Protein AF-0000000079727103 (afdb_homodimer)

Nearest PDB structures (foldseek):
  3bhq-assembly1_B  TM=6.640E-01  e=2.651E-04  Mesorhizobium japonicum MAFF 303099
  4yze-assembly1_A  TM=6.205E-01  e=3.322E-04  Escherichia coli K-12
  3p9t-assembly1_B  TM=5.865E-01  e=1.404E-02  Stenotrophomonas maltophilia
  3t6n-assembly1_A  TM=5.268E-01  e=1.404E-02  Mycobacterium tuberculosis H37Rv
  3v6g-assembly1_A  TM=4.606E-01  e=1.068E-01  Mycobacterium tuberculosis

Sequence (492 aa):
MIAPKVSTRERILNESRKLFFAKGYETTSIQDILSALDIAKGTFYHHFQSKEELLEEIAVKFAQEAHAAMQAEIGNLGDEGTGLDKIRRALIVTHNWKKGKAEEIRFLLESLFSAGNLQLRDKIHRKSVDLSFPLFVSLTVEGQKDGSLTSRLRADHLTSIIFDLSDALGEKVAFFLLGKSKESEDEIYELMLSYHKTIEELLGCPEGGLDYFDRTEWTELTKLFKKSELPSENFVDSAPLVANAGMIAPKVSTRERILNESRKLFFAKGYETTSIQDILSALDIAKGTFYHHFQSKEELLEEIAVKFAQEAHAAMQAEIGNLGDEGTGLDKIRRALIVTHNWKKGKAEEIRFLLESLFSAGNLQLRDKIHRKSVDLSFPLFVSLTVEGQKDGSLTSRLRADHLTSIIFDLSDALGEKVAFFLLGKSKESEDEIYELMLSYHKTIEELLGCPEGGLDYFDRTEWTELTKLFKKSELPSENFVDSAPLVANAG

Radius of gyration: 27.03 Å; Cα contacts (8 Å, |Δi|>4): 397; chains: 2; bounding box: 82×91×60 Å

Solvent-accessible surface area (backbone atoms only — not comparable to full-atom values): 27569 Å² total; per-residue (Å²): 130,77,72,82,74,77,46,70,62,53,49,50,52,54,50,42,53,50,43,30,68,73,61,30,59,88,70,48,48,70,64,56,49,30,62,73,66,68,49,57,74,66,62,50,53,73,70,42,90,43,75,65,55,50,51,51,51,53,52,46,50,52,43,47,51,46,48,48,53,28,50,52,54,48,58,72,40,61,84,57,70,51,23,46,52,46,50,30,49,34,52,50,48,42,50,52,52,46,63,76,36,46,70,61,48,50,48,50,49,56,53,40,71,31,90,85,25,51,60,59,37,50,53,48,48,52,56,44,45,64,67,45,46,63,57,48,26,53,35,43,42,43,5,42,72,74,55,49,19,62,40,82,62,57,38,63,54,48,42,48,53,46,49,52,51,51,50,51,49,49,50,56,50,51,33,42,61,70,68,70,44,93,65,50,74,67,55,50,50,53,46,48,50,53,52,52,51,50,49,32,58,59,42,39,35,58,89,73,59,64,66,69,80,49,72,68,56,48,53,52,52,51,47,59,52,58,63,58,60,61,75,76,68,79,77,68,78,74,71,77,80,73,75,78,78,122,131,78,72,81,73,76,46,70,61,54,49,51,52,52,51,42,51,50,43,31,67,73,62,30,59,89,70,48,48,72,65,56,49,31,61,74,65,69,49,55,72,65,60,49,52,71,71,41,89,43,72,64,54,50,51,51,51,53,52,48,48,52,43,50,52,46,47,49,53,28,49,52,55,50,58,72,41,61,86,57,70,50,22,46,53,47,50,28,50,35,51,49,48,43,50,52,53,46,62,76,36,45,68,62,46,50,48,48,47,56,52,39,71,32,91,86,26,50,60,59,36,50,53,49,48,51,53,44,45,65,66,45,48,64,58,50,25,53,35,42,43,42,5,42,73,73,56,48,19,60,41,82,62,56,38,63,55,47,42,48,54,46,50,51,52,51,49,54,50,49,50,55,50,50,34,42,61,72,69,70,45,93,64,50,75,67,53,50,51,53,46,48,50,53,53,51,51,50,48,32,58,59,42,37,36,58,89,74,59,64,67,69,80,48,71,66,55,47,52,53,52,52,47,59,51,57,62,59,60,58,75,77,68,76,76,68,79,73,71,77,78,74,73,76,74,122

Organism: NCBI:txid2484979

pLDDT: mean 85.76, std 17.47, range [22.81, 98.56]

InterPro domains:
  IPR001647 DNA-binding HTH domain, TetR-type [PF00440] (12-58)
  IPR001647 DNA-binding HTH domain, TetR-type [PR00455] (12-25)
  IPR001647 DNA-binding HTH domain, TetR-type [PR00455] (33-56)
  IPR001647 DNA-binding HTH domain, TetR-type [PS50977] (6-66)
  IPR009057 Homedomain-like superfamily [SSF46689] (5-73)
  IPR023772 DNA-binding HTH domain, TetR-type, conserved site [PS01081] (24-55)
  IPR050624 Nucleoid occlusion factor SlmA/HTH-type transcriptional regulator [PTHR43479] (5-117)

Structure (mmCIF, N/CA/C/O backbone):
data_AF-0000000079727103-model_v1
#
loop_
_entity.id
_entity.type
_entity.pdbx_description
1 polymer 'TetR/AcrR family transcriptional regulator'
#
loop_
_atom_site.group_PDB
_atom_site.id
_atom_site.type_symbol
_atom_site.label_atom_id
_atom_site.label_alt_id
_atom_site.label_comp_id
_atom_site.label_asym_id
_atom_site.label_entity_id
_atom_site.label_seq_id
_atom_site.pdbx_PDB_ins_code
_atom_site.Cartn_x
_atom_site.Cartn_y
_atom_site.Cartn_z
_atom_site.occupancy
_atom_site.B_iso_or_equiv
_atom_site.auth_seq_id
_atom_site.auth_comp_id
_atom_site.auth_asym_id
_atom_site.auth_atom_id
_atom_site.pdbx_PDB_model_num
ATOM 1 N N . MET A 1 1 ? 47.844 -1.237 -16.531 1 35.75 1 MET A N 1
ATOM 2 C CA . MET A 1 1 ? 46.469 -0.81 -16.578 1 35.75 1 MET A CA 1
ATOM 3 C C . MET A 1 1 ? 45.969 -0.365 -15.203 1 35.75 1 MET A C 1
ATOM 5 O O . MET A 1 1 ? 45.969 -1.15 -14.258 1 35.75 1 MET A O 1
ATOM 9 N N . ILE A 1 2 ? 46.031 0.89 -14.82 1 45.44 2 ILE A N 1
ATOM 10 C CA . ILE A 1 2 ? 45.719 1.387 -13.477 1 45.44 2 ILE A CA 1
ATOM 11 C C . ILE A 1 2 ? 44.312 0.994 -13.078 1 45.44 2 ILE A C 1
ATOM 13 O O . ILE A 1 2 ? 43.406 1.055 -13.898 1 45.44 2 ILE A O 1
ATOM 17 N N . ALA A 1 3 ? 44.125 0.2 -12.203 1 50.78 3 ALA A N 1
ATOM 18 C CA . ALA A 1 3 ? 42.812 -0.216 -11.703 1 50.78 3 ALA A CA 1
ATOM 19 C C . ALA A 1 3 ? 41.844 0.95 -11.703 1 50.78 3 ALA A C 1
ATOM 21 O O . ALA A 1 3 ? 42.219 2.08 -11.375 1 50.78 3 ALA A O 1
ATOM 22 N N . PRO A 1 4 ? 40.812 0.972 -12.586 1 55.81 4 PRO A N 1
ATOM 23 C CA . PRO A 1 4 ? 39.906 2.113 -12.68 1 55.81 4 PRO A CA 1
ATOM 24 C C . PRO A 1 4 ? 39.594 2.738 -11.32 1 55.81 4 PRO A C 1
ATOM 26 O O . PRO A 1 4 ? 39.406 2.021 -10.336 1 55.81 4 PRO A O 1
ATOM 29 N N . LYS A 1 5 ? 40.094 3.938 -11.094 1 66.56 5 LYS A N 1
ATOM 30 C CA . LYS A 1 5 ? 40 4.711 -9.852 1 66.56 5 LYS A CA 1
ATOM 31 C C . LYS A 1 5 ? 38.531 4.902 -9.43 1 66.56 5 LYS A C 1
ATOM 33 O O . LYS A 1 5 ? 37.688 5.293 -10.242 1 66.56 5 LYS A O 1
ATOM 38 N N . VAL A 1 6 ? 38.062 4.191 -8.43 1 79.12 6 VAL A N 1
ATOM 39 C CA . VAL A 1 6 ? 36.75 4.418 -7.852 1 79.12 6 VAL A CA 1
ATOM 40 C C . VAL A 1 6 ? 36.5 5.914 -7.703 1 79.12 6 VAL A C 1
ATOM 42 O O . VAL A 1 6 ? 37.344 6.645 -7.195 1 79.12 6 VAL A O 1
ATOM 45 N N . SER A 1 7 ? 35.469 6.395 -8.414 1 91 7 SER A N 1
ATOM 46 C CA . SER A 1 7 ? 35.125 7.812 -8.359 1 91 7 SER A CA 1
ATOM 47 C C . SER A 1 7 ? 34.875 8.266 -6.922 1 91 7 SER A C 1
ATOM 49 O O . SER A 1 7 ? 34.656 7.438 -6.039 1 91 7 SER A O 1
ATOM 51 N N . THR A 1 8 ? 35.062 9.586 -6.73 1 92 8 THR A N 1
ATOM 52 C CA . THR A 1 8 ? 34.812 10.156 -5.414 1 92 8 THR A CA 1
ATOM 53 C C . THR A 1 8 ? 33.375 9.844 -4.973 1 92 8 THR A C 1
ATOM 55 O O . THR A 1 8 ? 33.125 9.539 -3.803 1 92 8 THR A O 1
ATOM 58 N N . ARG A 1 9 ? 32.5 9.883 -5.891 1 93.69 9 ARG A N 1
ATOM 59 C CA . ARG A 1 9 ? 31.109 9.586 -5.602 1 93.69 9 ARG A CA 1
ATOM 60 C C . ARG A 1 9 ? 30.953 8.164 -5.082 1 93.69 9 ARG A C 1
ATOM 62 O O . ARG A 1 9 ? 30.25 7.934 -4.086 1 93.69 9 ARG A O 1
ATOM 69 N N . GLU A 1 10 ? 31.578 7.281 -5.734 1 93.62 10 GLU A N 1
ATOM 70 C CA . GLU A 1 10 ? 31.516 5.879 -5.328 1 93.62 10 GLU A CA 1
ATOM 71 C C . GLU A 1 10 ? 32.188 5.66 -3.979 1 93.62 10 GLU A C 1
ATOM 73 O O . GLU A 1 10 ? 31.719 4.848 -3.174 1 93.62 10 GLU A O 1
ATOM 78 N N . ARG A 1 11 ? 33.219 6.391 -3.762 1 93.94 11 ARG A N 1
ATOM 79 C CA . ARG A 1 11 ? 33.906 6.293 -2.475 1 93.94 11 ARG A CA 1
ATOM 80 C C . ARG A 1 11 ? 32.969 6.762 -1.341 1 93.94 11 ARG A C 1
ATOM 82 O O . ARG A 1 11 ? 32.906 6.125 -0.287 1 93.94 11 ARG A O 1
ATOM 89 N N . ILE A 1 12 ? 32.312 7.797 -1.622 1 94.88 12 ILE A N 1
ATOM 90 C CA . ILE A 1 12 ? 31.406 8.328 -0.63 1 94.88 12 ILE A CA 1
ATOM 91 C C . ILE A 1 12 ? 30.297 7.316 -0.358 1 94.88 12 ILE A C 1
ATOM 93 O O . ILE A 1 12 ? 29.969 7.031 0.798 1 94.88 12 ILE A O 1
ATOM 97 N N . LEU A 1 13 ? 29.797 6.754 -1.383 1 93.75 13 LEU A N 1
ATOM 98 C CA . LEU A 1 13 ? 28.719 5.785 -1.254 1 93.75 13 LEU A CA 1
ATOM 99 C C . LEU A 1 13 ? 29.172 4.562 -0.465 1 93.75 13 LEU A C 1
ATOM 101 O O . LEU A 1 13 ? 28.484 4.121 0.458 1 93.75 13 LEU A O 1
ATOM 105 N N . ASN A 1 14 ? 30.297 4.109 -0.77 1 92.31 14 ASN A N 1
ATOM 106 C CA . ASN A 1 14 ? 30.812 2.906 -0.124 1 92.31 14 ASN A CA 1
ATOM 107 C C . ASN A 1 14 ? 31.109 3.145 1.355 1 92.31 14 ASN A C 1
ATOM 109 O O . ASN A 1 14 ? 30.75 2.322 2.201 1 92.31 14 ASN A O 1
ATOM 113 N N . GLU A 1 15 ? 31.703 4.211 1.597 1 93.81 15 GLU A N 1
ATOM 114 C CA . GLU A 1 15 ? 32.031 4.527 2.982 1 93.81 15 GLU A CA 1
ATOM 115 C C . GLU A 1 15 ? 30.781 4.793 3.803 1 93.81 15 GLU A C 1
ATOM 117 O O . GLU A 1 15 ? 30.688 4.391 4.965 1 93.81 15 GLU A O 1
ATOM 122 N N . SER A 1 16 ? 29.891 5.539 3.238 1 92.75 16 SER A N 1
ATOM 123 C CA . SER A 1 16 ? 28.625 5.801 3.92 1 92.75 16 SER A CA 1
ATOM 124 C C . SER A 1 16 ? 27.891 4.5 4.254 1 92.75 16 SER A C 1
ATOM 126 O O . SER A 1 16 ? 27.375 4.34 5.363 1 92.75 16 SER A O 1
ATOM 128 N N . ARG A 1 17 ? 27.844 3.656 3.289 1 89.25 17 ARG A N 1
ATOM 129 C CA . ARG A 1 17 ? 27.219 2.354 3.504 1 89.25 17 ARG A CA 1
ATOM 130 C C . ARG A 1 17 ? 27.844 1.642 4.699 1 89.25 17 ARG A C 1
ATOM 132 O O . ARG A 1 17 ? 27.141 1.13 5.566 1 89.25 17 ARG A O 1
ATOM 139 N N . LYS A 1 18 ? 29.094 1.693 4.777 1 90.19 18 LYS A N 1
ATOM 140 C CA . LYS A 1 18 ? 29.828 1.06 5.879 1 90.19 18 LYS A CA 1
ATOM 141 C C . LYS A 1 18 ? 29.453 1.698 7.215 1 90.19 18 LYS A C 1
ATOM 143 O O . LYS A 1 18 ? 29.188 0.996 8.195 1 90.19 18 LYS A O 1
ATOM 148 N N . LEU A 1 19 ? 29.484 2.994 7.195 1 91.06 19 LEU A N 1
ATOM 149 C CA . LEU A 1 19 ? 29.203 3.73 8.422 1 91.06 19 LEU A CA 1
ATOM 150 C C . LEU A 1 19 ? 27.766 3.51 8.875 1 91.06 19 LEU A C 1
ATOM 152 O O . LEU A 1 19 ? 27.5 3.316 10.062 1 91.06 19 LEU A O 1
ATOM 156 N N . PHE A 1 20 ? 26.859 3.547 7.922 1 86.94 20 PHE A N 1
ATOM 157 C CA . PHE A 1 20 ? 25.453 3.309 8.242 1 86.94 20 PHE A CA 1
ATOM 158 C C . PHE A 1 20 ? 25.266 1.926 8.852 1 86.94 20 PHE A C 1
ATOM 160 O O . PHE A 1 20 ? 24.5 1.764 9.812 1 86.94 20 PHE A O 1
ATOM 167 N N . PHE A 1 21 ? 25.969 1.018 8.328 1 82.25 21 PHE A N 1
ATOM 168 C CA . PHE A 1 21 ? 25.844 -0.359 8.789 1 82.25 21 PHE A CA 1
ATOM 169 C C . PHE A 1 21 ? 26.469 -0.522 10.172 1 82.25 21 PHE A C 1
ATOM 171 O O . PHE A 1 21 ? 25.922 -1.222 11.031 1 82.25 21 PHE A O 1
ATOM 178 N N . ALA A 1 22 ? 27.516 0.194 10.422 1 82.62 22 ALA A N 1
ATOM 179 C CA . ALA A 1 22 ? 28.281 0.029 11.656 1 82.62 22 ALA A CA 1
ATOM 180 C C . ALA A 1 22 ? 27.656 0.819 12.797 1 82.62 22 ALA A C 1
ATOM 182 O O . ALA A 1 22 ? 27.562 0.324 13.922 1 82.62 22 ALA A O 1
ATOM 183 N N . LYS A 1 23 ? 27.203 2.057 12.5 1 83.5 23 LYS A N 1
ATOM 184 C CA . LYS A 1 23 ? 26.797 2.982 13.547 1 83.5 23 LYS A CA 1
ATOM 185 C C . LYS A 1 23 ? 25.281 3.209 13.523 1 83.5 23 LYS A C 1
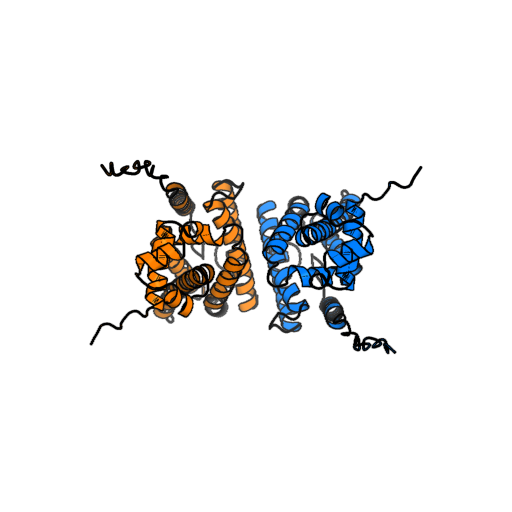ATOM 187 O O . LYS A 1 23 ? 24.719 3.73 14.492 1 83.5 23 LYS A O 1
ATOM 192 N N . GLY A 1 24 ? 24.719 2.781 12.469 1 82.62 24 GLY A N 1
ATOM 193 C CA . GLY A 1 24 ? 23.328 3.145 12.273 1 82.62 24 GLY A CA 1
ATOM 194 C C . GLY A 1 24 ? 23.141 4.402 11.438 1 82.62 24 GLY A C 1
ATOM 195 O O . GLY A 1 24 ? 24 5.293 11.469 1 82.62 24 GLY A O 1
ATOM 196 N N . TYR A 1 25 ? 22.094 4.496 10.734 1 83.75 25 TYR A N 1
ATOM 197 C CA . TYR A 1 25 ? 21.812 5.617 9.844 1 83.75 25 TYR A CA 1
ATOM 198 C C . TYR A 1 25 ? 21.594 6.902 10.641 1 83.75 25 TYR A C 1
ATOM 200 O O . TYR A 1 25 ? 22.203 7.934 10.344 1 83.75 25 TYR A O 1
ATOM 208 N N . GLU A 1 26 ? 20.734 6.789 11.609 1 81.12 26 GLU A N 1
ATOM 209 C CA . GLU A 1 26 ? 20.375 7.973 12.383 1 81.12 26 GLU A CA 1
ATOM 210 C C . GLU A 1 26 ? 21.578 8.523 13.141 1 81.12 26 GLU A C 1
ATOM 212 O O . GLU A 1 26 ? 21.75 9.742 13.266 1 81.12 26 GLU A O 1
ATOM 217 N N . THR A 1 27 ? 22.469 7.695 13.508 1 85.75 27 THR A N 1
ATOM 218 C CA . THR A 1 27 ? 23.578 8.078 14.375 1 85.75 27 THR A CA 1
ATOM 219 C C . THR A 1 27 ? 24.781 8.547 13.555 1 85.75 27 THR A C 1
ATOM 221 O O . THR A 1 27 ? 25.688 9.203 14.078 1 85.75 27 THR A O 1
ATOM 224 N N . THR A 1 28 ? 24.75 8.172 12.32 1 91.12 28 THR A N 1
ATOM 225 C CA . THR A 1 28 ? 25.844 8.578 11.461 1 91.12 28 THR A CA 1
ATOM 226 C C . THR A 1 28 ? 25.656 10.016 10.984 1 91.12 28 THR A C 1
ATOM 228 O O . THR A 1 28 ? 24.609 10.367 10.445 1 91.12 28 THR A O 1
ATOM 231 N N . SER A 1 29 ? 26.656 10.852 11.18 1 93.12 29 SER A N 1
ATOM 232 C CA . SER A 1 29 ? 26.594 12.234 10.719 1 93.12 29 SER A CA 1
ATOM 233 C C . SER A 1 29 ? 27.375 12.43 9.43 1 93.12 29 SER A C 1
ATOM 235 O O . SER A 1 29 ? 28.188 11.578 9.047 1 93.12 29 SER A O 1
ATOM 237 N N . ILE A 1 30 ? 27.062 13.5 8.75 1 94.44 30 ILE A N 1
ATOM 238 C CA . ILE A 1 30 ? 27.844 13.859 7.578 1 94.44 30 ILE A CA 1
ATOM 239 C C . ILE A 1 30 ? 29.312 14.039 7.973 1 94.44 30 ILE A C 1
ATOM 241 O O . ILE A 1 30 ? 30.203 13.641 7.234 1 94.44 30 ILE A O 1
ATOM 245 N N . GLN A 1 31 ? 29.531 14.578 9.102 1 94.88 31 GLN A N 1
ATOM 246 C CA . GLN A 1 31 ? 30.891 14.773 9.594 1 94.88 31 GLN A CA 1
ATOM 247 C C . GLN A 1 31 ? 31.609 13.438 9.742 1 94.88 31 GLN A C 1
ATOM 249 O O . GLN A 1 31 ? 32.812 13.344 9.461 1 94.88 31 GLN A O 1
ATOM 254 N N . ASP A 1 32 ? 30.984 12.438 10.203 1 95.38 32 ASP A N 1
ATOM 255 C CA . ASP A 1 32 ? 31.562 11.102 10.289 1 95.38 32 ASP A CA 1
ATOM 256 C C . ASP A 1 32 ? 32.062 10.633 8.922 1 95.38 32 ASP A C 1
ATOM 258 O O . ASP A 1 32 ? 33.156 10.055 8.82 1 95.38 32 ASP A O 1
ATOM 262 N N . ILE A 1 33 ? 31.234 10.867 7.906 1 95.62 33 ILE A N 1
ATOM 263 C CA . ILE A 1 33 ? 31.562 10.445 6.547 1 95.62 33 ILE A CA 1
ATOM 264 C C . ILE A 1 33 ? 32.75 11.242 6.031 1 95.62 33 ILE A C 1
ATOM 266 O O . ILE A 1 33 ? 33.688 10.672 5.465 1 95.62 33 ILE A O 1
ATOM 270 N N . LEU A 1 34 ? 32.75 12.523 6.293 1 96.06 34 LEU A N 1
ATOM 271 C CA . LEU A 1 34 ? 33.844 13.391 5.879 1 96.06 34 LEU A CA 1
ATOM 272 C C . LEU A 1 34 ? 35.156 12.945 6.523 1 96.06 34 LEU A C 1
ATOM 274 O O . LEU A 1 34 ? 36.188 12.852 5.848 1 96.06 34 LEU A O 1
ATOM 278 N N . SER A 1 35 ? 35.094 12.664 7.742 1 96 35 SER A N 1
ATOM 279 C CA . SER A 1 35 ? 36.281 12.273 8.508 1 96 35 SER A CA 1
ATOM 280 C C . SER A 1 35 ? 36.812 10.922 8.039 1 96 35 SER A C 1
ATOM 282 O O . SER A 1 35 ? 38.031 10.734 7.93 1 96 35 SER A O 1
ATOM 284 N N . ALA A 1 36 ? 35.969 10.062 7.738 1 94.69 36 ALA A N 1
ATOM 285 C CA . ALA A 1 36 ? 36.344 8.727 7.324 1 94.69 36 ALA A CA 1
ATOM 286 C C . ALA A 1 36 ? 37.062 8.75 5.965 1 94.69 36 ALA A C 1
ATOM 288 O O . ALA A 1 36 ? 37.938 7.941 5.699 1 94.69 36 ALA A O 1
ATOM 289 N N . LEU A 1 37 ? 36.594 9.633 5.16 1 95.5 37 LEU A N 1
ATOM 290 C CA . LEU A 1 37 ? 37.125 9.688 3.797 1 95.5 37 LEU A CA 1
ATOM 291 C C . LEU A 1 37 ? 38.188 10.758 3.668 1 95.5 37 LEU A C 1
ATOM 293 O O . LEU A 1 37 ? 38.875 10.836 2.648 1 95.5 37 LEU A O 1
ATOM 297 N N . ASP A 1 38 ? 38.312 11.5 4.668 1 95 38 ASP A N 1
ATOM 298 C CA . ASP A 1 38 ? 39.219 12.633 4.645 1 95 38 ASP A CA 1
ATOM 299 C C . ASP A 1 38 ? 38.938 13.539 3.447 1 95 38 ASP A C 1
ATOM 301 O O . ASP A 1 38 ? 39.844 13.805 2.65 1 95 38 ASP A O 1
ATOM 305 N N . ILE A 1 39 ? 37.781 13.914 3.338 1 94.5 39 ILE A N 1
ATOM 306 C CA . ILE A 1 39 ? 37.406 14.836 2.271 1 94.5 39 ILE A CA 1
ATOM 307 C C . ILE A 1 39 ? 36.719 16.078 2.873 1 94.5 39 ILE A C 1
ATOM 309 O O . ILE A 1 39 ? 36.25 16.031 4.008 1 94.5 39 ILE A O 1
ATOM 313 N N . ALA A 1 40 ? 36.75 17.156 2.059 1 93.44 40 ALA A N 1
ATOM 314 C CA . ALA A 1 40 ? 36.125 18.422 2.492 1 93.44 40 ALA A CA 1
ATOM 315 C C . ALA A 1 40 ? 34.625 18.375 2.342 1 93.44 40 ALA A C 1
ATOM 317 O O . ALA A 1 40 ? 34.094 17.625 1.518 1 93.44 40 ALA A O 1
ATOM 318 N N . LYS A 1 41 ? 33.906 19.219 3.172 1 94.25 41 LYS A N 1
ATOM 319 C CA . LYS A 1 41 ? 32.438 19.328 3.146 1 94.25 41 LYS A CA 1
ATOM 320 C C . LYS A 1 41 ? 31.953 19.703 1.75 1 94.25 41 LYS A C 1
ATOM 322 O O . LYS A 1 41 ? 30.969 19.141 1.268 1 94.25 41 LYS A O 1
ATOM 327 N N . GLY A 1 42 ? 32.688 20.562 1.073 1 93.94 42 GLY A N 1
ATOM 328 C CA . GLY A 1 42 ? 32.344 20.969 -0.271 1 93.94 42 GLY A CA 1
ATOM 329 C C . GLY A 1 42 ? 32.375 19.844 -1.283 1 93.94 42 GLY A C 1
ATOM 330 O O . GLY A 1 42 ? 31.531 19.75 -2.166 1 93.94 42 GLY A O 1
ATOM 331 N N . THR A 1 43 ? 33.375 19.078 -1.09 1 93.19 43 THR A N 1
ATOM 332 C CA . THR A 1 43 ? 33.531 17.922 -1.968 1 93.19 43 THR A CA 1
ATOM 333 C C . THR A 1 43 ? 32.344 16.984 -1.835 1 93.19 43 THR A C 1
ATOM 335 O O . THR A 1 43 ? 31.828 16.484 -2.836 1 93.19 43 THR A O 1
ATOM 338 N N . PHE A 1 44 ? 31.891 16.719 -0.586 1 94.88 44 PHE A N 1
ATOM 339 C CA . PHE A 1 44 ? 30.719 15.875 -0.358 1 94.88 44 PHE A CA 1
ATOM 340 C C . PHE A 1 44 ? 29.5 16.438 -1.066 1 94.88 44 PHE A C 1
ATOM 342 O O . PHE A 1 44 ? 28.812 15.727 -1.8 1 94.88 44 PHE A O 1
ATOM 349 N N . TYR A 1 45 ? 29.281 17.688 -0.934 1 94.12 45 TYR A N 1
ATOM 350 C CA . TYR A 1 45 ? 28.062 18.328 -1.388 1 94.12 45 TYR A CA 1
ATOM 351 C C . TYR A 1 45 ? 28.078 18.562 -2.895 1 94.12 45 TYR A C 1
ATOM 353 O O . TYR A 1 45 ? 27.062 18.859 -3.5 1 94.12 45 TYR A O 1
ATOM 361 N N . HIS A 1 46 ? 29.297 18.422 -3.496 1 94.56 46 HIS A N 1
ATOM 362 C CA . HIS A 1 46 ? 29.391 18.375 -4.953 1 94.56 46 HIS A CA 1
ATOM 363 C C . HIS A 1 46 ? 28.719 17.125 -5.5 1 94.56 46 HIS A C 1
ATOM 365 O O . HIS A 1 46 ? 28.156 17.141 -6.602 1 94.56 46 HIS A O 1
ATOM 371 N N . HIS A 1 47 ? 28.719 16.094 -4.672 1 94.94 47 HIS A N 1
ATOM 372 C CA . HIS A 1 47 ? 28.234 14.805 -5.141 1 94.94 47 HIS A CA 1
ATOM 373 C C . HIS A 1 47 ? 26.875 14.477 -4.547 1 94.94 47 HIS A C 1
ATOM 375 O O . HIS A 1 47 ? 26.047 13.82 -5.191 1 94.94 47 HIS A O 1
ATOM 381 N N . PHE A 1 48 ? 26.594 14.797 -3.303 1 95.62 48 PHE A N 1
ATOM 382 C CA . PHE A 1 48 ? 25.328 14.5 -2.619 1 95.62 48 PHE A CA 1
ATOM 383 C C . PHE A 1 48 ? 24.812 15.727 -1.881 1 95.62 48 PHE A C 1
ATOM 385 O O . PHE A 1 48 ? 25.594 16.469 -1.282 1 95.62 48 PHE A O 1
ATOM 392 N N . GLN A 1 49 ? 23.484 15.797 -1.913 1 92.31 49 GLN A N 1
ATOM 393 C CA . GLN A 1 49 ? 22.875 16.984 -1.321 1 92.31 49 GLN A CA 1
ATOM 394 C C . GLN A 1 49 ? 22.484 16.734 0.135 1 92.31 49 GLN A C 1
ATOM 396 O O . GLN A 1 49 ? 22.281 17.688 0.896 1 92.31 49 GLN A O 1
ATOM 401 N N . SER A 1 50 ? 22.359 15.508 0.5 1 91.12 50 SER A N 1
ATOM 402 C CA . SER A 1 50 ? 21.906 15.188 1.85 1 91.12 50 SER A CA 1
ATOM 403 C C . SER A 1 50 ? 22.203 13.734 2.207 1 91.12 50 SER A C 1
ATOM 405 O O . SER A 1 50 ? 22.531 12.93 1.333 1 91.12 50 SER A O 1
ATOM 407 N N . LYS A 1 51 ? 22.141 13.484 3.447 1 89.88 51 LYS A N 1
ATOM 408 C CA . LYS A 1 51 ? 22.25 12.109 3.932 1 89.88 51 LYS A CA 1
ATOM 409 C C . LYS A 1 51 ? 21.125 11.242 3.369 1 89.88 51 LYS A C 1
ATOM 411 O O . LYS A 1 51 ? 21.328 10.062 3.078 1 89.88 51 LYS A O 1
ATOM 416 N N . GLU A 1 52 ? 19.953 11.812 3.125 1 88.75 52 GLU A N 1
ATOM 417 C CA . GLU A 1 52 ? 18.812 11.094 2.564 1 88.75 52 GLU A CA 1
ATOM 418 C C . GLU A 1 52 ? 19.094 10.633 1.138 1 88.75 52 GLU A C 1
ATOM 420 O O . GLU A 1 52 ? 18.734 9.523 0.756 1 88.75 52 GLU A O 1
ATOM 425 N N . GLU A 1 53 ? 19.688 11.469 0.447 1 91.88 53 GLU A N 1
ATOM 426 C CA . GLU A 1 53 ? 20.047 11.102 -0.92 1 91.88 53 GLU A CA 1
ATOM 427 C C . GLU A 1 53 ? 21.016 9.93 -0.94 1 91.88 53 GLU A C 1
ATOM 429 O O . GLU A 1 53 ? 20.938 9.062 -1.811 1 91.88 53 GLU A O 1
ATOM 434 N N . LEU A 1 54 ? 21.922 9.953 -0.017 1 92.12 54 LEU A N 1
ATOM 435 C CA . LEU A 1 54 ? 22.859 8.844 0.104 1 92.12 54 LEU A CA 1
ATOM 436 C C . LEU A 1 54 ? 22.109 7.535 0.368 1 92.12 54 LEU A C 1
ATOM 438 O O . LEU A 1 54 ? 22.375 6.523 -0.286 1 92.12 54 LEU A O 1
ATOM 442 N N . LEU A 1 55 ? 21.266 7.594 1.308 1 89.69 55 LEU A N 1
ATOM 443 C CA . LEU A 1 55 ? 20.484 6.402 1.65 1 89.69 55 LEU A CA 1
ATOM 444 C C . LEU A 1 55 ? 19.672 5.922 0.458 1 89.69 55 LEU A C 1
ATOM 446 O O . LEU A 1 55 ? 19.578 4.719 0.212 1 89.69 55 LEU A O 1
ATOM 450 N N . GLU A 1 56 ? 19.062 6.828 -0.254 1 92 56 GLU A N 1
ATOM 451 C CA . GLU A 1 56 ? 18.297 6.48 -1.447 1 92 56 GLU A CA 1
ATOM 452 C C . GLU A 1 56 ? 19.172 5.738 -2.461 1 92 56 GLU A C 1
ATOM 454 O O . GLU A 1 56 ? 18.766 4.695 -2.98 1 92 56 GLU A O 1
ATOM 459 N N . GLU A 1 57 ? 20.312 6.277 -2.684 1 93 57 GLU A N 1
ATOM 460 C CA . GLU A 1 57 ? 21.203 5.66 -3.672 1 93 57 GLU A CA 1
ATOM 461 C C . GLU A 1 57 ? 21.656 4.277 -3.217 1 93 57 GLU A C 1
ATOM 463 O O . GLU A 1 57 ? 21.75 3.35 -4.023 1 93 57 GLU A O 1
ATOM 468 N N . ILE A 1 58 ? 21.969 4.18 -2 1 90.25 58 ILE A N 1
ATOM 469 C CA . ILE A 1 58 ? 22.375 2.893 -1.45 1 90.25 58 ILE A CA 1
ATOM 470 C C . ILE A 1 58 ? 21.234 1.885 -1.596 1 90.25 58 ILE A C 1
ATOM 472 O O . ILE A 1 58 ? 21.453 0.756 -2.045 1 90.25 58 ILE A O 1
ATOM 476 N N . ALA A 1 59 ? 20.047 2.252 -1.239 1 89.56 59 ALA A N 1
ATOM 477 C CA . ALA A 1 59 ? 18.891 1.37 -1.315 1 89.56 59 ALA A CA 1
ATOM 478 C C . ALA A 1 59 ? 18.594 0.973 -2.76 1 89.56 59 ALA A C 1
ATOM 480 O O . ALA A 1 59 ? 18.266 -0.185 -3.037 1 89.56 59 ALA A O 1
ATOM 481 N N . VAL A 1 60 ? 18.688 1.908 -3.635 1 91.19 60 VAL A N 1
ATOM 482 C CA . VAL A 1 60 ? 18.438 1.64 -5.047 1 91.19 60 VAL A CA 1
ATOM 483 C C . VAL A 1 60 ? 19.484 0.671 -5.586 1 91.19 60 VAL A C 1
ATOM 485 O O . VAL A 1 60 ? 19.172 -0.226 -6.371 1 91.19 60 VAL A O 1
ATOM 488 N N . LYS A 1 61 ? 20.688 0.872 -5.188 1 89.38 61 LYS A N 1
ATOM 489 C CA . LYS A 1 61 ? 21.75 -0.047 -5.602 1 89.38 61 LYS A CA 1
ATOM 490 C C . LYS A 1 61 ? 21.453 -1.465 -5.117 1 89.38 61 LYS A C 1
ATOM 492 O O . LYS A 1 61 ? 21.703 -2.434 -5.84 1 89.38 61 LYS A O 1
ATOM 497 N N . PHE A 1 62 ? 20.984 -1.605 -3.936 1 87.69 62 PHE A N 1
ATOM 498 C CA . PHE A 1 62 ? 20.609 -2.908 -3.402 1 87.69 62 PHE A CA 1
ATOM 499 C C . PHE A 1 62 ? 19.531 -3.551 -4.262 1 87.69 62 PHE A C 1
ATOM 501 O O . PHE A 1 62 ? 19.609 -4.734 -4.594 1 87.69 62 PHE A O 1
ATOM 508 N N . ALA A 1 63 ? 18.516 -2.768 -4.629 1 89.25 63 ALA A N 1
ATOM 509 C CA . ALA A 1 63 ? 17.453 -3.266 -5.48 1 89.25 63 ALA A CA 1
ATOM 510 C C . ALA A 1 63 ? 17.969 -3.684 -6.848 1 89.25 63 ALA A C 1
ATOM 512 O O . ALA A 1 63 ? 17.547 -4.703 -7.398 1 89.25 63 ALA A O 1
ATOM 513 N N . GLN A 1 64 ? 18.875 -2.908 -7.32 1 92.88 64 GLN A N 1
ATOM 514 C CA . GLN A 1 64 ? 19.469 -3.205 -8.617 1 92.88 64 GLN A CA 1
ATOM 515 C C . GLN A 1 64 ? 20.266 -4.504 -8.57 1 92.88 64 GLN A C 1
ATOM 517 O O . GLN A 1 64 ? 20.25 -5.289 -9.523 1 92.88 64 GLN A O 1
ATOM 522 N N . GLU A 1 65 ? 20.984 -4.672 -7.516 1 90.38 65 GLU A N 1
ATOM 523 C CA . GLU A 1 65 ? 21.766 -5.898 -7.352 1 90.38 65 GLU A CA 1
ATOM 524 C C . GLU A 1 65 ? 20.859 -7.125 -7.297 1 90.38 65 GLU A C 1
ATOM 526 O O . GLU A 1 65 ? 21.156 -8.141 -7.926 1 90.38 65 GLU A O 1
ATOM 531 N N . ALA A 1 66 ? 19.797 -7.039 -6.551 1 89.5 66 ALA A N 1
ATOM 532 C CA . ALA A 1 66 ? 18.844 -8.141 -6.469 1 89.5 66 ALA A CA 1
ATOM 533 C C . ALA A 1 66 ? 18.219 -8.43 -7.832 1 89.5 66 ALA A C 1
ATOM 535 O O . ALA A 1 66 ? 18.109 -9.594 -8.227 1 89.5 66 ALA A O 1
ATOM 536 N N . HIS A 1 67 ? 17.844 -7.402 -8.5 1 92.75 67 HIS A N 1
ATOM 537 C CA . HIS A 1 67 ? 17.25 -7.543 -9.828 1 92.75 67 HIS A CA 1
ATOM 538 C C . HIS A 1 67 ? 18.234 -8.188 -10.805 1 92.75 67 HIS A C 1
ATOM 540 O O . HIS A 1 67 ? 17.859 -9.047 -11.594 1 92.75 67 HIS A O 1
ATOM 546 N N . ALA A 1 68 ? 19.469 -7.734 -10.711 1 93 68 ALA A N 1
ATOM 547 C CA . ALA A 1 68 ? 20.5 -8.281 -11.594 1 93 68 ALA A CA 1
ATOM 548 C C . ALA A 1 68 ? 20.703 -9.773 -11.344 1 93 68 ALA A C 1
ATOM 550 O O . ALA A 1 68 ? 20.891 -10.547 -12.289 1 93 68 ALA A O 1
ATOM 551 N N . ALA A 1 69 ? 20.688 -10.141 -10.109 1 90.81 69 ALA A N 1
ATOM 552 C CA . ALA A 1 69 ? 20.812 -11.555 -9.766 1 90.81 69 ALA A CA 1
ATOM 553 C C . ALA A 1 69 ? 19.656 -12.367 -10.359 1 90.81 69 ALA A C 1
ATOM 555 O O . ALA A 1 69 ? 19.875 -13.453 -10.898 1 90.81 69 ALA A O 1
ATOM 556 N N . MET A 1 70 ? 18.422 -11.859 -10.312 1 92.69 70 MET A N 1
ATOM 557 C CA . MET A 1 70 ? 17.25 -12.516 -10.883 1 92.69 70 MET A CA 1
ATOM 558 C C . MET A 1 70 ? 17.391 -12.641 -12.398 1 92.69 70 MET A C 1
ATOM 560 O O . MET A 1 70 ? 17.156 -13.711 -12.961 1 92.69 70 MET A O 1
ATOM 564 N N . GLN A 1 71 ? 17.766 -11.555 -12.977 1 93.5 71 GLN A N 1
ATOM 565 C CA . GLN A 1 71 ? 17.891 -11.531 -14.43 1 93.5 71 GLN A CA 1
ATOM 566 C C . GLN A 1 71 ? 18.938 -12.547 -14.906 1 93.5 71 GLN A C 1
ATOM 568 O O . GLN A 1 71 ? 18.719 -13.234 -15.898 1 93.5 71 GLN A O 1
ATOM 573 N N . ALA A 1 72 ? 20.047 -12.516 -14.211 1 93.12 72 ALA A N 1
ATOM 574 C CA . ALA A 1 72 ? 21.109 -13.445 -14.57 1 93.12 72 ALA A CA 1
ATOM 575 C C . ALA A 1 72 ? 20.625 -14.891 -14.477 1 93.12 72 ALA A C 1
ATOM 577 O O . ALA A 1 72 ? 20.922 -15.703 -15.359 1 93.12 72 ALA A O 1
ATOM 578 N N . GLU A 1 73 ? 19.906 -15.188 -13.398 1 92 73 GLU A N 1
ATOM 579 C CA . GLU A 1 73 ? 19.391 -16.547 -13.211 1 92 73 GLU A CA 1
ATOM 580 C C . GLU A 1 73 ? 18.422 -16.922 -14.328 1 92 73 GLU A C 1
ATOM 582 O O . GLU A 1 73 ? 18.516 -18.016 -14.883 1 92 73 GLU A O 1
ATOM 587 N N . ILE A 1 74 ? 17.5 -16.078 -14.688 1 92.75 74 ILE A N 1
ATOM 588 C CA . ILE A 1 74 ? 16.484 -16.328 -15.719 1 92.75 74 ILE A CA 1
ATOM 589 C C . ILE A 1 74 ? 17.172 -16.422 -17.078 1 92.75 74 ILE A C 1
ATOM 591 O O . ILE A 1 74 ? 16.797 -17.266 -17.906 1 92.75 74 ILE A O 1
ATOM 595 N N . GLY A 1 75 ? 18.094 -15.5 -17.328 1 90.81 75 GLY A N 1
ATOM 596 C CA . GLY A 1 75 ? 18.875 -15.562 -18.547 1 90.81 75 GLY A CA 1
ATOM 597 C C . GLY A 1 75 ? 19.594 -16.875 -18.734 1 90.81 75 GLY A C 1
ATOM 598 O O . GLY A 1 75 ? 19.641 -17.422 -19.844 1 90.81 75 GLY A O 1
ATOM 599 N N . ASN A 1 76 ? 20.141 -17.359 -17.703 1 89.56 76 ASN A N 1
ATOM 600 C CA . ASN A 1 76 ? 20.875 -18.625 -17.734 1 89.56 76 ASN A CA 1
ATOM 601 C C . ASN A 1 76 ? 19.953 -19.797 -18.047 1 89.56 76 ASN A C 1
ATOM 603 O O . ASN A 1 76 ? 20.391 -20.797 -18.625 1 89.56 76 ASN A O 1
ATOM 607 N N . LEU A 1 77 ? 18.719 -19.672 -17.656 1 89.31 77 LEU A N 1
ATOM 608 C CA . LEU A 1 77 ? 17.75 -20.719 -17.938 1 89.31 77 LEU A CA 1
ATOM 609 C C . LEU A 1 77 ? 17.391 -20.75 -19.406 1 89.31 77 LEU A C 1
ATOM 611 O O . LEU A 1 77 ? 17.062 -21.797 -19.953 1 89.31 77 LEU A O 1
ATOM 615 N N . GLY A 1 78 ? 17.5 -19.641 -20.078 1 87.12 78 GLY A N 1
ATOM 616 C CA . GLY A 1 78 ? 17.125 -19.594 -21.469 1 87.12 78 GLY A CA 1
ATOM 617 C C . GLY A 1 78 ? 15.711 -20.094 -21.719 1 87.12 78 GLY A C 1
ATOM 618 O O . GLY A 1 78 ? 14.758 -19.625 -21.109 1 87.12 78 GLY A O 1
ATOM 619 N N . ASP A 1 79 ? 15.633 -21.141 -22.531 1 88.06 79 ASP A N 1
ATOM 620 C CA . ASP A 1 79 ? 14.32 -21.688 -22.891 1 88.06 79 ASP A CA 1
ATOM 621 C C . ASP A 1 79 ? 13.961 -22.875 -22 1 88.06 79 ASP A C 1
ATOM 623 O O . ASP A 1 79 ? 12.891 -23.469 -22.156 1 88.06 79 ASP A O 1
ATOM 627 N N . GLU A 1 80 ? 14.797 -23.094 -21.031 1 92.75 80 GLU A N 1
ATOM 628 C CA . GLU A 1 80 ? 14.547 -24.219 -20.156 1 92.75 80 GLU A CA 1
ATOM 629 C C . GLU A 1 80 ? 13.539 -23.859 -19.062 1 92.75 80 GLU A C 1
ATOM 631 O O . GLU A 1 80 ? 13.602 -22.781 -18.484 1 92.75 80 GLU A O 1
ATOM 636 N N . GLY A 1 81 ? 12.594 -24.766 -18.906 1 94.06 81 GLY A N 1
ATOM 637 C CA . GLY A 1 81 ? 11.617 -24.625 -17.844 1 94.06 81 GLY A CA 1
ATOM 638 C C . GLY A 1 81 ? 10.391 -23.828 -18.266 1 94.06 81 GLY A C 1
ATOM 639 O O . GLY A 1 81 ? 10.414 -23.125 -19.266 1 94.06 81 GLY A O 1
ATOM 640 N N . THR A 1 82 ? 9.305 -23.984 -17.516 1 96.62 82 THR A N 1
ATOM 641 C CA . THR A 1 82 ? 8.047 -23.266 -17.734 1 96.62 82 THR A CA 1
ATOM 642 C C . THR A 1 82 ? 8.117 -21.859 -17.141 1 96.62 82 THR A C 1
ATOM 644 O O . THR A 1 82 ? 9.07 -21.531 -16.438 1 96.62 82 THR A O 1
ATOM 647 N N . GLY A 1 83 ? 7.148 -21.047 -17.5 1 96.81 83 GLY A N 1
ATOM 648 C CA . GLY A 1 83 ? 7.039 -19.75 -16.844 1 96.81 83 GLY A CA 1
ATOM 649 C C . GLY A 1 83 ? 7.012 -19.828 -15.336 1 96.81 83 GLY A C 1
ATOM 650 O O . GLY A 1 83 ? 7.656 -19.047 -14.648 1 96.81 83 GLY A O 1
ATOM 651 N N . LEU A 1 84 ? 6.301 -20.812 -14.828 1 97.12 84 LEU A N 1
ATOM 652 C CA . LEU A 1 84 ? 6.23 -21.031 -13.383 1 97.12 84 LEU A CA 1
ATOM 653 C C . LEU A 1 84 ? 7.602 -21.391 -12.828 1 97.12 84 LEU A C 1
ATOM 655 O O . LEU A 1 84 ? 8.008 -20.891 -11.773 1 97.12 84 LEU A O 1
ATOM 659 N N . ASP A 1 85 ? 8.32 -22.25 -13.516 1 95.44 85 ASP A N 1
ATOM 660 C CA . ASP A 1 85 ? 9.664 -22.625 -13.078 1 95.44 85 ASP A CA 1
ATOM 661 C C . ASP A 1 85 ? 10.562 -21.406 -12.969 1 95.44 85 ASP A C 1
ATOM 663 O O . ASP A 1 85 ? 11.336 -21.281 -12.008 1 95.44 85 ASP A O 1
ATOM 667 N N . LYS A 1 86 ? 10.5 -20.594 -13.945 1 96.25 86 LYS A N 1
ATOM 668 C CA . LYS A 1 86 ? 11.336 -19.391 -13.969 1 96.25 86 LYS A CA 1
ATOM 669 C C . LYS A 1 86 ? 10.945 -18.422 -12.859 1 96.25 86 LYS A C 1
ATOM 671 O O . LYS A 1 86 ? 11.812 -17.812 -12.234 1 96.25 86 LYS A O 1
ATOM 676 N N . ILE A 1 87 ? 9.641 -18.25 -12.586 1 96 87 ILE A N 1
ATOM 677 C CA . ILE A 1 87 ? 9.195 -17.438 -11.461 1 96 87 ILE A CA 1
ATOM 678 C C . ILE A 1 87 ? 9.742 -18.016 -10.156 1 96 87 ILE A C 1
ATOM 680 O O . ILE A 1 87 ? 10.281 -17.281 -9.32 1 96 87 ILE A O 1
ATOM 684 N N . ARG A 1 88 ? 9.656 -19.281 -10 1 94 88 ARG A N 1
ATOM 685 C CA . ARG A 1 88 ? 10.164 -19.953 -8.812 1 94 88 ARG A CA 1
ATOM 686 C C . ARG A 1 88 ? 11.656 -19.703 -8.633 1 94 88 ARG A C 1
ATOM 688 O O . ARG A 1 88 ? 12.109 -19.391 -7.531 1 94 88 ARG A O 1
ATOM 695 N N . ARG A 1 89 ? 12.359 -19.844 -9.648 1 93.12 89 ARG A N 1
ATOM 696 C CA . ARG A 1 89 ? 13.805 -19.641 -9.602 1 93.12 89 ARG A CA 1
ATOM 697 C C . ARG A 1 89 ? 14.141 -18.188 -9.266 1 93.12 89 ARG A C 1
ATOM 699 O O . ARG A 1 89 ? 15.078 -17.938 -8.508 1 93.12 89 ARG A O 1
ATOM 706 N N . ALA A 1 90 ? 13.406 -17.328 -9.883 1 92.56 90 ALA A N 1
ATOM 707 C CA . ALA A 1 90 ? 13.602 -15.914 -9.57 1 92.56 90 ALA A CA 1
ATOM 708 C C . ALA A 1 90 ? 13.398 -15.641 -8.086 1 92.56 90 ALA A C 1
ATOM 710 O O . ALA A 1 90 ? 14.188 -14.922 -7.465 1 92.56 90 ALA A O 1
ATOM 711 N N . LEU A 1 91 ? 12.383 -16.203 -7.512 1 90.69 91 LEU A N 1
ATOM 712 C CA . LEU A 1 91 ? 12.078 -16.031 -6.094 1 90.69 91 LEU A CA 1
ATOM 713 C C . LEU A 1 91 ? 13.156 -16.656 -5.223 1 90.69 91 LEU A C 1
ATOM 715 O O . LEU A 1 91 ? 13.57 -16.078 -4.215 1 90.69 91 LEU A O 1
ATOM 719 N N . ILE A 1 92 ? 13.664 -17.781 -5.605 1 87.94 92 ILE A N 1
ATOM 720 C CA . ILE A 1 92 ? 14.703 -18.484 -4.863 1 87.94 92 ILE A CA 1
ATOM 721 C C . ILE A 1 92 ? 15.984 -17.656 -4.859 1 87.94 92 ILE A C 1
ATOM 723 O O . ILE A 1 92 ? 16.609 -17.484 -3.814 1 87.94 92 ILE A O 1
ATOM 727 N N . VAL A 1 93 ? 16.328 -17.156 -5.969 1 88.75 93 VAL A N 1
ATOM 728 C CA . VAL A 1 93 ? 17.562 -16.391 -6.102 1 88.75 93 VAL A CA 1
ATOM 729 C C . VAL A 1 93 ? 17.469 -15.125 -5.25 1 88.75 93 VAL A C 1
ATOM 731 O O . VAL A 1 93 ? 18.438 -14.742 -4.594 1 88.75 93 VAL A O 1
ATOM 734 N N . THR A 1 94 ? 16.328 -14.492 -5.293 1 86 94 THR A N 1
ATOM 735 C CA . THR A 1 94 ? 16.141 -13.281 -4.5 1 86 94 THR A CA 1
ATOM 736 C C . THR A 1 94 ? 16.219 -13.602 -3.008 1 86 94 THR A C 1
ATOM 738 O O . THR A 1 94 ? 16.812 -12.852 -2.234 1 86 94 THR A O 1
ATOM 741 N N . HIS A 1 95 ? 15.602 -14.648 -2.637 1 82.69 95 HIS A N 1
ATOM 742 C CA . HIS A 1 95 ? 15.641 -15.078 -1.246 1 82.69 95 HIS A CA 1
ATOM 743 C C . HIS A 1 95 ? 17.078 -15.359 -0.795 1 82.69 95 HIS A C 1
ATOM 745 O O . HIS A 1 95 ? 17.484 -14.945 0.291 1 82.69 95 HIS A O 1
ATOM 751 N N . ASN A 1 96 ? 17.781 -16.062 -1.572 1 82.25 96 ASN A N 1
ATOM 752 C CA . ASN A 1 96 ? 19.156 -16.391 -1.255 1 82.25 96 ASN A CA 1
ATOM 753 C C . ASN A 1 96 ? 20.031 -15.148 -1.198 1 82.25 96 ASN A C 1
ATOM 755 O O . ASN A 1 96 ? 20.922 -15.039 -0.343 1 82.25 96 ASN A O 1
ATOM 759 N N . TRP A 1 97 ? 19.766 -14.328 -2.115 1 84 97 TRP A N 1
ATOM 760 C CA . TRP A 1 97 ? 20.484 -13.055 -2.131 1 84 97 TRP A CA 1
ATOM 761 C C . TRP A 1 97 ? 20.266 -12.281 -0.833 1 84 97 TRP A C 1
ATOM 763 O O . TRP A 1 97 ? 21.219 -11.789 -0.224 1 84 97 TRP A O 1
ATOM 773 N N . LYS A 1 98 ? 19.062 -12.203 -0.371 1 81.38 98 LYS A N 1
ATOM 774 C CA . LYS A 1 98 ? 18.719 -11.508 0.865 1 81.38 98 LYS A CA 1
ATOM 775 C C . LYS A 1 98 ? 19.344 -12.188 2.074 1 81.38 98 LYS A C 1
ATOM 777 O O . LYS A 1 98 ? 19.797 -11.516 3.006 1 81.38 98 LYS A O 1
ATOM 782 N N . LYS A 1 99 ? 19.344 -13.508 2.045 1 78.75 99 LYS A N 1
ATOM 783 C CA . LYS A 1 99 ? 19.938 -14.258 3.145 1 78.75 99 LYS A CA 1
ATOM 784 C C . LYS A 1 99 ? 21.422 -13.93 3.299 1 78.75 99 LYS A C 1
ATOM 786 O O . LYS A 1 99 ? 21.922 -13.805 4.418 1 78.75 99 LYS A O 1
ATOM 791 N N . GLY A 1 100 ? 22.078 -13.766 2.217 1 80.88 100 GLY A N 1
ATOM 792 C CA . GLY A 1 100 ? 23.5 -13.445 2.232 1 80.88 100 GLY A CA 1
ATOM 793 C C . GLY A 1 100 ? 23.797 -12.023 2.68 1 80.88 100 GLY A C 1
ATOM 794 O O . GLY A 1 100 ? 24.938 -11.695 3.016 1 80.88 100 GLY A O 1
ATOM 795 N N . LYS A 1 101 ? 22.766 -11.258 2.762 1 82.06 101 LYS A N 1
ATOM 796 C CA . LYS A 1 101 ? 22.922 -9.852 3.129 1 82.06 101 LYS A CA 1
ATOM 797 C C . LYS A 1 101 ? 22 -9.492 4.297 1 82.06 101 LYS A C 1
ATOM 799 O O . LYS A 1 101 ? 21.5 -8.367 4.367 1 82.06 101 LYS A O 1
ATOM 804 N N . ALA A 1 102 ? 21.781 -10.391 5.148 1 78.19 102 ALA A N 1
ATOM 805 C CA . ALA A 1 102 ? 20.781 -10.273 6.199 1 78.19 102 ALA A CA 1
ATOM 806 C C . ALA A 1 102 ? 21.047 -9.055 7.082 1 78.19 102 ALA A C 1
ATOM 808 O O . ALA A 1 102 ? 20.109 -8.312 7.418 1 78.19 102 ALA A O 1
ATOM 809 N N . GLU A 1 103 ? 22.281 -8.852 7.383 1 78.12 103 GLU A N 1
ATOM 810 C CA . GLU A 1 103 ? 22.625 -7.73 8.266 1 78.12 103 GLU A CA 1
ATOM 811 C C . GLU A 1 103 ? 22.375 -6.395 7.57 1 78.12 103 GLU A C 1
ATOM 813 O O . GLU A 1 103 ? 21.844 -5.461 8.18 1 78.12 103 GLU A O 1
ATOM 818 N N . GLU A 1 104 ? 22.797 -6.344 6.375 1 81.5 104 GLU A N 1
ATOM 819 C CA . GLU A 1 104 ? 22.578 -5.121 5.605 1 81.5 104 GLU A CA 1
ATOM 820 C C . GLU A 1 104 ? 21.094 -4.848 5.418 1 81.5 104 GLU A C 1
ATOM 822 O O . GLU A 1 104 ? 20.656 -3.697 5.492 1 81.5 104 GLU A O 1
ATOM 827 N N . ILE A 1 105 ? 20.375 -5.883 5.254 1 82.44 105 ILE A N 1
ATOM 828 C CA . ILE A 1 105 ? 18.938 -5.746 5.031 1 82.44 105 ILE A CA 1
ATOM 829 C C . ILE A 1 105 ? 18.266 -5.273 6.312 1 82.44 105 ILE A C 1
ATOM 831 O O . ILE A 1 105 ? 17.391 -4.41 6.277 1 82.44 105 ILE A O 1
ATOM 835 N N . ARG A 1 106 ? 18.656 -5.805 7.312 1 81.56 106 ARG A N 1
ATOM 836 C CA . ARG A 1 106 ? 18.109 -5.383 8.594 1 81.56 106 ARG A CA 1
ATOM 837 C C . ARG A 1 106 ? 18.312 -3.889 8.812 1 81.56 106 ARG A C 1
ATOM 839 O O . ARG A 1 106 ? 17.391 -3.18 9.211 1 81.56 106 ARG A O 1
ATOM 846 N N . PHE A 1 107 ? 19.484 -3.52 8.531 1 81.5 107 PHE A N 1
ATOM 847 C CA . PHE A 1 107 ? 19.797 -2.107 8.688 1 81.5 107 PHE A CA 1
ATOM 848 C C . PHE A 1 107 ? 18.938 -1.246 7.785 1 81.5 107 PHE A C 1
ATOM 850 O O . PHE A 1 107 ? 18.422 -0.207 8.211 1 81.5 107 PHE A O 1
ATOM 857 N N . LEU A 1 108 ? 18.797 -1.643 6.613 1 85.12 108 LEU A N 1
ATOM 858 C CA . LEU A 1 108 ? 17.984 -0.886 5.664 1 85.12 108 LEU A CA 1
ATOM 859 C C . LEU A 1 108 ? 16.531 -0.821 6.121 1 85.12 108 LEU A C 1
ATOM 861 O O . LEU A 1 108 ? 15.906 0.238 6.055 1 85.12 108 LEU A O 1
ATOM 865 N N . LEU A 1 109 ? 16.078 -1.932 6.625 1 86.94 109 LEU A N 1
ATOM 866 C CA . LEU A 1 109 ? 14.703 -1.958 7.117 1 86.94 109 LEU A CA 1
ATOM 867 C C . LEU A 1 109 ? 14.523 -0.987 8.281 1 86.94 109 LEU A C 1
ATOM 869 O O . LEU A 1 109 ? 13.555 -0.224 8.312 1 86.94 109 LEU A O 1
ATOM 873 N N . GLU A 1 110 ? 15.445 -0.97 9.156 1 85.31 110 GLU A N 1
ATOM 874 C CA . GLU A 1 110 ? 15.383 -0.086 10.312 1 85.31 110 GLU A CA 1
ATOM 875 C C . GLU A 1 110 ? 15.352 1.38 9.891 1 85.31 110 GLU A C 1
ATOM 877 O O . GLU A 1 110 ? 14.594 2.174 10.445 1 85.31 110 GLU A O 1
ATOM 882 N N . SER A 1 111 ? 16.156 1.668 8.938 1 85.75 111 SER A N 1
ATOM 883 C CA . SER A 1 111 ? 16.234 3.047 8.469 1 85.75 111 SER A CA 1
ATOM 884 C C . SER A 1 111 ? 14.984 3.439 7.688 1 85.75 111 SER A C 1
ATOM 886 O O . SER A 1 111 ? 14.375 4.473 7.965 1 85.75 111 SER A O 1
ATOM 888 N N . LEU A 1 112 ? 14.555 2.582 6.84 1 87.19 112 LEU A N 1
ATOM 889 C CA . LEU A 1 112 ? 13.477 2.92 5.918 1 87.19 112 LEU A CA 1
ATOM 890 C C . LEU A 1 112 ? 12.125 2.879 6.621 1 87.19 112 LEU A C 1
ATOM 892 O O . LEU A 1 112 ? 11.188 3.578 6.223 1 87.19 112 LEU A O 1
ATOM 896 N N . PHE A 1 113 ? 12.07 2.113 7.664 1 87.69 113 PHE A N 1
ATOM 897 C CA . PHE A 1 113 ? 10.789 1.979 8.352 1 87.69 113 PHE A CA 1
ATOM 898 C C . PHE A 1 113 ? 10.742 2.869 9.586 1 87.69 113 PHE A C 1
ATOM 900 O O . PHE A 1 113 ? 9.805 2.783 10.383 1 87.69 113 PHE A O 1
ATOM 907 N N . SER A 1 114 ? 11.789 3.678 9.758 1 81.69 114 SER A N 1
ATOM 908 C CA . SER A 1 114 ? 11.734 4.711 10.781 1 81.69 114 SER A CA 1
ATOM 909 C C . SER A 1 114 ? 10.711 5.789 10.422 1 81.69 114 SER A C 1
ATOM 911 O O . SER A 1 114 ? 10.43 6.012 9.25 1 81.69 114 SER A O 1
ATOM 913 N N . ALA A 1 115 ? 10.352 6.465 11.625 1 74.94 115 ALA A N 1
ATOM 914 C CA . ALA A 1 115 ? 9.367 7.531 11.445 1 74.94 115 ALA A CA 1
ATOM 915 C C . ALA A 1 115 ? 9.953 8.688 10.641 1 74.94 115 ALA A C 1
ATOM 917 O O . ALA A 1 115 ? 11.133 9.016 10.773 1 74.94 115 ALA A O 1
ATOM 918 N N . GLY A 1 116 ? 9.492 9.188 9.68 1 75.44 116 GLY A N 1
ATOM 919 C CA . GLY A 1 116 ? 9.961 10.336 8.922 1 75.44 116 GLY A CA 1
ATOM 920 C C . GLY A 1 116 ? 10.492 9.969 7.547 1 75.44 116 GLY A C 1
ATOM 921 O O . GLY A 1 116 ? 10.711 10.844 6.707 1 75.44 116 GLY A O 1
ATOM 922 N N . ASN A 1 117 ? 10.766 8.641 7.449 1 82.12 117 ASN A N 1
ATOM 923 C CA . ASN A 1 117 ? 11.375 8.234 6.188 1 82.12 117 ASN A CA 1
ATOM 924 C C . ASN A 1 117 ? 10.352 7.598 5.25 1 82.12 117 ASN A C 1
ATOM 926 O O . ASN A 1 117 ? 10.727 6.887 4.312 1 82.12 117 ASN A O 1
ATOM 930 N N . LEU A 1 118 ? 9.117 7.875 5.523 1 86.44 118 LEU A N 1
ATOM 931 C CA . LEU A 1 118 ? 8.055 7.27 4.723 1 86.44 118 LEU A CA 1
ATOM 932 C C . LEU A 1 118 ? 8.172 7.699 3.264 1 86.44 118 LEU A C 1
ATOM 934 O O . LEU A 1 118 ? 7.965 6.887 2.357 1 86.44 118 LEU A O 1
ATOM 938 N N . GLN A 1 119 ? 8.484 8.898 3.08 1 83.06 119 GLN A N 1
ATOM 939 C CA . GLN A 1 119 ? 8.633 9.383 1.712 1 83.06 119 GLN A CA 1
ATOM 940 C C . GLN A 1 119 ? 9.797 8.703 1.004 1 83.06 119 GLN A C 1
ATOM 942 O O . GLN A 1 119 ? 9.68 8.312 -0.159 1 83.06 119 GLN A O 1
ATOM 947 N N . LEU A 1 120 ? 10.875 8.641 1.69 1 84 120 LEU A N 1
ATOM 948 C CA . LEU A 1 120 ? 12.062 7.977 1.146 1 84 120 LEU A CA 1
ATOM 949 C C . LEU A 1 120 ? 11.773 6.508 0.851 1 84 120 LEU A C 1
ATOM 951 O O . LEU A 1 120 ? 12.125 6.004 -0.217 1 84 120 LEU A O 1
ATOM 955 N N . ARG A 1 121 ? 11.094 5.848 1.752 1 90.31 121 ARG A N 1
ATOM 956 C CA . ARG A 1 121 ? 10.727 4.445 1.575 1 90.31 121 ARG A CA 1
ATOM 957 C C . ARG A 1 121 ? 9.852 4.262 0.342 1 90.31 121 ARG A C 1
ATOM 959 O O . ARG A 1 121 ? 10.055 3.334 -0.441 1 90.31 121 ARG A O 1
ATOM 966 N N . ASP A 1 122 ? 8.906 5.129 0.206 1 89.38 122 ASP A N 1
ATOM 967 C CA . ASP A 1 122 ? 7.996 5.074 -0.937 1 89.38 122 ASP A CA 1
ATOM 968 C C . ASP A 1 122 ? 8.758 5.25 -2.25 1 89.38 122 ASP A C 1
ATOM 970 O O . ASP A 1 122 ? 8.508 4.531 -3.221 1 89.38 122 ASP A O 1
ATOM 974 N N . LYS A 1 123 ? 9.641 6.184 -2.258 1 87.12 123 LYS A N 1
ATOM 975 C CA . LYS A 1 123 ? 10.438 6.441 -3.451 1 87.12 123 LYS A CA 1
ATOM 976 C C . LYS A 1 123 ? 11.266 5.215 -3.836 1 87.12 123 LYS A C 1
ATOM 978 O O . LYS A 1 123 ? 11.289 4.816 -5 1 87.12 123 LYS A O 1
ATOM 983 N N . ILE A 1 124 ? 11.891 4.652 -2.918 1 88.62 124 ILE A N 1
ATOM 984 C CA . ILE A 1 124 ? 12.734 3.48 -3.145 1 88.62 124 ILE A CA 1
ATOM 985 C C . ILE A 1 124 ? 11.867 2.305 -3.598 1 88.62 124 ILE A C 1
ATOM 987 O O . ILE A 1 124 ? 12.242 1.567 -4.512 1 88.62 124 ILE A O 1
ATOM 991 N N . HIS A 1 125 ? 10.789 2.168 -2.953 1 91.44 125 HIS A N 1
ATOM 992 C CA . HIS A 1 125 ? 9.852 1.109 -3.312 1 91.44 125 HIS A CA 1
ATOM 993 C C . HIS A 1 125 ? 9.422 1.229 -4.77 1 91.44 125 HIS A C 1
ATOM 995 O O . HIS A 1 125 ? 9.438 0.242 -5.512 1 91.44 125 HIS A O 1
ATOM 1001 N N . ARG A 1 126 ? 9.047 2.354 -5.199 1 90.31 126 ARG A N 1
ATOM 1002 C CA . ARG A 1 126 ? 8.594 2.576 -6.574 1 90.31 126 ARG A CA 1
ATOM 1003 C C . ARG A 1 126 ? 9.703 2.246 -7.57 1 90.31 126 ARG A C 1
ATOM 1005 O O . ARG A 1 126 ? 9.453 1.607 -8.594 1 90.31 126 ARG A O 1
ATOM 1012 N N . LYS A 1 127 ? 10.867 2.674 -7.258 1 90.19 127 LYS A N 1
ATOM 1013 C CA . LYS A 1 127 ? 12 2.375 -8.133 1 90.19 127 LYS A CA 1
ATOM 1014 C C . LYS A 1 127 ? 12.242 0.871 -8.219 1 90.19 127 LYS A C 1
ATOM 1016 O O . LYS A 1 127 ? 12.539 0.349 -9.297 1 90.19 127 LYS A O 1
ATOM 1021 N N . SER A 1 128 ? 12.156 0.249 -7.082 1 91.81 128 SER A N 1
ATOM 1022 C CA . SER A 1 128 ? 12.352 -1.197 -7.047 1 91.81 128 SER A CA 1
ATOM 1023 C C . SER A 1 128 ? 11.289 -1.913 -7.879 1 91.81 128 SER A C 1
ATOM 1025 O O . SER A 1 128 ? 11.602 -2.852 -8.617 1 91.81 128 SER A O 1
ATOM 1027 N N . VAL A 1 129 ? 10.07 -1.504 -7.781 1 93.5 129 VAL A N 1
ATOM 1028 C CA . VAL A 1 129 ? 8.969 -2.084 -8.547 1 93.5 129 VAL A CA 1
ATOM 1029 C C . VAL A 1 129 ? 9.203 -1.86 -10.039 1 93.5 129 VAL A C 1
ATOM 1031 O O . VAL A 1 129 ? 9.078 -2.789 -10.836 1 93.5 129 VAL A O 1
ATOM 1034 N N . ASP A 1 130 ? 9.586 -0.699 -10.375 1 92.88 130 ASP A N 1
ATOM 1035 C CA . ASP A 1 130 ? 9.812 -0.365 -11.773 1 92.88 130 ASP A CA 1
ATOM 1036 C C . ASP A 1 130 ? 10.883 -1.269 -12.391 1 92.88 130 ASP A C 1
ATOM 1038 O O . ASP A 1 130 ? 10.805 -1.614 -13.57 1 92.88 130 ASP A O 1
ATOM 1042 N N . LEU A 1 131 ? 11.82 -1.621 -11.609 1 92.69 131 LEU A N 1
ATOM 1043 C CA . LEU A 1 131 ? 12.93 -2.447 -12.078 1 92.69 131 LEU A CA 1
ATOM 1044 C C . LEU A 1 131 ? 12.469 -3.875 -12.352 1 92.69 131 LEU A C 1
ATOM 1046 O O . LEU A 1 131 ? 12.844 -4.469 -13.359 1 92.69 131 LEU A O 1
ATOM 1050 N N . SER A 1 132 ? 11.641 -4.363 -11.508 1 94.44 132 SER A N 1
ATOM 1051 C CA . SER A 1 132 ? 11.375 -5.801 -11.539 1 94.44 132 SER A CA 1
ATOM 1052 C C . SER A 1 132 ? 10.055 -6.105 -12.242 1 94.44 132 SER A C 1
ATOM 1054 O O . SER A 1 132 ? 9.844 -7.223 -12.719 1 94.44 132 SER A O 1
ATOM 1056 N N . PHE A 1 133 ? 9.188 -5.176 -12.32 1 96.12 133 PHE A N 1
ATOM 1057 C CA . PHE A 1 133 ? 7.832 -5.395 -12.805 1 96.12 133 PHE A CA 1
ATOM 1058 C C . PHE A 1 133 ? 7.844 -5.93 -14.234 1 96.12 133 PHE A C 1
ATOM 1060 O O . PHE A 1 133 ? 7.191 -6.93 -14.531 1 96.12 133 PHE A O 1
ATOM 1067 N N . PRO A 1 134 ? 8.617 -5.371 -15.172 1 96.5 134 PRO A N 1
ATOM 1068 C CA . PRO A 1 134 ? 8.609 -5.883 -16.547 1 96.5 134 PRO A CA 1
ATOM 1069 C C . PRO A 1 134 ? 9.039 -7.34 -16.641 1 96.5 134 PRO A C 1
ATOM 1071 O O . PRO A 1 134 ? 8.484 -8.109 -17.422 1 96.5 134 PRO A O 1
ATOM 1074 N N . LEU A 1 135 ? 10.008 -7.676 -15.852 1 95.75 135 LEU A N 1
ATOM 1075 C CA . LEU A 1 135 ? 10.461 -9.062 -15.852 1 95.75 135 LEU A CA 1
ATOM 1076 C C . LEU A 1 135 ? 9.336 -10 -15.43 1 95.75 135 LEU A C 1
ATOM 1078 O O . LEU A 1 135 ? 9.086 -11.008 -16.094 1 95.75 135 LEU A O 1
ATOM 1082 N N . PHE A 1 136 ? 8.617 -9.68 -14.414 1 97 136 PHE A N 1
ATOM 1083 C CA . PHE A 1 136 ? 7.59 -10.57 -13.891 1 97 136 PHE A CA 1
ATOM 1084 C C . PHE A 1 136 ? 6.371 -10.578 -14.805 1 97 136 PHE A C 1
ATOM 1086 O O . PHE A 1 136 ? 5.684 -11.602 -14.922 1 97 136 PHE A O 1
ATOM 1093 N N . VAL A 1 137 ? 6.105 -9.484 -15.453 1 98.06 137 VAL A N 1
ATOM 1094 C CA . VAL A 1 137 ? 5.062 -9.5 -16.469 1 98.06 137 VAL A CA 1
ATOM 1095 C C . VAL A 1 137 ? 5.426 -10.492 -17.578 1 98.06 137 VAL A C 1
ATOM 1097 O O . VAL A 1 137 ? 4.594 -11.305 -17.984 1 98.06 137 VAL A O 1
ATOM 1100 N N . SER A 1 138 ? 6.664 -10.383 -18.016 1 97.31 138 SER A N 1
ATOM 1101 C CA . SER A 1 138 ? 7.113 -11.266 -19.078 1 97.31 138 SER A CA 1
ATOM 1102 C C . SER A 1 138 ? 7.039 -12.727 -18.656 1 97.31 138 SER A C 1
ATOM 1104 O O . SER A 1 138 ? 6.648 -13.594 -19.438 1 97.31 138 SER A O 1
ATOM 1106 N N . LEU A 1 139 ? 7.391 -13.047 -17.453 1 97.25 139 LEU A N 1
ATOM 1107 C CA . LEU A 1 139 ? 7.332 -14.414 -16.938 1 97.25 139 LEU A CA 1
ATOM 1108 C C . LEU A 1 139 ? 5.883 -14.875 -16.797 1 97.25 139 LEU A C 1
ATOM 1110 O O . LEU A 1 139 ? 5.578 -16.047 -17.031 1 97.25 139 LEU A O 1
ATOM 1114 N N . THR A 1 140 ? 4.992 -13.977 -16.375 1 98.06 140 THR A N 1
ATOM 1115 C CA . THR A 1 140 ? 3.572 -14.289 -16.266 1 98.06 140 THR A CA 1
ATOM 1116 C C . THR A 1 140 ? 2.996 -14.625 -17.641 1 98.06 140 THR A C 1
ATOM 1118 O O . THR A 1 140 ? 2.27 -15.617 -17.797 1 98.06 140 THR A O 1
ATOM 1121 N N . VAL A 1 141 ? 3.367 -13.844 -18.641 1 98.25 141 VAL A N 1
ATOM 1122 C CA . VAL A 1 141 ? 2.938 -14.109 -20.016 1 98.25 141 VAL A CA 1
ATOM 1123 C C . VAL A 1 141 ? 3.412 -15.5 -20.438 1 98.25 141 VAL A C 1
ATOM 1125 O O . VAL A 1 141 ? 2.637 -16.281 -21 1 98.25 141 VAL A O 1
ATOM 1128 N N . GLU A 1 142 ? 4.68 -15.742 -20.188 1 97.75 142 GLU A N 1
ATOM 1129 C CA . GLU A 1 142 ? 5.25 -17.031 -20.547 1 97.75 142 GLU A CA 1
ATOM 1130 C C . GLU A 1 142 ? 4.496 -18.172 -19.875 1 97.75 142 GLU A C 1
ATOM 1132 O O . GLU A 1 142 ? 4.172 -19.172 -20.516 1 97.75 142 GLU A O 1
ATOM 1137 N N . GLY A 1 143 ? 4.246 -18.062 -18.562 1 98 143 GLY A N 1
ATOM 1138 C CA . GLY A 1 143 ? 3.514 -19.078 -17.828 1 98 143 GLY A CA 1
ATOM 1139 C C . GLY A 1 143 ? 2.102 -19.297 -18.344 1 98 143 GLY A C 1
ATOM 1140 O O . GLY A 1 143 ? 1.615 -20.422 -18.391 1 98 143 GLY A O 1
ATOM 1141 N N . GLN A 1 144 ? 1.408 -18.25 -18.703 1 98.25 144 GLN A N 1
ATOM 1142 C CA . GLN A 1 144 ? 0.07 -18.344 -19.281 1 98.25 144 GLN A CA 1
ATOM 1143 C C . GLN A 1 144 ? 0.106 -19.031 -20.641 1 98.25 144 GLN A C 1
ATOM 1145 O O . GLN A 1 144 ? -0.764 -19.844 -20.953 1 98.25 144 GLN A O 1
ATOM 1150 N N . LYS A 1 145 ? 1.093 -18.719 -21.422 1 97.81 145 LYS A N 1
ATOM 1151 C CA . LYS A 1 145 ? 1.237 -19.281 -22.766 1 97.81 145 LYS A CA 1
ATOM 1152 C C . LYS A 1 145 ? 1.547 -20.766 -22.703 1 97.81 145 LYS A C 1
ATOM 1154 O O . LYS A 1 145 ? 1.004 -21.547 -23.484 1 97.81 145 LYS A O 1
ATOM 1159 N N . ASP A 1 146 ? 2.457 -21.172 -21.797 1 97.56 146 ASP A N 1
ATOM 1160 C CA . ASP A 1 146 ? 2.877 -22.578 -21.766 1 97.56 146 ASP 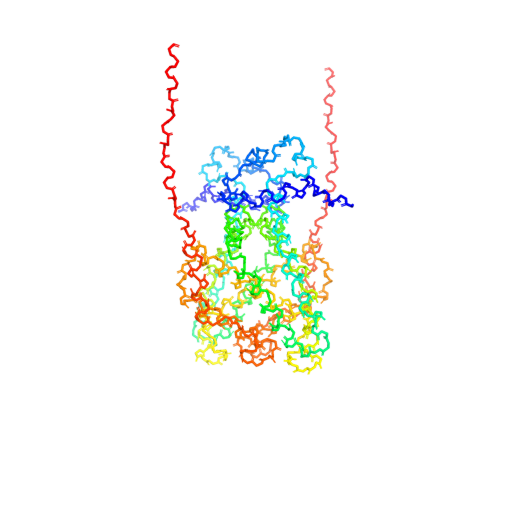A CA 1
ATOM 1161 C C . ASP A 1 146 ? 1.934 -23.406 -20.906 1 97.56 146 ASP A C 1
ATOM 1163 O O . ASP A 1 146 ? 2.1 -24.625 -20.781 1 97.56 146 ASP A O 1
ATOM 1167 N N . GLY A 1 147 ? 0.994 -22.734 -20.188 1 97.5 147 GLY A N 1
ATOM 1168 C CA . GLY A 1 147 ? -0.053 -23.422 -19.438 1 97.5 147 GLY A CA 1
ATOM 1169 C C . GLY A 1 147 ? 0.322 -23.703 -18 1 97.5 147 GLY A C 1
ATOM 1170 O O . GLY A 1 147 ? -0.488 -24.219 -17.234 1 97.5 147 GLY A O 1
ATOM 1171 N N . SER A 1 148 ? 1.488 -23.297 -17.594 1 97.44 148 SER A N 1
ATOM 1172 C CA . SER A 1 148 ? 1.899 -23.516 -16.219 1 97.44 148 SER A CA 1
ATOM 1173 C C . SER A 1 148 ? 1.177 -22.562 -15.266 1 97.44 148 SER A C 1
ATOM 1175 O O . SER A 1 148 ? 1.107 -22.828 -14.055 1 97.44 148 SER A O 1
ATOM 1177 N N . LEU A 1 149 ? 0.756 -21.484 -15.742 1 97.94 149 LEU A N 1
ATOM 1178 C CA . LEU A 1 149 ? -0.17 -20.594 -15.062 1 97.94 149 LEU A CA 1
ATOM 1179 C C . LEU A 1 149 ? -1.524 -20.578 -15.766 1 97.94 149 LEU A C 1
ATOM 1181 O O . LEU A 1 149 ? -1.607 -20.266 -16.953 1 97.94 149 LEU A O 1
ATOM 1185 N N . THR A 1 150 ? -2.594 -20.844 -15.023 1 97.81 150 THR A N 1
ATOM 1186 C CA . THR A 1 150 ? -3.875 -21.031 -15.695 1 97.81 150 THR A CA 1
ATOM 1187 C C . THR A 1 150 ? -4.75 -19.797 -15.547 1 97.81 150 THR A C 1
ATOM 1189 O O . THR A 1 150 ? -5.84 -19.719 -16.125 1 97.81 150 THR A O 1
ATOM 1192 N N . SER A 1 151 ? -4.266 -18.812 -14.789 1 96.44 151 SER A N 1
ATOM 1193 C CA . SER A 1 151 ? -5.035 -17.578 -14.648 1 96.44 151 SER A CA 1
ATOM 1194 C C . SER A 1 151 ? -5.328 -16.953 -16.016 1 96.44 151 SER A C 1
ATOM 1196 O O . SER A 1 151 ? -4.461 -16.938 -16.891 1 96.44 151 SER A O 1
ATOM 1198 N N . ARG A 1 152 ? -6.543 -16.328 -16.125 1 94.81 152 ARG A N 1
ATOM 1199 C CA . ARG A 1 152 ? -6.949 -15.734 -17.391 1 94.81 152 ARG A CA 1
ATOM 1200 C C . ARG A 1 152 ? -6.91 -14.211 -17.312 1 94.81 152 ARG A C 1
ATOM 1202 O O . ARG A 1 152 ? -7.262 -13.531 -18.281 1 94.81 152 ARG A O 1
ATOM 1209 N N . LEU A 1 153 ? -6.527 -13.695 -16.219 1 97 153 LEU A N 1
ATOM 1210 C CA . LEU A 1 153 ? -6.34 -12.25 -16.125 1 97 153 LEU A CA 1
ATOM 1211 C C . LEU A 1 153 ? -5.223 -11.789 -17.062 1 97 153 LEU A C 1
ATOM 1213 O O . LEU A 1 153 ? -4.266 -12.531 -17.312 1 97 153 LEU A O 1
ATOM 1217 N N . ARG A 1 154 ? -5.434 -10.555 -17.562 1 97.62 154 ARG A N 1
ATOM 1218 C CA . ARG A 1 154 ? -4.328 -9.953 -18.297 1 97.62 154 ARG A CA 1
ATOM 1219 C C . ARG A 1 154 ? -3.039 -9.992 -17.484 1 97.62 154 ARG A C 1
ATOM 1221 O O . ARG A 1 154 ? -3.051 -9.719 -16.281 1 97.62 154 ARG A O 1
ATOM 1228 N N . ALA A 1 155 ? -1.889 -10.32 -18.141 1 98.31 155 ALA A N 1
ATOM 1229 C CA . ALA A 1 155 ? -0.636 -10.602 -17.438 1 98.31 155 ALA A CA 1
ATOM 1230 C C . ALA A 1 155 ? -0.178 -9.406 -16.609 1 98.31 155 ALA A C 1
ATOM 1232 O O . ALA A 1 155 ? 0.306 -9.562 -15.492 1 98.31 155 ALA A O 1
ATOM 1233 N N . ASP A 1 156 ? -0.27 -8.219 -17.203 1 98 156 ASP A N 1
ATOM 1234 C CA . ASP A 1 156 ? 0.182 -7.039 -16.469 1 98 156 ASP A CA 1
ATOM 1235 C C . ASP A 1 156 ? -0.74 -6.738 -15.289 1 98 156 ASP A C 1
ATOM 1237 O O . ASP A 1 156 ? -0.282 -6.285 -14.234 1 98 156 ASP A O 1
ATOM 1241 N N . HIS A 1 157 ? -2.053 -7.004 -15.406 1 98.44 157 HIS A N 1
ATOM 1242 C CA . HIS A 1 157 ? -2.973 -6.848 -14.289 1 98.44 157 HIS A CA 1
ATOM 1243 C C . HIS A 1 157 ? -2.688 -7.867 -13.195 1 98.44 157 HIS A C 1
ATOM 1245 O O . HIS A 1 157 ? -2.625 -7.52 -12.008 1 98.44 157 HIS A O 1
ATOM 1251 N N . LEU A 1 158 ? -2.541 -9.078 -13.633 1 98.5 158 LEU A N 1
ATOM 1252 C CA . LEU A 1 158 ? -2.236 -10.148 -12.695 1 98.5 158 LEU A CA 1
ATOM 1253 C C . LEU A 1 158 ? -0.955 -9.844 -11.922 1 98.5 158 LEU A C 1
ATOM 1255 O O . LEU A 1 158 ? -0.918 -9.977 -10.695 1 98.5 158 LEU A O 1
ATOM 1259 N N . THR A 1 159 ? 0.072 -9.414 -12.633 1 98.25 159 THR A N 1
ATOM 1260 C CA . THR A 1 159 ? 1.344 -9.062 -12.008 1 98.25 159 THR A CA 1
ATOM 1261 C C . THR A 1 159 ? 1.17 -7.902 -11.031 1 98.25 159 THR A C 1
ATOM 1263 O O . THR A 1 159 ? 1.729 -7.914 -9.938 1 98.25 159 THR A O 1
ATOM 1266 N N . SER A 1 160 ? 0.407 -6.934 -11.43 1 98.06 160 SER A N 1
ATOM 1267 C CA . SER A 1 160 ? 0.138 -5.793 -10.562 1 98.06 160 SER A CA 1
ATOM 1268 C C . SER A 1 160 ? -0.523 -6.23 -9.258 1 98.06 160 SER A C 1
ATOM 1270 O O . SER A 1 160 ? -0.116 -5.805 -8.172 1 98.06 160 SER A O 1
ATOM 1272 N N . ILE A 1 161 ? -1.52 -7.035 -9.344 1 98.56 161 ILE A N 1
ATOM 1273 C CA . ILE A 1 161 ? -2.268 -7.516 -8.188 1 98.56 161 ILE A CA 1
ATOM 1274 C C . ILE A 1 161 ? -1.34 -8.305 -7.266 1 98.56 161 ILE A C 1
ATOM 1276 O O . ILE A 1 161 ? -1.337 -8.094 -6.051 1 98.56 161 ILE A O 1
ATOM 1280 N N . ILE A 1 162 ? -0.547 -9.125 -7.828 1 98 162 ILE A N 1
ATOM 1281 C CA . ILE A 1 162 ? 0.372 -9.953 -7.055 1 98 162 ILE A CA 1
ATOM 1282 C C . ILE A 1 162 ? 1.418 -9.07 -6.379 1 98 162 ILE A C 1
ATOM 1284 O O . ILE A 1 162 ? 1.762 -9.273 -5.215 1 98 162 ILE A O 1
ATOM 1288 N N . PHE A 1 163 ? 1.942 -8.094 -7.098 1 97.25 163 PHE A N 1
ATOM 1289 C CA . PHE A 1 163 ? 2.896 -7.152 -6.516 1 97.25 163 PHE A CA 1
ATOM 1290 C C . PHE A 1 163 ? 2.275 -6.398 -5.348 1 97.25 163 PHE A C 1
ATOM 1292 O O . PHE A 1 163 ? 2.916 -6.211 -4.312 1 97.25 163 PHE A O 1
ATOM 1299 N N . ASP A 1 164 ? 1.064 -5.969 -5.535 1 97.69 164 ASP A N 1
ATOM 1300 C CA . ASP A 1 164 ? 0.389 -5.23 -4.473 1 97.69 164 ASP A CA 1
ATOM 1301 C C . ASP A 1 164 ? 0.227 -6.09 -3.221 1 97.69 164 ASP A C 1
ATOM 1303 O O . ASP A 1 164 ? 0.464 -5.621 -2.105 1 97.69 164 ASP A O 1
ATOM 1307 N N . LEU A 1 165 ? -0.16 -7.324 -3.412 1 97.81 165 LEU A N 1
ATOM 1308 C CA . LEU A 1 165 ? -0.303 -8.242 -2.285 1 97.81 165 LEU A CA 1
ATOM 1309 C C . LEU A 1 165 ? 1.048 -8.516 -1.633 1 97.81 165 LEU A C 1
ATOM 1311 O O . LEU A 1 165 ? 1.159 -8.523 -0.405 1 97.81 165 LEU A O 1
ATOM 1315 N N . SER A 1 166 ? 2.041 -8.742 -2.457 1 95.88 166 SER A N 1
ATOM 1316 C CA . SER A 1 166 ? 3.381 -9.016 -1.949 1 95.88 166 SER A CA 1
ATOM 1317 C C . SER A 1 166 ? 3.926 -7.832 -1.159 1 95.88 166 SER A C 1
ATOM 1319 O O . SER A 1 166 ? 4.559 -8.016 -0.117 1 95.88 166 SER A O 1
ATOM 1321 N N . ASP A 1 167 ? 3.68 -6.695 -1.689 1 95.38 167 ASP A N 1
ATOM 1322 C CA . ASP A 1 167 ? 4.141 -5.48 -1.023 1 95.38 167 ASP A CA 1
ATOM 1323 C C . ASP A 1 167 ? 3.461 -5.305 0.333 1 95.38 167 ASP A C 1
ATOM 1325 O O . ASP A 1 167 ? 4.117 -4.98 1.324 1 95.38 167 ASP A O 1
ATOM 1329 N N . ALA A 1 168 ? 2.188 -5.473 0.351 1 96.19 168 ALA A N 1
ATOM 1330 C CA . ALA A 1 168 ? 1.447 -5.352 1.604 1 96.19 168 ALA A CA 1
ATOM 1331 C C . ALA A 1 168 ? 1.938 -6.367 2.631 1 96.19 168 ALA A C 1
ATOM 1333 O O . ALA A 1 168 ? 2.178 -6.023 3.789 1 96.19 168 ALA A O 1
ATOM 1334 N N . LEU A 1 169 ? 2.076 -7.566 2.221 1 96.19 169 LEU A N 1
ATOM 1335 C CA . LEU A 1 169 ? 2.588 -8.602 3.105 1 96.19 169 LEU A CA 1
ATOM 1336 C C . LEU A 1 169 ? 4 -8.273 3.574 1 96.19 169 LEU A C 1
ATOM 1338 O O . LEU A 1 169 ? 4.32 -8.43 4.754 1 96.19 169 LEU A O 1
ATOM 1342 N N . GLY A 1 170 ? 4.828 -7.852 2.631 1 93.75 170 GLY A N 1
ATOM 1343 C CA . GLY A 1 170 ? 6.188 -7.477 2.975 1 93.75 170 GLY A CA 1
ATOM 1344 C C . GLY A 1 170 ? 6.258 -6.41 4.051 1 93.75 170 GLY A C 1
ATOM 1345 O O . GLY A 1 170 ? 7.133 -6.453 4.918 1 93.75 170 GLY A O 1
ATOM 1346 N N . GLU A 1 171 ? 5.398 -5.508 3.963 1 94 171 GLU A N 1
ATOM 1347 C CA . GLU A 1 171 ? 5.352 -4.457 4.973 1 94 171 GLU A CA 1
ATOM 1348 C C . GLU A 1 171 ? 4.969 -5.016 6.34 1 94 171 GLU A C 1
ATOM 1350 O O . GLU A 1 171 ? 5.578 -4.668 7.352 1 94 171 GLU A O 1
ATOM 1355 N N . LYS A 1 172 ? 3.986 -5.828 6.387 1 95.12 172 LYS A N 1
ATOM 1356 C CA . LYS A 1 172 ? 3.559 -6.441 7.641 1 95.12 172 LYS A CA 1
ATOM 1357 C C . LYS A 1 172 ? 4.684 -7.27 8.258 1 95.12 172 LYS A C 1
ATOM 1359 O O . LYS A 1 172 ? 4.914 -7.207 9.469 1 95.12 172 LYS A O 1
ATOM 1364 N N . VAL A 1 173 ? 5.363 -7.969 7.465 1 93.62 173 VAL A N 1
ATOM 1365 C CA . VAL A 1 173 ? 6.48 -8.789 7.918 1 93.62 173 VAL A CA 1
ATOM 1366 C C . VAL A 1 173 ? 7.602 -7.895 8.438 1 93.62 173 VAL A C 1
ATOM 1368 O O . VAL A 1 173 ? 8.188 -8.164 9.492 1 93.62 173 VAL A O 1
ATOM 1371 N N . ALA A 1 174 ? 7.93 -6.844 7.703 1 92.31 174 ALA A N 1
ATOM 1372 C CA . ALA A 1 174 ? 8.961 -5.906 8.125 1 92.31 174 ALA A CA 1
ATOM 1373 C C . ALA A 1 174 ? 8.633 -5.309 9.492 1 92.31 174 ALA A C 1
ATOM 1375 O O . ALA A 1 174 ? 9.5 -5.246 10.375 1 92.31 174 ALA A O 1
ATOM 1376 N N . PHE A 1 175 ? 7.418 -4.895 9.688 1 92.5 175 PHE A N 1
ATOM 1377 C CA . PHE A 1 175 ? 7.004 -4.32 10.961 1 92.5 175 PHE A CA 1
ATOM 1378 C C . PHE A 1 175 ? 7.148 -5.34 12.086 1 92.5 175 PHE A C 1
ATOM 1380 O O . PHE A 1 175 ? 7.582 -4.996 13.188 1 92.5 175 PHE A O 1
ATOM 1387 N N . PHE A 1 176 ? 6.824 -6.52 11.805 1 93.88 176 PHE A N 1
ATOM 1388 C CA . PHE A 1 176 ? 6.98 -7.574 12.797 1 93.88 176 PHE A CA 1
ATOM 1389 C C . PHE A 1 176 ? 8.445 -7.785 13.141 1 93.88 176 PHE A C 1
ATOM 1391 O O . PHE A 1 176 ? 8.82 -7.789 14.32 1 93.88 176 PHE A O 1
ATOM 1398 N N . LEU A 1 177 ? 9.25 -7.938 12.125 1 90.5 177 LEU A N 1
ATOM 1399 C CA . LEU A 1 177 ? 10.672 -8.203 12.328 1 90.5 177 LEU A CA 1
ATOM 1400 C C . LEU A 1 177 ? 11.336 -7.066 13.094 1 90.5 177 LEU A C 1
ATOM 1402 O O . LEU A 1 177 ? 12.297 -7.289 13.844 1 90.5 177 LEU A O 1
ATOM 1406 N N . LEU A 1 178 ? 10.812 -5.887 13 1 89.12 178 LEU A N 1
ATOM 1407 C CA . LEU A 1 178 ? 11.383 -4.711 13.648 1 89.12 178 LEU A CA 1
ATOM 1408 C C . LEU A 1 178 ? 10.773 -4.508 15.031 1 89.12 178 LEU A C 1
ATOM 1410 O O . LEU A 1 178 ? 11.055 -3.506 15.695 1 89.12 178 LEU A O 1
ATOM 1414 N N . GLY A 1 179 ? 9.898 -5.379 15.43 1 88.69 179 GLY A N 1
ATOM 1415 C CA . GLY A 1 179 ? 9.297 -5.301 16.75 1 88.69 179 GLY A CA 1
ATOM 1416 C C . GLY A 1 179 ? 8.203 -4.254 16.859 1 88.69 179 GLY A C 1
ATOM 1417 O O . GLY A 1 179 ? 7.918 -3.752 17.938 1 88.69 179 GLY A O 1
ATOM 1418 N N . LYS A 1 180 ? 7.629 -3.93 15.758 1 88.62 180 LYS A N 1
ATOM 1419 C CA . LYS A 1 180 ? 6.641 -2.855 15.727 1 88.62 180 LYS A CA 1
ATOM 1420 C C . LYS A 1 180 ? 5.242 -3.404 15.453 1 88.62 180 LYS A C 1
ATOM 1422 O O . LYS A 1 180 ? 4.336 -2.656 15.086 1 88.62 180 LYS A O 1
ATOM 1427 N N . SER A 1 181 ? 5.062 -4.641 15.516 1 91.38 181 SER A N 1
ATOM 1428 C CA . SER A 1 181 ? 3.779 -5.301 15.297 1 91.38 181 SER A CA 1
ATOM 1429 C C . SER A 1 181 ? 3.217 -5.863 16.594 1 91.38 181 SER A C 1
ATOM 1431 O O . SER A 1 181 ? 3.973 -6.285 17.469 1 91.38 181 SER A O 1
ATOM 1433 N N . LYS A 1 182 ? 1.875 -5.816 16.719 1 90.44 182 LYS A N 1
ATOM 1434 C CA . LYS A 1 182 ? 1.22 -6.418 17.875 1 90.44 182 LYS A CA 1
ATOM 1435 C C . LYS A 1 182 ? 0.998 -7.91 17.672 1 90.44 182 LYS A C 1
ATOM 1437 O O . LYS A 1 182 ? 0.64 -8.625 18.609 1 90.44 182 LYS A O 1
ATOM 1442 N N . GLU A 1 183 ? 1.202 -8.414 16.5 1 94 183 GLU A N 1
ATOM 1443 C CA . GLU A 1 183 ? 0.97 -9.82 16.172 1 94 183 GLU A CA 1
ATOM 1444 C C . GLU A 1 183 ? 2.119 -10.695 16.672 1 94 183 GLU A C 1
ATOM 1446 O O . GLU A 1 183 ? 3.273 -10.266 16.688 1 94 183 GLU A O 1
ATOM 1451 N N . SER A 1 184 ? 1.833 -11.93 17.078 1 95.06 184 SER A N 1
ATOM 1452 C CA . SER A 1 184 ? 2.832 -12.93 17.422 1 95.06 184 SER A CA 1
ATOM 1453 C C . SER A 1 184 ? 3.484 -13.523 16.188 1 95.06 184 SER A C 1
ATOM 1455 O O . SER A 1 184 ? 3 -13.32 15.07 1 95.06 184 SER A O 1
ATOM 1457 N N . GLU A 1 185 ? 4.617 -14.219 16.359 1 94.5 185 GLU A N 1
ATOM 1458 C CA . GLU A 1 185 ? 5.301 -14.906 15.273 1 94.5 185 GLU A CA 1
ATOM 1459 C C . GLU A 1 185 ? 4.363 -15.875 14.562 1 94.5 185 GLU A C 1
ATOM 1461 O O . GLU A 1 185 ? 4.344 -15.938 13.328 1 94.5 185 GLU A O 1
ATOM 1466 N N . ASP A 1 186 ? 3.561 -16.578 15.367 1 95.69 186 ASP A N 1
ATOM 1467 C CA . ASP A 1 186 ? 2.623 -17.547 14.805 1 95.69 186 ASP A CA 1
ATOM 1468 C C . ASP A 1 186 ? 1.546 -16.844 13.977 1 95.69 186 ASP A C 1
ATOM 1470 O O . ASP A 1 186 ? 1.174 -17.312 12.906 1 95.69 186 ASP A O 1
ATOM 1474 N N . GLU A 1 187 ? 1.084 -15.75 14.484 1 96.31 187 GLU A N 1
ATOM 1475 C CA . GLU A 1 187 ? 0.029 -15.016 13.789 1 96.31 187 GLU A CA 1
ATOM 1476 C C . GLU A 1 187 ? 0.515 -14.484 12.445 1 96.31 187 GLU A C 1
ATOM 1478 O O . GLU A 1 187 ? -0.202 -14.562 11.445 1 96.31 187 GLU A O 1
ATOM 1483 N N . ILE A 1 188 ? 1.722 -13.961 12.406 1 96.38 188 ILE A N 1
ATOM 1484 C CA . ILE A 1 188 ? 2.275 -13.438 11.164 1 96.38 188 ILE A CA 1
ATOM 1485 C C . ILE A 1 188 ? 2.533 -14.586 10.188 1 96.38 188 ILE A C 1
ATOM 1487 O O . ILE A 1 188 ? 2.312 -14.445 8.984 1 96.38 188 ILE A O 1
ATOM 1491 N N . TYR A 1 189 ? 3.002 -15.664 10.68 1 95.88 189 TYR A N 1
ATOM 1492 C CA . TYR A 1 189 ? 3.244 -16.828 9.828 1 95.88 189 TYR A CA 1
ATOM 1493 C C . TYR A 1 189 ? 1.95 -17.312 9.18 1 95.88 189 TYR A C 1
ATOM 1495 O O . TYR A 1 189 ? 1.916 -17.594 7.984 1 95.88 189 TYR A O 1
ATOM 1503 N N . GLU A 1 190 ? 0.901 -17.406 9.992 1 96.25 190 GLU A N 1
ATOM 1504 C CA . GLU A 1 190 ? -0.392 -17.828 9.461 1 96.25 190 GLU A CA 1
ATOM 1505 C C . GLU A 1 190 ? -0.908 -16.844 8.414 1 96.25 190 GLU A C 1
ATOM 1507 O O . GLU A 1 190 ? -1.521 -17.234 7.422 1 96.25 190 GLU A O 1
ATOM 1512 N N . LEU A 1 191 ? -0.702 -15.602 8.672 1 96.56 191 LEU A N 1
ATOM 1513 C CA . LEU A 1 191 ? -1.073 -14.57 7.703 1 96.56 191 LEU A CA 1
ATOM 1514 C C . LEU A 1 191 ? -0.298 -14.75 6.402 1 96.56 191 LEU A C 1
ATOM 1516 O O . LEU A 1 191 ? -0.875 -14.664 5.316 1 96.56 191 LEU A O 1
ATOM 1520 N N . MET A 1 192 ? 0.973 -14.977 6.523 1 95.75 192 MET A N 1
ATOM 1521 C CA . MET A 1 192 ? 1.819 -15.219 5.359 1 95.75 192 MET A CA 1
ATOM 1522 C C . MET A 1 192 ? 1.29 -16.391 4.539 1 95.75 192 MET A C 1
ATOM 1524 O O . MET A 1 192 ? 1.23 -16.312 3.311 1 95.75 192 MET A O 1
ATOM 1528 N N . LEU A 1 193 ? 0.906 -17.438 5.207 1 95.31 193 LEU A N 1
ATOM 1529 C CA . LEU A 1 193 ? 0.367 -18.594 4.516 1 95.31 193 LEU A CA 1
ATOM 1530 C C . LEU A 1 193 ? -0.887 -18.234 3.729 1 95.31 193 LEU A C 1
ATOM 1532 O O . LEU A 1 193 ? -1.072 -18.703 2.6 1 95.31 193 LEU A O 1
ATOM 1536 N N . SER A 1 194 ? -1.702 -17.422 4.324 1 96.88 194 SER A N 1
ATOM 1537 C CA . SER A 1 194 ? -2.93 -17.016 3.652 1 96.88 194 SER A CA 1
ATOM 1538 C C . SER A 1 194 ? -2.629 -16.188 2.402 1 96.88 194 SER A C 1
ATOM 1540 O O . SER A 1 194 ? -3.262 -16.391 1.361 1 96.88 194 SER A O 1
ATOM 1542 N N . TYR A 1 195 ? -1.694 -15.266 2.48 1 97.38 195 TYR A N 1
ATOM 1543 C CA . TYR A 1 195 ? -1.306 -14.469 1.325 1 97.38 195 TYR A CA 1
ATOM 1544 C C . TYR A 1 195 ? -0.687 -15.336 0.24 1 97.38 195 TYR A C 1
ATOM 1546 O O . TYR A 1 195 ? -0.99 -15.18 -0.944 1 97.38 195 TYR A O 1
ATOM 1554 N N . HIS A 1 196 ? 0.185 -16.234 0.647 1 95.31 196 HIS A N 1
ATOM 1555 C CA . HIS A 1 196 ? 0.845 -17.125 -0.303 1 95.31 196 HIS A CA 1
ATOM 1556 C C . HIS A 1 196 ? -0.166 -18 -1.027 1 95.31 196 HIS A C 1
ATOM 1558 O O . HIS A 1 196 ? -0.085 -18.172 -2.246 1 95.31 196 HIS A O 1
ATOM 1564 N N . LYS A 1 197 ? -1.069 -18.531 -0.287 1 95.38 197 LYS A N 1
ATOM 1565 C CA . LYS A 1 197 ? -2.135 -19.328 -0.893 1 95.38 197 LYS A CA 1
ATOM 1566 C C . LYS A 1 197 ? -2.93 -18.5 -1.9 1 95.38 197 LYS A C 1
ATOM 1568 O O . LYS A 1 197 ? -3.225 -18.984 -3 1 95.38 197 LYS A O 1
ATOM 1573 N N . THR A 1 198 ? -3.271 -17.328 -1.523 1 97.19 198 THR A N 1
ATOM 1574 C CA . THR A 1 198 ? -4.02 -16.422 -2.391 1 97.19 198 THR A CA 1
ATOM 1575 C C . THR A 1 198 ? -3.252 -16.156 -3.682 1 97.19 198 THR A C 1
ATOM 1577 O O . THR A 1 198 ? -3.82 -16.234 -4.773 1 97.19 198 THR A O 1
ATOM 1580 N N . ILE A 1 199 ? -1.987 -15.883 -3.578 1 97.31 199 ILE A N 1
ATOM 1581 C CA . ILE A 1 199 ? -1.156 -15.562 -4.734 1 97.31 199 ILE A CA 1
ATOM 1582 C C . ILE A 1 199 ? -1.067 -16.766 -5.656 1 97.31 199 ILE A C 1
ATOM 1584 O O . ILE A 1 199 ? -1.187 -16.641 -6.879 1 97.31 199 ILE A O 1
ATOM 1588 N N . GLU A 1 200 ? -0.893 -17.938 -5.113 1 96.5 200 GLU A N 1
ATOM 1589 C CA . GLU A 1 200 ? -0.824 -19.141 -5.926 1 96.5 200 GLU A CA 1
ATOM 1590 C C . GLU A 1 200 ? -2.146 -19.406 -6.641 1 96.5 200 GLU A C 1
ATOM 1592 O O . GLU A 1 200 ? -2.158 -19.781 -7.812 1 96.5 200 GLU A O 1
ATOM 1597 N N . GLU A 1 201 ? -3.227 -19.188 -5.945 1 95.19 201 GLU A N 1
ATOM 1598 C CA . GLU A 1 201 ? -4.539 -19.344 -6.559 1 95.19 201 GLU A CA 1
ATOM 1599 C C . GLU A 1 201 ? -4.746 -18.344 -7.684 1 95.19 201 GLU A C 1
ATOM 1601 O O . GLU A 1 201 ? -5.289 -18.672 -8.734 1 95.19 201 GLU A O 1
ATOM 1606 N N . LEU A 1 202 ? -4.309 -17.156 -7.465 1 96.5 202 LEU A N 1
ATOM 1607 C CA . LEU A 1 202 ? -4.422 -16.109 -8.484 1 96.5 202 LEU A CA 1
ATOM 1608 C C . LEU A 1 202 ? -3.623 -16.484 -9.727 1 96.5 202 LEU A C 1
ATOM 1610 O O . LEU A 1 202 ? -4.086 -16.281 -10.852 1 96.5 202 LEU A O 1
ATOM 1614 N N . LEU A 1 203 ? -2.453 -17.016 -9.5 1 96.56 203 LEU A N 1
ATOM 1615 C CA . LEU A 1 203 ? -1.6 -17.422 -10.617 1 96.56 203 LEU A CA 1
ATOM 1616 C C . LEU A 1 203 ? -2.172 -18.641 -11.32 1 96.56 203 LEU A C 1
ATOM 1618 O O . LEU A 1 203 ? -1.898 -18.875 -12.5 1 96.56 203 LEU A O 1
ATOM 1622 N N . GLY A 1 204 ? -2.945 -19.375 -10.617 1 96.5 204 GLY A N 1
ATOM 1623 C CA . GLY A 1 204 ? -3.436 -20.641 -11.148 1 96.5 204 GLY A CA 1
ATOM 1624 C C . GLY A 1 204 ? -2.375 -21.719 -11.18 1 96.5 204 GLY A C 1
ATOM 1625 O O . GLY A 1 204 ? -2.344 -22.531 -12.109 1 96.5 204 GLY A O 1
ATOM 1626 N N . CYS A 1 205 ? -1.457 -21.672 -10.273 1 94.56 205 CYS A N 1
ATOM 1627 C CA . CYS A 1 205 ? -0.442 -22.719 -10.172 1 94.56 205 CYS A CA 1
ATOM 1628 C C . CYS A 1 205 ? -0.748 -23.656 -9.023 1 94.56 205 CYS A C 1
ATOM 1630 O O . CYS A 1 205 ? -1.59 -23.359 -8.172 1 94.56 205 CYS A O 1
ATOM 1632 N N . PRO A 1 206 ? -0.125 -24.828 -9.008 1 91.94 206 PRO A N 1
ATOM 1633 C CA . PRO A 1 206 ? -0.395 -25.797 -7.941 1 91.94 206 PRO A CA 1
ATOM 1634 C C . PRO A 1 206 ? 0.01 -25.281 -6.562 1 91.94 206 PRO A C 1
ATOM 1636 O O . PRO A 1 206 ? 0.911 -24.438 -6.453 1 91.94 206 PRO A O 1
ATOM 1639 N N . GLU A 1 207 ? -0.711 -25.766 -5.543 1 88.88 207 GLU A N 1
ATOM 1640 C CA . GLU A 1 207 ? -0.347 -25.422 -4.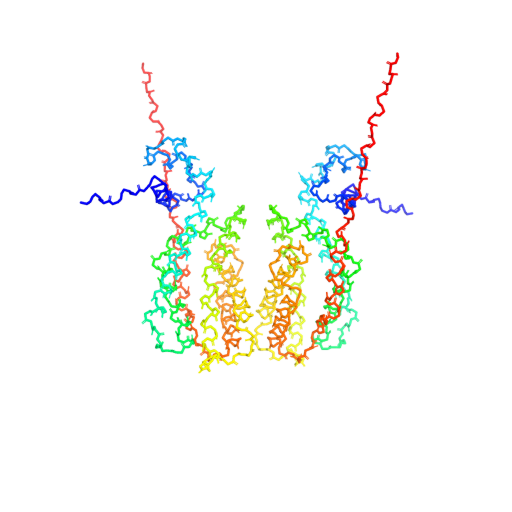168 1 88.88 207 GLU A CA 1
ATOM 1641 C C . GLU A 1 207 ? 1.114 -25.766 -3.887 1 88.88 207 GLU A C 1
ATOM 1643 O O . GLU A 1 207 ? 1.585 -26.844 -4.246 1 88.88 207 GLU A O 1
ATOM 1648 N N . GLY A 1 208 ? 1.816 -24.797 -3.305 1 86.81 208 GLY A N 1
ATOM 1649 C CA . GLY A 1 208 ? 3.232 -25 -3.031 1 86.81 208 GLY A CA 1
ATOM 1650 C C . GLY A 1 208 ? 4.113 -24.734 -4.238 1 86.81 208 GLY A C 1
ATOM 1651 O O . GLY A 1 208 ? 5.328 -24.938 -4.18 1 86.81 208 GLY A O 1
ATOM 1652 N N . GLY A 1 209 ? 3.512 -24.312 -5.27 1 83.44 209 GLY A N 1
ATOM 1653 C CA . GLY A 1 209 ? 4.215 -24.141 -6.527 1 83.44 209 GLY A CA 1
ATOM 1654 C C . GLY A 1 209 ? 5.246 -23.031 -6.488 1 83.44 209 GLY A C 1
ATOM 1655 O O . GLY A 1 209 ? 6.145 -22.969 -7.332 1 83.44 209 GLY A O 1
ATOM 1656 N N . LEU A 1 210 ? 5.176 -22.094 -5.539 1 87 210 LEU A N 1
ATOM 1657 C CA . LEU A 1 210 ? 6.109 -20.969 -5.492 1 87 210 LEU A CA 1
ATOM 1658 C C . LEU A 1 210 ? 7.188 -21.203 -4.441 1 87 210 LEU A C 1
ATOM 1660 O O . LEU A 1 210 ? 8.133 -20.422 -4.328 1 87 210 LEU A O 1
ATOM 1664 N N . ASP A 1 211 ? 7.16 -22.25 -3.75 1 78.88 211 ASP A N 1
ATOM 1665 C CA . ASP A 1 211 ? 8.172 -22.672 -2.795 1 78.88 211 ASP A CA 1
ATOM 1666 C C . ASP A 1 211 ? 8.469 -21.578 -1.773 1 78.88 211 ASP A C 1
ATOM 1668 O O . ASP A 1 211 ? 9.633 -21.234 -1.549 1 78.88 211 ASP A O 1
ATOM 1672 N N . TYR A 1 212 ? 7.445 -21.047 -1.176 1 79.31 212 TYR A N 1
ATOM 1673 C CA . TYR A 1 212 ? 7.609 -20.062 -0.115 1 79.31 212 TYR A CA 1
ATOM 1674 C C . TYR A 1 212 ? 8.219 -20.703 1.129 1 79.31 212 TYR A C 1
ATOM 1676 O O . TYR A 1 212 ? 8.258 -21.922 1.255 1 79.31 212 TYR A O 1
ATOM 1684 N N . PHE A 1 213 ? 8.695 -19.844 2.023 1 77.12 213 PHE A N 1
ATOM 1685 C CA . PHE A 1 213 ? 9.344 -20.297 3.252 1 77.12 213 PHE A CA 1
ATOM 1686 C C . PHE A 1 213 ? 8.414 -21.203 4.051 1 77.12 213 PHE A C 1
ATOM 1688 O O . PHE A 1 213 ? 7.207 -20.969 4.117 1 77.12 213 PHE A O 1
ATOM 1695 N N . ASP A 1 214 ? 9.148 -22.234 4.531 1 84.5 214 ASP A N 1
ATOM 1696 C CA . ASP A 1 214 ? 8.391 -23.047 5.48 1 84.5 214 ASP A CA 1
ATOM 1697 C C . ASP A 1 214 ? 8.57 -22.531 6.906 1 84.5 214 ASP A C 1
ATOM 1699 O O . ASP A 1 214 ? 9.219 -21.516 7.129 1 84.5 214 ASP A O 1
ATOM 1703 N N . ARG A 1 215 ? 7.895 -23.188 7.789 1 90.38 215 ARG A N 1
ATOM 1704 C CA . ARG A 1 215 ? 7.867 -22.734 9.18 1 90.38 215 ARG A CA 1
ATOM 1705 C C . ARG A 1 215 ? 9.273 -22.672 9.758 1 90.38 215 ARG A C 1
ATOM 1707 O O . ARG A 1 215 ? 9.609 -21.719 10.477 1 90.38 215 ARG A O 1
ATOM 1714 N N . THR A 1 216 ? 10.094 -23.625 9.516 1 89.69 216 THR A N 1
ATOM 1715 C CA . THR A 1 216 ? 11.461 -23.672 10.016 1 89.69 216 THR A CA 1
ATOM 1716 C C . THR A 1 216 ? 12.266 -22.484 9.492 1 89.69 216 THR A C 1
ATOM 1718 O O . THR A 1 216 ? 12.953 -21.797 10.258 1 89.69 216 THR A O 1
ATOM 1721 N N . GLU A 1 217 ? 12.148 -22.266 8.227 1 85.81 217 GLU A N 1
ATOM 1722 C CA . GLU A 1 217 ? 12.844 -21.141 7.609 1 85.81 217 GLU A CA 1
ATOM 1723 C C . GLU A 1 217 ? 12.375 -19.812 8.188 1 85.81 217 GLU A C 1
ATOM 1725 O O . GLU A 1 217 ? 13.18 -18.891 8.398 1 85.81 217 GLU A O 1
ATOM 1730 N N . TRP A 1 218 ? 11.102 -19.719 8.438 1 89.31 218 TRP A N 1
ATOM 1731 C CA . TRP A 1 218 ? 10.531 -18.5 9.031 1 89.31 218 TRP A CA 1
ATOM 1732 C C . TRP A 1 218 ? 11.109 -18.266 10.422 1 89.31 218 TRP A C 1
ATOM 1734 O O . TRP A 1 218 ? 11.516 -17.141 10.742 1 89.31 218 TRP A O 1
ATOM 1744 N N . THR A 1 219 ? 11.172 -19.281 11.172 1 90.25 219 THR A N 1
ATOM 1745 C CA . THR A 1 219 ? 11.703 -19.188 12.531 1 90.25 219 THR A CA 1
ATOM 1746 C C . THR A 1 219 ? 13.172 -18.781 12.508 1 90.25 219 THR A C 1
ATOM 1748 O O . THR A 1 219 ? 13.609 -17.953 13.32 1 90.25 219 THR A O 1
ATOM 1751 N N . GLU A 1 220 ? 13.914 -19.281 11.57 1 85 220 GLU A N 1
ATOM 1752 C CA . GLU A 1 220 ? 15.32 -18.922 11.422 1 85 220 GLU A CA 1
ATOM 1753 C C . GLU A 1 220 ? 15.477 -17.453 11.062 1 85 220 GLU A C 1
ATOM 1755 O O . GLU A 1 220 ? 16.359 -16.766 11.594 1 85 220 GLU A O 1
ATOM 1760 N N . LEU A 1 221 ? 14.594 -17.062 10.188 1 83.62 221 LEU A N 1
ATOM 1761 C CA . LEU A 1 221 ? 14.633 -15.656 9.789 1 83.62 221 LEU A CA 1
ATOM 1762 C C . LEU A 1 221 ? 14.32 -14.75 10.977 1 83.62 221 LEU A C 1
ATOM 1764 O O . LEU A 1 221 ? 15 -13.742 11.188 1 83.62 221 LEU A O 1
ATOM 1768 N N . THR A 1 222 ? 13.336 -15.094 11.719 1 88 222 THR A N 1
ATOM 1769 C CA . THR A 1 222 ? 12.938 -14.289 12.867 1 88 222 THR A CA 1
ATOM 1770 C C . THR A 1 222 ? 14.055 -14.227 13.898 1 88 222 THR A C 1
ATOM 1772 O O . THR A 1 222 ? 14.297 -13.18 14.5 1 88 222 THR A O 1
ATOM 1775 N N . LYS A 1 223 ? 14.742 -15.289 14.078 1 85 223 LYS A N 1
ATOM 1776 C CA . LYS A 1 223 ? 15.852 -15.352 15.023 1 85 223 LYS A CA 1
ATOM 1777 C C . LYS A 1 223 ? 17 -14.453 14.578 1 85 223 LYS A C 1
ATOM 1779 O O . LYS A 1 223 ? 17.656 -13.812 15.406 1 85 223 LYS A O 1
ATOM 1784 N N . LEU A 1 224 ? 17.234 -14.469 13.328 1 77.31 224 LEU A N 1
ATOM 1785 C CA . LEU A 1 224 ? 18.297 -13.648 12.766 1 77.31 224 LEU A CA 1
ATOM 1786 C C . LEU A 1 224 ? 18.047 -12.172 13.031 1 77.31 224 LEU A C 1
ATOM 1788 O O . LEU A 1 224 ? 18.984 -11.414 13.297 1 77.31 224 LEU A O 1
ATOM 1792 N N . PHE A 1 225 ? 16.797 -11.75 13.023 1 78.31 225 PHE A N 1
ATOM 1793 C CA . PHE A 1 225 ? 16.453 -10.344 13.211 1 78.31 225 PHE A CA 1
ATOM 1794 C C . PHE A 1 225 ? 16.375 -10 14.695 1 78.31 225 PHE A C 1
ATOM 1796 O O . PHE A 1 225 ? 16.594 -8.852 15.086 1 78.31 225 PHE A O 1
ATOM 1803 N N . LYS A 1 226 ? 15.992 -10.938 15.57 1 72.19 226 LYS A N 1
ATOM 1804 C CA . LYS A 1 226 ? 15.953 -10.703 17.016 1 72.19 226 LYS A CA 1
ATOM 1805 C C . LYS A 1 226 ? 17.359 -10.633 17.594 1 72.19 226 LYS A C 1
ATOM 1807 O O . LYS A 1 226 ? 17.609 -9.875 18.547 1 72.19 226 LYS A O 1
ATOM 1812 N N . LYS A 1 227 ? 18.25 -11.539 17.359 1 59.28 227 LYS A N 1
ATOM 1813 C CA . LYS A 1 227 ? 19.609 -11.609 17.875 1 59.28 227 LYS A CA 1
ATOM 1814 C C . LYS A 1 227 ? 20.375 -10.328 17.578 1 59.28 227 LYS A C 1
ATOM 1816 O O . LYS A 1 227 ? 21.266 -9.93 18.344 1 59.28 227 LYS A O 1
ATOM 1821 N N . SER A 1 228 ? 20.156 -9.82 16.453 1 54.66 228 SER A N 1
ATOM 1822 C CA . SER A 1 228 ? 20.953 -8.664 16.047 1 54.66 228 SER A CA 1
ATOM 1823 C C . SER A 1 228 ? 20.625 -7.445 16.906 1 54.66 228 SER A C 1
ATOM 1825 O O . SER A 1 228 ? 21.156 -6.355 16.672 1 54.66 228 SER A O 1
ATOM 1827 N N . GLU A 1 229 ? 19.625 -7.555 17.734 1 50.06 229 GLU A N 1
ATOM 1828 C CA . GLU A 1 229 ? 19.625 -6.48 18.719 1 50.06 229 GLU A CA 1
ATOM 1829 C C . GLU A 1 229 ? 21 -6.301 19.359 1 50.06 229 GLU A C 1
ATOM 1831 O O . GLU A 1 229 ? 21.484 -7.191 20.047 1 50.06 229 GLU A O 1
ATOM 1836 N N . LEU A 1 230 ? 21.906 -5.965 18.609 1 42.47 230 LEU A N 1
ATOM 1837 C CA . LEU A 1 230 ? 23.281 -5.633 18.969 1 42.47 230 LEU A CA 1
ATOM 1838 C C . LEU A 1 230 ? 23.375 -5.246 20.438 1 42.47 230 L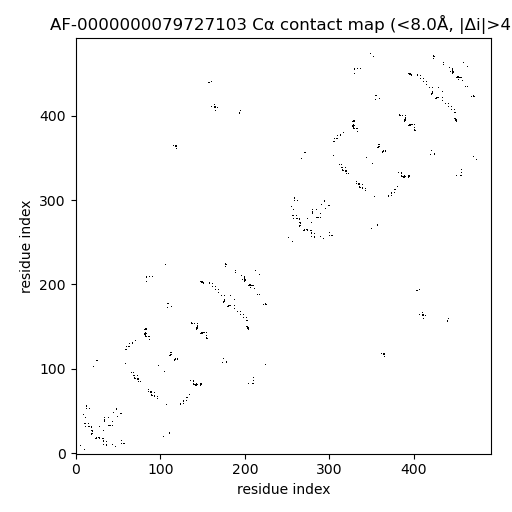EU A C 1
ATOM 1840 O O . LEU A 1 230 ? 22.5 -4.539 20.953 1 42.47 230 LEU A O 1
ATOM 1844 N N . PRO A 1 231 ? 24.203 -5.883 21.188 1 38.16 231 PRO A N 1
ATOM 1845 C CA . PRO A 1 231 ? 24.562 -5.43 22.531 1 38.16 231 PRO A CA 1
ATOM 1846 C C . PRO A 1 231 ? 24.859 -3.932 22.578 1 38.16 231 PRO A C 1
ATOM 1848 O O . PRO A 1 231 ? 25.469 -3.385 21.656 1 38.16 231 PRO A O 1
ATOM 1851 N N . SER A 1 232 ? 23.906 -3.068 23.031 1 36.44 232 SER A N 1
ATOM 1852 C CA . SER A 1 232 ? 24.422 -1.792 23.5 1 36.44 232 SER A CA 1
ATOM 1853 C C . SER A 1 232 ? 25.812 -1.946 24.094 1 36.44 232 SER A C 1
ATOM 1855 O O . SER A 1 232 ? 25.984 -2.543 25.156 1 36.44 232 SER A O 1
ATOM 1857 N N . GLU A 1 233 ? 26.781 -2.312 23.406 1 33.47 233 GLU A N 1
ATOM 1858 C CA . GLU A 1 233 ? 28.078 -2.102 24.031 1 33.47 233 GLU A CA 1
ATOM 1859 C C . GLU A 1 233 ? 28.062 -0.858 24.922 1 33.47 233 GLU A C 1
ATOM 1861 O O . GLU A 1 233 ? 27.578 0.199 24.516 1 33.47 233 GLU A O 1
ATOM 1866 N N . ASN A 1 234 ? 28.125 -1.032 26.25 1 33.84 234 ASN A N 1
ATOM 1867 C CA . ASN A 1 234 ? 28.516 -0.14 27.328 1 33.84 234 ASN A CA 1
ATOM 1868 C C . ASN A 1 234 ? 29.672 0.776 26.922 1 33.84 234 ASN A C 1
ATOM 1870 O O . ASN A 1 234 ? 30.828 0.38 26.969 1 33.84 234 ASN A O 1
ATOM 1874 N N . PHE A 1 235 ? 29.562 1.513 25.906 1 30.06 235 PHE A N 1
ATOM 1875 C CA . PHE A 1 235 ? 30.516 2.621 25.891 1 30.06 235 PHE A CA 1
ATOM 1876 C C . PHE A 1 235 ? 30.516 3.355 27.234 1 30.06 235 PHE A C 1
ATOM 1878 O O . PHE A 1 235 ? 29.547 4.062 27.547 1 30.06 235 PHE A O 1
ATOM 1885 N N . VAL A 1 236 ? 31.078 2.775 28.359 1 30.28 236 VAL A N 1
ATOM 1886 C CA . VAL A 1 236 ? 31.531 3.436 29.578 1 30.28 236 VAL A CA 1
ATOM 1887 C C . VAL A 1 236 ? 32.219 4.758 29.234 1 30.28 236 VAL A C 1
ATOM 1889 O O . VAL A 1 236 ? 33.031 4.82 28.297 1 30.28 236 VAL A O 1
ATOM 1892 N N . ASP A 1 237 ? 31.719 5.848 29.75 1 30.09 237 ASP A N 1
ATOM 1893 C CA . ASP A 1 237 ? 32.156 7.23 29.891 1 30.09 237 ASP A CA 1
ATOM 1894 C C . ASP A 1 237 ? 33.656 7.297 30.188 1 30.09 237 ASP A C 1
ATOM 1896 O O . ASP A 1 237 ? 34.094 6.922 31.281 1 30.09 237 ASP A O 1
ATOM 1900 N N . SER A 1 238 ? 34.531 6.828 29.375 1 29.27 238 SER A N 1
ATOM 1901 C CA . SER A 1 238 ? 35.875 7.246 29.781 1 29.27 238 SER A CA 1
ATOM 1902 C C . SER A 1 238 ? 35.906 8.742 30.062 1 29.27 238 SER A C 1
ATOM 1904 O O . SER A 1 238 ? 35.594 9.555 29.188 1 29.27 238 SER A O 1
ATOM 1906 N N . ALA A 1 239 ? 35.844 9.172 31.391 1 30.41 239 ALA A N 1
ATOM 1907 C CA . ALA A 1 239 ? 36.062 10.469 32.031 1 30.41 239 ALA A CA 1
ATOM 1908 C C . ALA A 1 239 ? 37.219 11.203 31.359 1 30.41 239 ALA A C 1
ATOM 1910 O O . ALA A 1 239 ? 38.25 10.602 31.062 1 30.41 239 ALA A O 1
ATOM 1911 N N . PRO A 1 240 ? 36.875 12.367 30.734 1 27.94 240 PRO A N 1
ATOM 1912 C CA . PRO A 1 240 ? 37.969 13.203 30.219 1 27.94 240 PRO A CA 1
ATOM 1913 C C . PRO A 1 240 ? 39.125 13.352 31.203 1 27.94 240 PRO A C 1
ATOM 1915 O O . PRO A 1 240 ? 38.906 13.391 32.406 1 27.94 240 PRO A O 1
ATOM 1918 N N . LEU A 1 241 ? 40.281 12.75 31 1 29.88 241 LEU A N 1
ATOM 1919 C CA . LEU A 1 241 ? 41.531 13.055 31.703 1 29.88 241 LEU A CA 1
ATOM 1920 C C . LEU A 1 241 ? 41.656 14.547 31.953 1 29.88 241 LEU A C 1
ATOM 1922 O O . LEU A 1 241 ? 41.656 15.344 31.016 1 29.88 241 LEU A O 1
ATOM 1926 N N . VAL A 1 242 ? 40.938 15.156 32.969 1 28.73 242 VAL A N 1
ATOM 1927 C CA . VAL A 1 242 ? 41.156 16.5 33.5 1 28.73 242 VAL A CA 1
ATOM 1928 C C . VAL A 1 242 ? 42.625 16.797 33.562 1 28.73 242 VAL A C 1
ATOM 1930 O O . VAL A 1 242 ? 43.406 16.031 34.125 1 28.73 242 VAL A O 1
ATOM 1933 N N . ALA A 1 243 ? 43.219 17.484 32.562 1 28.08 243 ALA A N 1
ATOM 1934 C CA . ALA A 1 243 ? 44.531 18.141 32.562 1 28.08 243 ALA A CA 1
ATOM 1935 C C . ALA A 1 243 ? 44.781 18.828 33.906 1 28.08 243 ALA A C 1
ATOM 1937 O O . ALA A 1 243 ? 43.969 19.625 34.375 1 28.08 243 ALA A O 1
ATOM 1938 N N . ASN A 1 244 ? 45.406 18.188 34.812 1 25.61 244 ASN A N 1
ATOM 1939 C CA . ASN A 1 244 ? 46.062 18.797 36 1 25.61 244 ASN A CA 1
ATOM 1940 C C . ASN A 1 244 ? 46.812 20.062 35.594 1 25.61 244 ASN A C 1
ATOM 1942 O O . ASN A 1 244 ? 47.844 20 34.938 1 25.61 244 ASN A O 1
ATOM 1946 N N . ALA A 1 245 ? 46.156 21.094 35.031 1 23.81 245 ALA A N 1
ATOM 1947 C CA . ALA A 1 245 ? 46.844 22.391 34.969 1 23.81 245 ALA A CA 1
ATOM 1948 C C . ALA A 1 245 ? 47.438 22.734 36.344 1 23.81 245 ALA A C 1
ATOM 1950 O O . ALA A 1 245 ? 46.688 22.922 37.312 1 23.81 245 ALA A O 1
ATOM 1951 N N . GLY A 1 246 ? 48.562 22.141 36.656 1 22.81 246 GLY A N 1
ATOM 1952 C CA . GLY A 1 246 ? 49.562 22.859 37.406 1 22.81 246 GLY A CA 1
ATOM 1953 C C . GLY A 1 246 ? 50 24.156 36.75 1 22.81 246 GLY A C 1
ATOM 1954 O O . GLY A 1 246 ? 49.844 24.328 35.531 1 22.81 246 GLY A O 1
ATOM 1955 N N . MET B 1 1 ? -33.188 26.25 26.594 1 35.34 1 MET B N 1
ATOM 1956 C CA . MET B 1 1 ? -32.031 25.344 26.438 1 35.34 1 MET B CA 1
ATOM 1957 C C . MET B 1 1 ? -31.047 25.891 25.422 1 35.34 1 MET B C 1
ATOM 1959 O O . MET B 1 1 ? -31.391 26.094 24.25 1 35.34 1 MET B O 1
ATOM 1963 N N . ILE B 1 2 ? -30.047 26.656 25.766 1 45.69 2 ILE B N 1
ATOM 1964 C CA . ILE B 1 2 ? -29.141 27.375 24.875 1 45.69 2 ILE B CA 1
ATOM 1965 C C . ILE B 1 2 ? -28.469 26.375 23.922 1 45.69 2 ILE B C 1
ATOM 1967 O O . ILE B 1 2 ? -28.094 25.281 24.328 1 45.69 2 ILE B O 1
ATOM 1971 N N . ALA B 1 3 ? -28.719 26.391 22.766 1 52.12 3 ALA B N 1
ATOM 1972 C CA . ALA B 1 3 ? -28.125 25.531 21.75 1 52.12 3 ALA B CA 1
ATOM 1973 C C . ALA B 1 3 ? -26.641 25.266 22.047 1 52.12 3 ALA B C 1
ATOM 1975 O O . ALA B 1 3 ? -25.922 26.156 22.484 1 52.12 3 ALA B O 1
ATOM 1976 N N . PRO B 1 4 ? -26.281 24.031 22.453 1 55.88 4 PRO B N 1
ATOM 1977 C CA . PRO B 1 4 ? -24.906 23.75 22.859 1 55.88 4 PRO B CA 1
ATOM 1978 C C . PRO B 1 4 ? -23.875 24.484 22.016 1 55.88 4 PRO B C 1
ATOM 1980 O O . PRO B 1 4 ? -24.031 24.609 20.797 1 55.88 4 PRO B O 1
ATOM 1983 N N . LYS B 1 5 ? -23.203 25.469 22.609 1 6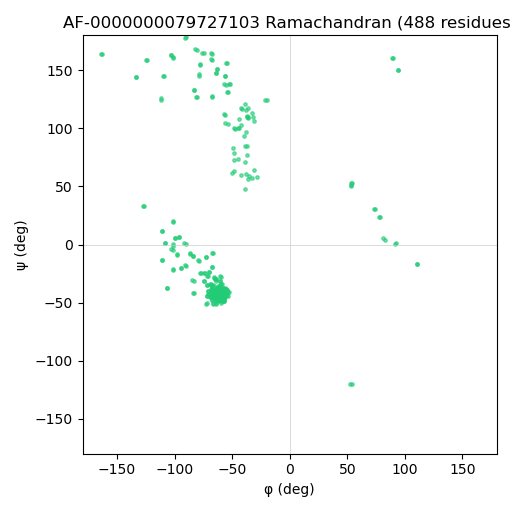6.56 5 LYS B N 1
ATOM 1984 C CA . LYS B 1 5 ? -22.203 26.359 22.016 1 66.56 5 LYS B CA 1
ATOM 1985 C C . LYS B 1 5 ? -21.094 25.578 21.344 1 66.56 5 LYS B C 1
ATOM 1987 O O . LYS B 1 5 ? -20.531 24.656 21.953 1 66.56 5 LYS B O 1
ATOM 1992 N N . VAL B 1 6 ? -21.078 25.484 20.031 1 79.5 6 VAL B N 1
ATOM 1993 C CA . VAL B 1 6 ? -19.969 24.891 19.297 1 79.5 6 VAL B CA 1
ATOM 1994 C C . VAL B 1 6 ? -18.641 25.344 19.906 1 79.5 6 VAL B C 1
ATOM 1996 O O . VAL B 1 6 ? -18.438 26.547 20.141 1 79.5 6 VAL B O 1
ATOM 1999 N N . SER B 1 7 ? -17.875 24.391 20.438 1 90.88 7 SER B N 1
ATOM 2000 C CA . SER B 1 7 ? -16.594 24.703 21.047 1 90.88 7 SER B CA 1
ATOM 2001 C C . SER B 1 7 ? -15.688 25.469 20.078 1 90.88 7 SER B C 1
ATOM 2003 O O . SER B 1 7 ? -15.906 25.438 18.859 1 90.88 7 SER B O 1
ATOM 2005 N N . THR B 1 8 ? -14.766 26.203 20.672 1 91.94 8 THR B N 1
ATOM 2006 C CA . THR B 1 8 ? -13.797 26.922 19.859 1 91.94 8 THR B CA 1
ATOM 2007 C C . THR B 1 8 ? -13.055 25.969 18.922 1 91.94 8 THR B C 1
ATOM 2009 O O . THR B 1 8 ? -12.797 26.297 17.766 1 91.94 8 THR B O 1
ATOM 2012 N N . ARG B 1 9 ? -12.781 24.844 19.422 1 93.62 9 ARG B N 1
ATOM 2013 C CA . ARG B 1 9 ? -12.094 23.828 18.625 1 93.62 9 ARG B CA 1
ATOM 2014 C C . ARG B 1 9 ? -12.914 23.438 17.406 1 93.62 9 ARG B C 1
ATOM 2016 O O . ARG B 1 9 ? -12.391 23.344 16.297 1 93.62 9 ARG B O 1
ATOM 2023 N N . GLU B 1 10 ? -14.148 23.219 17.641 1 93.5 10 GLU B N 1
ATOM 2024 C CA . GLU B 1 10 ? -15.039 22.844 16.547 1 93.5 10 GLU B CA 1
ATOM 2025 C C . GLU B 1 10 ? -15.211 23.984 15.547 1 93.5 10 GLU B C 1
ATOM 2027 O O . GLU B 1 10 ? -15.312 23.766 14.344 1 93.5 10 GLU B O 1
ATOM 2032 N N . ARG B 1 11 ? -15.211 25.172 16.078 1 93.69 11 ARG B N 1
ATOM 2033 C CA . ARG B 1 11 ? -15.305 26.328 15.195 1 93.69 11 ARG B CA 1
ATOM 2034 C C . ARG B 1 11 ? -14.094 26.422 14.281 1 93.69 11 ARG B C 1
ATOM 2036 O O . ARG B 1 11 ? -14.227 26.688 13.086 1 93.69 11 ARG B O 1
ATOM 2043 N N . ILE B 1 12 ? -13 26.172 14.867 1 94.88 12 ILE B N 1
ATOM 2044 C CA . ILE B 1 12 ? -11.758 26.219 14.094 1 94.88 12 ILE B CA 1
ATOM 2045 C C . ILE B 1 12 ? -11.797 25.125 13.016 1 94.88 12 ILE B C 1
ATOM 2047 O O . ILE B 1 12 ? -11.477 25.391 11.852 1 94.88 12 ILE B O 1
ATOM 2051 N N . LEU B 1 13 ? -12.234 24 13.383 1 93.62 13 LEU B N 1
ATOM 2052 C CA . LEU B 1 13 ? -12.281 22.875 12.453 1 93.62 13 LEU B CA 1
ATOM 2053 C C . LEU B 1 13 ? -13.242 23.172 11.305 1 93.62 13 LEU B C 1
ATOM 2055 O O . LEU B 1 13 ? -12.898 22.984 10.133 1 93.62 13 LEU B O 1
ATOM 2059 N N . ASN B 1 14 ? -14.328 23.703 11.625 1 92.12 14 ASN B N 1
ATOM 2060 C CA . ASN B 1 14 ? -15.352 23.969 10.617 1 92.12 14 ASN B CA 1
ATOM 2061 C C . ASN B 1 14 ? -14.898 25.078 9.648 1 92.12 14 ASN B C 1
ATOM 2063 O O . ASN B 1 14 ? -15.062 24.938 8.438 1 92.12 14 ASN B O 1
ATOM 2067 N N . GLU B 1 15 ? -14.391 26.062 10.203 1 93.75 15 GLU B N 1
ATOM 2068 C CA . GLU B 1 15 ? -13.938 27.172 9.367 1 93.75 15 GLU B CA 1
ATOM 2069 C C . GLU B 1 15 ? -12.758 26.75 8.5 1 93.75 15 GLU B C 1
ATOM 2071 O O . GLU B 1 15 ? -12.664 27.156 7.336 1 93.75 15 GLU B O 1
ATOM 2076 N N . SER B 1 16 ? -11.836 26.062 9.086 1 92.81 16 SER B N 1
ATOM 2077 C CA . SER B 1 16 ? -10.695 25.562 8.312 1 92.81 16 SER B CA 1
ATOM 2078 C C . SER B 1 16 ? -11.148 24.703 7.145 1 92.81 16 SER B C 1
ATOM 2080 O O . SER B 1 16 ? -10.641 24.844 6.031 1 92.81 16 SER B O 1
ATOM 2082 N N . ARG B 1 17 ? -12.047 23.828 7.449 1 89.06 17 ARG B N 1
ATOM 2083 C CA . ARG B 1 17 ? -12.602 22.984 6.402 1 89.06 17 ARG B CA 1
ATOM 2084 C C . ARG B 1 17 ? -13.148 23.812 5.254 1 89.06 17 ARG B C 1
ATOM 2086 O O . ARG B 1 17 ? -12.867 23.547 4.086 1 89.06 17 ARG B O 1
ATOM 2093 N N . LYS B 1 18 ? -13.828 24.812 5.582 1 89.88 18 LYS B N 1
ATOM 2094 C CA . LYS B 1 18 ? -14.406 25.703 4.582 1 89.88 18 LYS B CA 1
ATOM 2095 C C . LYS B 1 18 ? -13.32 26.391 3.754 1 89.88 18 LYS B C 1
ATOM 2097 O O . LYS B 1 18 ? -13.406 26.438 2.525 1 89.88 18 LYS B O 1
ATOM 2102 N N . LEU B 1 19 ? -12.359 26.891 4.457 1 90.94 19 LEU B N 1
ATOM 2103 C CA . LEU B 1 19 ? -11.281 27.625 3.795 1 90.94 19 LEU B CA 1
ATOM 2104 C C . LEU B 1 19 ? -10.461 26.688 2.904 1 90.94 19 LEU B C 1
ATOM 2106 O O . LEU B 1 19 ? -10.109 27.047 1.781 1 90.94 19 LEU B O 1
ATOM 2110 N N . PHE B 1 20 ? -10.18 25.516 3.422 1 86.81 20 PHE B N 1
ATOM 2111 C CA . PHE B 1 20 ? -9.438 24.531 2.639 1 86.81 20 PHE B CA 1
ATOM 2112 C C . PHE B 1 20 ? -10.188 24.172 1.36 1 86.81 20 PHE B C 1
ATOM 2114 O O . PHE B 1 20 ? -9.578 24.047 0.296 1 86.81 20 PHE B O 1
ATOM 2121 N N . PHE B 1 21 ? -11.445 24.078 1.491 1 81.81 21 PHE B N 1
ATOM 2122 C CA . PHE B 1 21 ? -12.273 23.703 0.352 1 81.81 21 PHE B CA 1
ATOM 2123 C C . PHE B 1 21 ? -12.352 24.844 -0.655 1 81.81 21 PHE B C 1
ATOM 2125 O O . PHE B 1 21 ? -12.297 24.609 -1.865 1 81.81 21 PHE B O 1
ATOM 2132 N N . ALA B 1 22 ? -12.352 26.047 -0.17 1 82.56 22 ALA B N 1
ATOM 2133 C CA . ALA B 1 22 ? -12.57 27.219 -1.018 1 82.56 22 ALA B CA 1
ATOM 2134 C C . ALA B 1 22 ? -11.273 27.656 -1.683 1 82.56 22 ALA B C 1
ATOM 2136 O O . ALA B 1 22 ? -11.258 28 -2.869 1 82.56 22 ALA B O 1
ATOM 2137 N N . LYS B 1 23 ? -10.164 27.625 -0.907 1 83.38 23 LYS B N 1
ATOM 2138 C CA . LYS B 1 23 ? -8.914 28.234 -1.362 1 83.38 23 LYS B CA 1
ATOM 2139 C C . LYS B 1 23 ? -7.863 27.172 -1.663 1 83.38 23 LYS B C 1
ATOM 2141 O O . LYS B 1 23 ? -6.855 27.469 -2.312 1 83.38 23 LYS B O 1
ATOM 2146 N N . GLY B 1 24 ? -8.164 26.016 -1.211 1 82.69 24 GLY B N 1
ATOM 2147 C CA . GLY B 1 24 ? -7.129 25 -1.264 1 82.69 24 GLY B CA 1
ATOM 2148 C C . GLY B 1 24 ? -6.32 24.906 0.016 1 82.69 24 GLY B C 1
ATOM 2149 O O . GLY B 1 24 ? -6.141 25.906 0.718 1 82.69 24 GLY B O 1
ATOM 2150 N N . TYR B 1 25 ? -5.828 23.766 0.33 1 83.94 25 TYR B N 1
ATOM 2151 C CA . TYR B 1 25 ? -5.078 23.516 1.558 1 83.94 25 TYR B CA 1
ATOM 2152 C C . TYR B 1 25 ? -3.754 24.266 1.549 1 83.94 25 TYR B C 1
ATOM 2154 O O . TYR B 1 25 ? -3.422 24.969 2.51 1 83.94 25 TYR B O 1
ATOM 2162 N N . GLU B 1 26 ? -3.045 24.094 0.466 1 81.19 26 GLU B N 1
ATOM 2163 C CA . GLU B 1 26 ? -1.716 24.688 0.38 1 81.19 26 GLU B CA 1
ATOM 2164 C C . GLU B 1 26 ? -1.79 26.219 0.415 1 81.19 26 GLU B C 1
ATOM 2166 O O . GLU B 1 26 ? -0.934 26.875 1.012 1 81.19 26 GLU B O 1
ATOM 2171 N N . THR B 1 27 ? -2.83 26.766 -0.056 1 85.88 27 THR B N 1
ATOM 2172 C CA . THR B 1 27 ? -2.938 28.203 -0.223 1 85.88 27 THR B CA 1
ATOM 2173 C C . THR B 1 27 ? -3.539 28.859 1.022 1 85.88 27 THR B C 1
ATOM 2175 O O . THR B 1 27 ? -3.428 30.062 1.214 1 85.88 27 THR B O 1
ATOM 2178 N N . THR B 1 28 ? -4.148 28.031 1.8 1 91.19 28 THR B N 1
ATOM 2179 C CA . THR B 1 28 ? -4.746 28.562 3.02 1 91.19 28 THR B CA 1
ATOM 2180 C C . THR B 1 28 ? -3.691 28.719 4.113 1 91.19 28 THR B C 1
ATOM 2182 O O . THR B 1 28 ? -2.957 27.781 4.418 1 91.19 28 THR B O 1
ATOM 2185 N N . SER B 1 29 ? -3.604 29.906 4.691 1 93.12 29 SER B N 1
ATOM 2186 C CA . SER B 1 29 ? -2.658 30.141 5.777 1 93.12 29 SER B CA 1
ATOM 2187 C C . SER B 1 29 ? -3.355 30.109 7.133 1 93.12 29 SER B C 1
ATOM 2189 O O . SER B 1 29 ? -4.582 30.203 7.207 1 93.12 29 SER B O 1
ATOM 2191 N N . ILE B 1 30 ? -2.561 29.922 8.156 1 94.44 30 ILE B N 1
ATOM 2192 C CA . ILE B 1 30 ? -3.092 30.031 9.508 1 94.44 30 ILE B CA 1
ATOM 2193 C C . ILE B 1 30 ? -3.699 31.406 9.711 1 94.44 30 ILE B C 1
ATOM 2195 O O . ILE B 1 30 ? -4.75 31.547 10.344 1 94.44 30 ILE B O 1
ATOM 2199 N N . GLN B 1 31 ? -3.104 32.406 9.164 1 94.88 31 GLN B N 1
ATOM 2200 C CA . GLN B 1 31 ? -3.613 33.75 9.266 1 94.88 31 GLN B CA 1
ATOM 2201 C C . GLN B 1 31 ? -5.004 33.875 8.648 1 94.88 31 GLN B C 1
ATOM 2203 O O . GLN B 1 31 ? -5.859 34.594 9.164 1 94.88 31 GLN B O 1
ATOM 2208 N N . ASP B 1 32 ? -5.246 33.25 7.57 1 95.44 32 ASP B N 1
ATOM 2209 C CA . ASP B 1 32 ? -6.57 33.219 6.953 1 95.44 32 ASP B CA 1
ATOM 2210 C C . ASP B 1 32 ? -7.621 32.688 7.93 1 95.44 32 ASP B C 1
ATOM 2212 O O . ASP B 1 32 ? -8.719 33.25 8.016 1 95.44 32 ASP B O 1
ATOM 2216 N N . ILE B 1 33 ? -7.25 31.609 8.625 1 95.62 33 ILE B N 1
ATOM 2217 C CA . ILE B 1 33 ? -8.156 30.984 9.57 1 95.62 33 ILE B CA 1
ATOM 2218 C C . ILE B 1 33 ? -8.414 31.906 10.75 1 95.62 33 ILE B C 1
ATOM 2220 O O . ILE B 1 33 ? -9.562 32.094 11.164 1 95.62 33 ILE B O 1
ATOM 2224 N N . LEU B 1 34 ? -7.375 32.531 11.219 1 96 34 LEU B N 1
ATOM 2225 C CA . LEU B 1 34 ? -7.492 33.469 12.328 1 96 34 LEU B CA 1
ATOM 2226 C C . LEU B 1 34 ? -8.406 34.625 11.961 1 96 34 LEU B C 1
ATOM 2228 O O . LEU B 1 34 ? -9.281 35.031 12.742 1 96 34 LEU B O 1
ATOM 2232 N N . SER B 1 35 ? -8.227 35.125 10.812 1 96 35 SER B N 1
ATOM 2233 C CA . SER B 1 35 ? -8.992 36.281 10.336 1 96 35 SER B CA 1
ATOM 2234 C C . SER B 1 35 ? -10.461 35.906 10.141 1 96 35 SER B C 1
ATOM 2236 O O . SER B 1 35 ? -11.344 36.719 10.469 1 96 35 SER B O 1
ATOM 2238 N N . ALA B 1 36 ? -10.68 34.781 9.688 1 94.62 36 ALA B N 1
ATOM 2239 C CA . ALA B 1 36 ? -12.047 34.344 9.414 1 94.62 36 ALA B CA 1
ATOM 2240 C C . ALA B 1 36 ? -12.836 34.156 10.711 1 94.62 36 ALA B C 1
ATOM 2242 O O . ALA B 1 36 ? -14.047 34.375 10.75 1 94.62 36 ALA B O 1
ATOM 2243 N N . LEU B 1 37 ? -12.156 33.719 11.695 1 95.31 37 LEU B N 1
ATOM 2244 C CA . LEU B 1 37 ? -12.82 33.406 12.953 1 95.31 37 LEU B CA 1
ATOM 2245 C C . LEU B 1 37 ? -12.68 34.562 13.945 1 95.31 37 LEU B C 1
ATOM 2247 O O . LEU B 1 37 ? -13.328 34.562 14.992 1 95.31 37 LEU B O 1
ATOM 2251 N N . ASP B 1 38 ? -11.883 35.469 13.578 1 94.94 38 ASP B N 1
ATOM 2252 C CA . ASP B 1 38 ? -11.578 36.594 14.461 1 94.94 38 ASP B CA 1
ATOM 2253 C C . ASP B 1 38 ? -11.086 36.094 15.82 1 94.94 38 ASP B C 1
ATOM 2255 O O . ASP B 1 38 ? -11.648 36.469 16.859 1 94.94 38 ASP B O 1
ATOM 2259 N N . ILE B 1 39 ? -10.141 35.281 15.773 1 94.38 39 ILE B N 1
ATOM 2260 C CA . ILE B 1 39 ? -9.539 34.781 17 1 94.38 39 ILE B CA 1
ATOM 2261 C C . ILE B 1 39 ? -8.039 35.062 16.984 1 94.38 39 ILE B C 1
ATOM 2263 O O . ILE B 1 39 ? -7.449 35.281 15.93 1 94.38 39 ILE B O 1
ATOM 2267 N N . ALA B 1 40 ? -7.469 35.062 18.219 1 93.38 40 ALA B N 1
ATOM 2268 C CA . ALA B 1 40 ? -6.039 35.312 18.375 1 93.38 40 ALA B CA 1
ATOM 2269 C C . ALA B 1 40 ? -5.219 34.062 18.031 1 93.38 40 ALA B C 1
ATOM 2271 O O . ALA B 1 40 ? -5.711 32.938 18.141 1 93.38 40 ALA B O 1
ATOM 2272 N N . LYS B 1 41 ? -3.916 34.281 17.609 1 94.19 41 LYS B N 1
ATOM 2273 C CA . LYS B 1 41 ? -2.975 33.219 17.281 1 94.19 41 LYS B CA 1
ATOM 2274 C C . LYS B 1 41 ? -2.814 32.25 18.438 1 94.19 41 LYS B C 1
ATOM 2276 O O . LYS B 1 41 ? -2.799 31.031 18.234 1 94.19 41 LYS B O 1
ATOM 2281 N N . GLY B 1 42 ? -2.816 32.781 19.656 1 93.81 42 GLY B N 1
ATOM 2282 C CA . GLY B 1 42 ? -2.68 31.969 20.844 1 93.81 42 GLY B CA 1
ATOM 2283 C C . GLY B 1 42 ? -3.855 31.031 21.062 1 93.81 42 GLY B C 1
ATOM 2284 O O . GLY B 1 42 ? -3.678 29.875 21.469 1 93.81 42 GLY B O 1
ATOM 2285 N N . THR B 1 43 ? -4.961 31.594 20.781 1 93.25 43 THR B N 1
ATOM 2286 C CA . THR B 1 43 ? -6.18 30.797 20.906 1 93.25 43 THR B CA 1
ATOM 2287 C C . THR B 1 43 ? -6.148 29.609 19.953 1 93.25 43 THR B C 1
ATOM 2289 O O . THR B 1 43 ? -6.527 28.5 20.328 1 93.25 43 THR B O 1
ATOM 2292 N N . PHE B 1 44 ? -5.715 29.828 18.688 1 95 44 PHE B N 1
ATOM 2293 C CA . PHE B 1 44 ? -5.59 28.75 17.703 1 95 44 PHE B CA 1
ATOM 2294 C C . PHE B 1 44 ? -4.652 27.656 18.219 1 95 44 PHE B C 1
ATOM 2296 O O . PHE B 1 44 ? -5 26.469 18.219 1 95 44 PHE B O 1
ATOM 2303 N N . TYR B 1 45 ? -3.545 28.047 18.734 1 94.12 45 TYR B N 1
ATOM 2304 C CA . TYR B 1 45 ? -2.473 27.109 19.078 1 94.12 45 TYR B CA 1
ATOM 2305 C C . TYR B 1 45 ? -2.762 26.422 20.406 1 94.12 45 TYR B C 1
ATOM 2307 O O . TYR B 1 45 ? -2.107 25.438 20.75 1 94.12 45 TYR B O 1
ATOM 2315 N N . HIS B 1 46 ? -3.752 26.969 21.156 1 94.62 46 HIS B N 1
ATOM 2316 C CA . HIS B 1 46 ? -4.27 26.234 22.312 1 94.62 46 HIS B CA 1
ATOM 2317 C C . HIS B 1 46 ? -4.977 24.953 21.875 1 94.62 46 HIS B C 1
ATOM 2319 O O . HIS B 1 46 ? -4.969 23.953 22.609 1 94.62 46 HIS B O 1
ATOM 2325 N N . HIS B 1 47 ? -5.516 25 20.672 1 94.94 47 HIS B N 1
ATOM 2326 C CA . HIS B 1 47 ? -6.344 23.891 20.219 1 94.94 47 HIS B CA 1
ATOM 2327 C C . HIS B 1 47 ? -5.609 23.062 19.172 1 94.94 47 HIS B C 1
ATOM 2329 O O . HIS B 1 47 ? -5.812 21.844 19.094 1 94.94 47 HIS B O 1
ATOM 2335 N N . PHE B 1 48 ? -4.836 23.625 18.281 1 95.69 48 PHE B N 1
ATOM 2336 C CA . PHE B 1 48 ? -4.125 22.938 17.203 1 95.69 48 PHE B CA 1
ATOM 2337 C C . PHE B 1 48 ? -2.678 23.406 17.125 1 95.69 48 PHE B C 1
ATOM 2339 O O . PHE B 1 48 ? -2.4 24.594 17.266 1 95.69 48 PHE B O 1
ATOM 2346 N N . GLN B 1 49 ? -1.851 22.406 16.797 1 92.31 49 GLN B N 1
ATOM 2347 C CA . GLN B 1 49 ? -0.425 22.719 16.781 1 92.31 49 GLN B CA 1
ATOM 2348 C C . GLN B 1 49 ? 0.041 23.109 15.391 1 92.31 49 GLN B C 1
ATOM 2350 O O . GLN B 1 49 ? 1.101 23.719 15.227 1 92.31 49 GLN B O 1
ATOM 2355 N N . SER B 1 50 ? -0.701 22.734 14.406 1 91.12 50 SER B N 1
ATOM 2356 C CA . SER B 1 50 ? -0.275 22.984 13.031 1 91.12 50 SER B CA 1
ATOM 2357 C C . SER B 1 50 ? -1.441 22.859 12.062 1 91.12 50 SER B C 1
ATOM 2359 O O . SER B 1 50 ? -2.496 22.328 12.414 1 91.12 50 SER B O 1
ATOM 2361 N N . LYS B 1 51 ? -1.23 23.375 10.914 1 89.94 51 LYS B N 1
ATOM 2362 C CA . LYS B 1 51 ? -2.184 23.188 9.828 1 89.94 51 LYS B CA 1
ATOM 2363 C C . LYS B 1 51 ? -2.344 21.719 9.484 1 89.94 51 LYS B C 1
ATOM 2365 O O . LYS B 1 51 ? -3.439 21.266 9.141 1 89.94 51 LYS B O 1
ATOM 2370 N N . GLU B 1 52 ? -1.303 20.938 9.648 1 88.69 52 GLU B N 1
ATOM 2371 C CA . GLU B 1 52 ? -1.33 19.5 9.383 1 88.69 52 GLU B CA 1
ATOM 2372 C C . GLU B 1 52 ? -2.262 18.766 10.352 1 88.69 52 GLU B C 1
ATOM 2374 O O . GLU B 1 52 ? -2.996 17.859 9.953 1 88.69 52 GLU B O 1
ATOM 2379 N N . GLU B 1 53 ? -2.186 19.156 11.516 1 91.88 53 GLU B N 1
ATOM 2380 C CA . GLU B 1 53 ? -3.072 18.562 12.508 1 91.88 53 GLU B CA 1
ATOM 2381 C C . GLU B 1 53 ? -4.535 18.844 12.18 1 91.88 53 GLU B C 1
ATOM 2383 O O . GLU B 1 53 ? -5.398 17.984 12.383 1 91.88 53 GLU B O 1
ATOM 2388 N N . LEU B 1 54 ? -4.777 20.031 11.711 1 92.19 54 LEU B N 1
ATOM 2389 C CA . LEU B 1 54 ? -6.133 20.375 11.289 1 92.19 54 LEU B CA 1
ATOM 2390 C C . LEU B 1 54 ? -6.605 19.453 10.164 1 92.19 54 LEU B C 1
ATOM 2392 O O . LEU B 1 54 ? -7.711 18.906 10.219 1 92.19 54 LEU B O 1
ATOM 2396 N N . LEU B 1 55 ? -5.773 19.328 9.219 1 89.69 55 LEU B N 1
ATOM 2397 C CA . LEU B 1 55 ? -6.117 18.469 8.086 1 89.69 55 LEU B CA 1
ATOM 2398 C C . LEU B 1 55 ? -6.348 17.031 8.539 1 89.69 55 LEU B C 1
ATOM 2400 O O . LEU B 1 55 ? -7.266 16.375 8.055 1 89.69 55 LEU B O 1
ATOM 2404 N N . GLU B 1 56 ? -5.523 16.562 9.414 1 91.88 56 GLU B N 1
ATOM 2405 C CA . GLU B 1 56 ? -5.684 15.211 9.953 1 91.88 56 GLU B CA 1
ATOM 2406 C C . GLU B 1 56 ? -7.051 15.039 10.609 1 91.88 56 GLU B C 1
ATOM 2408 O O . GLU B 1 56 ? -7.754 14.055 10.352 1 91.88 56 GLU B O 1
ATOM 2413 N N . GLU B 1 57 ? -7.387 15.984 11.414 1 92.88 57 GLU B N 1
ATOM 2414 C CA . GLU B 1 57 ? -8.656 15.883 12.125 1 92.88 57 GLU B CA 1
ATOM 2415 C C . GLU B 1 57 ? -9.836 15.945 11.156 1 92.88 57 GLU B C 1
ATOM 2417 O O . GLU B 1 57 ? -10.828 15.234 11.328 1 92.88 57 GLU B O 1
ATOM 2422 N N . ILE B 1 58 ? -9.734 16.797 10.227 1 90.06 58 ILE B N 1
ATOM 2423 C CA . ILE B 1 58 ? -10.789 16.906 9.219 1 90.06 58 ILE B CA 1
ATOM 2424 C C . ILE B 1 58 ? -10.922 15.586 8.469 1 90.06 58 ILE B C 1
ATOM 2426 O O . ILE B 1 58 ? -12.031 15.078 8.281 1 90.06 58 ILE B O 1
ATOM 2430 N N . ALA B 1 59 ? -9.836 15.016 8.031 1 89.38 59 ALA B N 1
ATOM 2431 C CA . ALA B 1 59 ? -9.844 13.758 7.285 1 89.38 59 ALA B CA 1
ATOM 2432 C C . ALA B 1 59 ? -10.398 12.617 8.133 1 89.38 59 ALA B C 1
ATOM 2434 O O . ALA B 1 59 ? -11.156 11.781 7.641 1 89.38 59 ALA B O 1
ATOM 2435 N N . VAL B 1 60 ? -10.008 12.578 9.359 1 91 60 VAL B N 1
ATOM 2436 C CA . VAL B 1 60 ? -10.469 11.531 10.258 1 91 60 VAL B CA 1
ATOM 2437 C C . VAL B 1 60 ? -11.977 11.664 10.477 1 91 60 VAL B C 1
ATOM 2439 O O . VAL B 1 60 ? -12.695 10.664 10.523 1 91 60 VAL B O 1
ATOM 2442 N N . LYS B 1 61 ? -12.422 12.867 10.617 1 89.19 61 LYS B N 1
ATOM 2443 C CA . LYS B 1 61 ? -13.852 13.094 10.758 1 89.19 61 LYS B CA 1
ATOM 2444 C C . LYS B 1 61 ? -14.617 12.602 9.531 1 89.19 61 LYS B C 1
ATOM 2446 O O . LYS B 1 61 ? -15.703 12.031 9.656 1 89.19 61 LYS B O 1
ATOM 2451 N N . PHE B 1 62 ? -14.102 12.828 8.391 1 87.5 62 PHE B N 1
ATOM 2452 C CA . PHE B 1 62 ? -14.695 12.328 7.156 1 87.5 62 PHE B CA 1
ATOM 2453 C C . PHE B 1 62 ? -14.805 10.805 7.184 1 87.5 62 PHE B C 1
ATOM 2455 O O . PHE B 1 62 ? -15.844 10.242 6.836 1 87.5 62 PHE B O 1
ATOM 2462 N N . ALA B 1 63 ? -13.734 10.148 7.602 1 89 63 ALA B N 1
ATOM 2463 C CA . ALA B 1 63 ? -13.727 8.688 7.695 1 89 63 ALA B CA 1
ATOM 2464 C C . ALA B 1 63 ? -14.758 8.203 8.711 1 89 63 ALA B C 1
ATOM 2466 O O . ALA B 1 63 ? -15.445 7.203 8.484 1 89 63 ALA B O 1
ATOM 2467 N N . GLN B 1 64 ? -14.836 8.922 9.758 1 92.69 64 GLN B N 1
ATOM 2468 C CA . GLN B 1 64 ? -15.789 8.562 10.805 1 92.69 64 GLN B CA 1
ATOM 2469 C C . GLN B 1 64 ? -17.234 8.703 10.305 1 92.69 64 GLN B C 1
ATOM 2471 O O . GLN B 1 64 ? -18.078 7.883 10.633 1 92.69 64 GLN B O 1
ATOM 2476 N N . GLU B 1 65 ? -17.469 9.75 9.594 1 89.94 65 GLU B N 1
ATOM 2477 C CA . GLU B 1 65 ? -18.797 9.961 9.031 1 89.94 65 GLU B CA 1
ATOM 2478 C C . GLU B 1 65 ? -19.172 8.836 8.07 1 89.94 65 GLU B C 1
ATOM 2480 O O . GLU B 1 65 ? -20.297 8.336 8.109 1 89.94 65 GLU B O 1
ATOM 2485 N N . ALA B 1 66 ? -18.281 8.469 7.211 1 89.19 66 ALA B N 1
ATOM 2486 C CA . ALA B 1 66 ? -18.516 7.371 6.277 1 89.19 66 ALA B CA 1
ATOM 2487 C C . ALA B 1 66 ? -18.781 6.062 7.02 1 89.19 66 ALA B C 1
ATOM 2489 O O . ALA B 1 66 ? -19.703 5.32 6.68 1 89.19 66 ALA B O 1
ATOM 2490 N N . HIS B 1 67 ? -17.969 5.805 7.996 1 92.62 67 HIS B N 1
ATOM 2491 C CA . HIS B 1 67 ? -18.125 4.598 8.797 1 92.62 67 HIS B CA 1
ATOM 2492 C C . HIS B 1 67 ? -19.469 4.582 9.516 1 92.62 67 HIS B C 1
ATOM 2494 O O . HIS B 1 67 ? -20.141 3.545 9.57 1 92.62 67 HIS B O 1
ATOM 2500 N N . ALA B 1 68 ? -19.812 5.73 10.047 1 92.88 68 ALA B N 1
ATOM 2501 C CA . ALA B 1 68 ? -21.094 5.832 10.75 1 92.88 68 ALA B CA 1
ATOM 2502 C C . ALA B 1 68 ? -22.266 5.547 9.82 1 92.88 68 ALA B C 1
ATOM 2504 O O . ALA B 1 68 ? -23.234 4.895 10.211 1 92.88 68 ALA B O 1
ATOM 2505 N N . ALA B 1 69 ? -22.188 6.055 8.633 1 90.38 69 ALA B N 1
ATOM 2506 C CA . ALA B 1 69 ? -23.219 5.797 7.637 1 90.38 69 ALA B CA 1
ATOM 2507 C C . ALA B 1 69 ? -23.328 4.305 7.344 1 90.38 69 ALA B C 1
ATOM 2509 O O . ALA B 1 69 ? -24.438 3.768 7.25 1 90.38 69 ALA B O 1
ATOM 2510 N N . MET B 1 70 ? -22.203 3.592 7.211 1 92.62 70 MET B N 1
ATOM 2511 C CA . MET B 1 70 ? -22.188 2.15 6.973 1 92.62 70 MET B CA 1
ATOM 2512 C C . MET B 1 70 ? -22.797 1.396 8.148 1 92.62 70 MET B C 1
ATOM 2514 O O . MET B 1 70 ? -23.641 0.509 7.949 1 92.62 70 MET B O 1
ATOM 2518 N N . GLN B 1 71 ? -22.375 1.788 9.297 1 93.38 71 GLN B N 1
ATOM 2519 C CA . GLN B 1 71 ? -22.859 1.116 10.5 1 93.38 71 GLN B CA 1
ATOM 2520 C C . GLN B 1 71 ? -24.359 1.264 10.641 1 93.38 71 GLN B C 1
ATOM 2522 O O . GLN B 1 71 ? -25.062 0.309 11 1 93.38 71 GLN B O 1
ATOM 2527 N N . ALA B 1 72 ? -24.797 2.488 10.438 1 92.94 72 ALA B N 1
ATOM 2528 C CA . ALA B 1 72 ? -26.219 2.748 10.531 1 92.94 72 ALA B CA 1
ATOM 2529 C C . ALA B 1 72 ? -27 1.884 9.547 1 92.94 72 ALA B C 1
ATOM 2531 O O . ALA B 1 72 ? -28.047 1.316 9.898 1 92.94 72 ALA B O 1
ATOM 2532 N N . GLU B 1 73 ? -26.5 1.795 8.328 1 91.88 73 GLU B N 1
ATOM 2533 C CA . GLU B 1 73 ? -27.156 0.992 7.301 1 91.88 73 GLU B CA 1
ATOM 2534 C C . GLU B 1 73 ? -27.203 -0.481 7.699 1 91.88 73 GLU B C 1
ATOM 2536 O O . GLU B 1 73 ? -28.234 -1.131 7.578 1 91.88 73 GLU B O 1
ATOM 2541 N N . ILE B 1 74 ? -26.109 -1.048 8.172 1 92.81 74 ILE B N 1
ATOM 2542 C CA . ILE B 1 74 ? -26.016 -2.451 8.555 1 92.81 74 ILE B CA 1
ATOM 2543 C C . ILE B 1 74 ? -26.891 -2.709 9.789 1 92.81 74 ILE B C 1
ATOM 2545 O O . ILE B 1 74 ? -27.547 -3.746 9.883 1 92.81 74 ILE B O 1
ATOM 2549 N N . GLY B 1 75 ? -26.812 -1.773 10.742 1 90.88 75 GLY B N 1
ATOM 2550 C CA . GLY B 1 75 ? -27.672 -1.87 11.906 1 90.88 75 GLY B CA 1
ATOM 2551 C C . GLY B 1 75 ? -29.141 -1.921 11.562 1 90.88 75 GLY B C 1
ATOM 2552 O O . GLY B 1 75 ? -29.906 -2.686 12.164 1 90.88 75 GLY B O 1
ATOM 2553 N N . ASN B 1 76 ? -29.531 -1.143 10.648 1 89.62 76 ASN B N 1
ATOM 2554 C CA . ASN B 1 76 ? -30.922 -1.085 10.203 1 89.62 76 ASN B CA 1
ATOM 2555 C C . ASN B 1 76 ? -31.359 -2.4 9.57 1 89.62 76 ASN B C 1
ATOM 2557 O O . ASN B 1 76 ? -32.531 -2.756 9.625 1 89.62 76 ASN B O 1
ATOM 2561 N N . LEU B 1 77 ? -30.422 -3.066 8.961 1 89.44 77 LEU B N 1
ATOM 2562 C CA . LEU B 1 77 ? -30.719 -4.348 8.344 1 89.44 77 LEU B CA 1
ATOM 2563 C C . LEU B 1 77 ? -30.969 -5.422 9.398 1 89.44 77 LEU B C 1
ATOM 2565 O O . LEU B 1 77 ? -31.734 -6.363 9.164 1 89.44 77 LEU B O 1
ATOM 2569 N N . GLY B 1 78 ? -30.391 -5.27 10.539 1 86.88 78 GLY B N 1
ATOM 2570 C CA . GLY B 1 78 ? -30.531 -6.289 11.562 1 86.88 78 GLY B CA 1
ATOM 2571 C C . GLY B 1 78 ? -30.172 -7.68 11.078 1 86.88 78 GLY B C 1
ATOM 2572 O O . GLY B 1 78 ? -29.078 -7.895 10.562 1 86.88 78 GLY B O 1
ATOM 2573 N N . ASP B 1 79 ? -31.156 -8.57 11.148 1 88 79 ASP B N 1
ATOM 2574 C CA . ASP B 1 79 ? -30.906 -9.953 10.758 1 88 79 ASP B CA 1
ATOM 2575 C C . ASP B 1 79 ? -31.328 -10.203 9.312 1 88 79 ASP B C 1
ATOM 2577 O O . ASP B 1 79 ? -31.188 -11.312 8.805 1 88 79 ASP B O 1
ATOM 2581 N N . GLU B 1 80 ? -31.688 -9.133 8.672 1 92.69 80 GLU B N 1
ATOM 2582 C CA . GLU B 1 80 ? -32.125 -9.281 7.293 1 92.69 80 GLU B CA 1
ATOM 2583 C C . GLU B 1 80 ? -30.953 -9.328 6.332 1 92.69 80 GLU B C 1
ATOM 2585 O O . GLU B 1 80 ? -30 -8.555 6.473 1 92.69 80 GLU B O 1
ATOM 2590 N N . GLY B 1 81 ? -31.031 -10.312 5.441 1 94.25 81 GLY B N 1
ATOM 2591 C CA . GLY B 1 81 ? -30.031 -10.422 4.395 1 94.25 81 GLY B CA 1
ATOM 2592 C C . GLY B 1 81 ? -28.844 -11.281 4.797 1 94.25 81 GLY B C 1
ATOM 2593 O O . GLY B 1 81 ? -28.625 -11.547 5.98 1 94.25 81 GLY B O 1
ATOM 2594 N N . THR B 1 82 ? -28.094 -11.758 3.811 1 96.69 82 THR B N 1
ATOM 2595 C CA . THR B 1 82 ? -26.891 -12.547 4.008 1 96.69 82 THR B CA 1
ATOM 2596 C C . THR B 1 82 ? -25.688 -11.648 4.297 1 96.69 82 THR B C 1
ATOM 2598 O O . THR B 1 82 ? -25.781 -10.422 4.188 1 96.69 82 THR B O 1
ATOM 2601 N N . GLY B 1 83 ? -24.594 -12.258 4.727 1 96.81 83 GLY B N 1
ATOM 2602 C CA . GLY B 1 83 ? -23.375 -11.5 4.871 1 96.81 83 GLY B CA 1
ATOM 2603 C C . GLY B 1 83 ? -22.984 -10.75 3.611 1 96.81 83 GLY B C 1
ATOM 2604 O O . GLY B 1 83 ? -22.562 -9.594 3.676 1 96.81 83 GLY B O 1
ATOM 2605 N N . LEU B 1 84 ? -23.156 -11.391 2.492 1 97.12 84 LEU B N 1
ATOM 2606 C CA . LEU B 1 84 ? -22.859 -10.758 1.213 1 97.12 84 LEU B CA 1
ATOM 2607 C C . LEU B 1 84 ? -23.766 -9.562 0.972 1 97.12 84 LEU B C 1
ATOM 2609 O O . LEU B 1 84 ? -23.312 -8.508 0.523 1 97.12 84 LEU B O 1
ATOM 2613 N N . ASP B 1 85 ? -25.047 -9.711 1.26 1 95.44 85 ASP B N 1
ATOM 2614 C CA . ASP B 1 85 ? -25.984 -8.609 1.108 1 95.44 85 ASP B CA 1
ATOM 2615 C C . ASP B 1 85 ? -25.562 -7.402 1.936 1 95.44 85 ASP B C 1
ATOM 2617 O O . ASP B 1 85 ? -25.641 -6.266 1.468 1 95.44 85 ASP B O 1
ATOM 2621 N N . LYS B 1 86 ? -25.203 -7.664 3.125 1 96.25 86 LYS B N 1
ATOM 2622 C CA . LYS B 1 86 ? -24.797 -6.59 4.027 1 96.25 86 LYS B CA 1
ATOM 2623 C C . LYS B 1 86 ? -23.516 -5.918 3.549 1 96.25 86 LYS B C 1
ATOM 2625 O O . LYS B 1 86 ? -23.375 -4.699 3.643 1 96.25 86 LYS B O 1
ATOM 2630 N N . ILE B 1 87 ? -22.531 -6.699 3.053 1 95.94 87 ILE B N 1
ATOM 2631 C CA . ILE B 1 87 ? -21.328 -6.125 2.461 1 95.94 87 ILE B CA 1
ATOM 2632 C C . ILE B 1 87 ? -21.703 -5.234 1.279 1 95.94 87 ILE B C 1
ATOM 2634 O O . ILE B 1 87 ? -21.219 -4.109 1.162 1 95.94 87 ILE B O 1
ATOM 2638 N N . ARG B 1 88 ? -22.562 -5.695 0.452 1 94 88 ARG B N 1
ATOM 2639 C CA . ARG B 1 88 ? -23.031 -4.934 -0.703 1 94 88 ARG B CA 1
ATOM 2640 C C . ARG B 1 88 ? -23.656 -3.611 -0.271 1 94 88 ARG B C 1
ATOM 2642 O O . ARG B 1 88 ? -23.359 -2.562 -0.849 1 94 88 ARG B O 1
ATOM 2649 N N . ARG B 1 89 ? -24.469 -3.682 0.665 1 93.12 89 ARG B N 1
ATOM 2650 C CA . ARG B 1 89 ? -25.156 -2.486 1.153 1 93.12 89 ARG B CA 1
ATOM 2651 C C . ARG B 1 89 ? -24.156 -1.499 1.757 1 93.12 89 ARG B C 1
ATOM 2653 O O . ARG B 1 89 ? -24.297 -0.287 1.575 1 93.12 89 ARG B O 1
ATOM 2660 N N . ALA B 1 90 ? -23.25 -2.059 2.496 1 92.44 90 ALA B N 1
ATOM 2661 C CA . ALA B 1 90 ? -22.203 -1.203 3.061 1 92.44 90 ALA B CA 1
ATOM 2662 C C . ALA B 1 90 ? -21.453 -0.462 1.961 1 92.44 90 ALA B C 1
ATOM 2664 O O . ALA B 1 90 ? -21.188 0.737 2.08 1 92.44 90 ALA B O 1
ATOM 2665 N N . LEU B 1 91 ? -21.125 -1.144 0.901 1 90.69 91 LEU B N 1
ATOM 2666 C CA . LEU B 1 91 ? -20.391 -0.553 -0.217 1 90.69 91 LEU B CA 1
ATOM 2667 C C . LEU B 1 91 ? -21.25 0.485 -0.935 1 90.69 91 LEU B C 1
ATOM 2669 O O . LEU B 1 91 ? -20.75 1.55 -1.312 1 90.69 91 LEU B O 1
ATOM 2673 N N . ILE B 1 92 ? -22.5 0.248 -1.068 1 87.88 92 ILE B N 1
ATOM 2674 C CA . ILE B 1 92 ? -23.422 1.164 -1.729 1 87.88 92 ILE B CA 1
ATOM 2675 C C . ILE B 1 92 ? -23.547 2.451 -0.916 1 87.88 92 ILE B C 1
ATOM 2677 O O . ILE B 1 92 ? -23.484 3.551 -1.469 1 87.88 92 ILE B O 1
ATOM 2681 N N . VAL B 1 93 ? -23.703 2.301 0.323 1 88.5 93 VAL B N 1
ATOM 2682 C CA . VAL B 1 93 ? -23.875 3.455 1.199 1 88.5 93 VAL B CA 1
ATOM 2683 C C . VAL B 1 93 ? -22.609 4.32 1.166 1 88.5 93 VAL B C 1
ATOM 2685 O O . VAL B 1 93 ? -22.688 5.551 1.133 1 88.5 93 VAL B O 1
ATOM 2688 N N . THR B 1 94 ? -21.469 3.664 1.209 1 85.69 94 THR B N 1
ATOM 2689 C CA . THR B 1 94 ? -20.219 4.406 1.165 1 85.69 94 THR B CA 1
ATOM 2690 C C . THR B 1 94 ? -20.062 5.133 -0.169 1 85.69 94 THR B C 1
ATOM 2692 O O . THR B 1 94 ? -19.625 6.281 -0.209 1 85.69 94 THR B O 1
ATOM 2695 N N . HIS B 1 95 ? -20.406 4.48 -1.198 1 82.5 95 HIS B N 1
ATOM 2696 C CA . HIS B 1 95 ? -20.344 5.082 -2.525 1 82.5 95 HIS B CA 1
ATOM 2697 C C . HIS B 1 95 ? -21.266 6.297 -2.615 1 82.5 95 HIS B C 1
ATOM 2699 O O . HIS B 1 95 ? -20.875 7.34 -3.139 1 82.5 95 HIS B O 1
ATOM 2705 N N . ASN B 1 96 ? -22.438 6.156 -2.17 1 81.88 96 ASN B N 1
ATOM 2706 C CA . ASN B 1 96 ? -23.406 7.246 -2.191 1 81.88 96 ASN B CA 1
ATOM 2707 C C . ASN B 1 96 ? -22.953 8.414 -1.316 1 81.88 96 ASN B C 1
ATOM 2709 O O . ASN B 1 96 ? -23.141 9.578 -1.68 1 81.88 96 ASN B O 1
ATOM 2713 N N . TRP B 1 97 ? -22.438 8.031 -0.23 1 83.5 97 TRP B N 1
ATOM 2714 C CA . TRP B 1 97 ? -21.906 9.047 0.666 1 83.5 97 TRP B CA 1
ATOM 2715 C C . TRP B 1 97 ? -20.812 9.859 -0.026 1 83.5 97 TRP B C 1
ATOM 2717 O O . TRP B 1 97 ? -20.812 11.094 0.031 1 83.5 97 TRP B O 1
ATOM 2727 N N . LYS B 1 98 ? -19.938 9.242 -0.704 1 81.06 98 LYS B N 1
ATOM 2728 C CA . LYS B 1 98 ? -18.844 9.891 -1.422 1 81.06 98 LYS B CA 1
ATOM 2729 C C . LYS B 1 98 ? -19.375 10.758 -2.561 1 81.06 98 LYS B C 1
ATOM 2731 O O . LYS B 1 98 ? -18.859 11.852 -2.814 1 81.06 98 LYS B O 1
ATOM 2736 N N . LYS B 1 99 ? -20.375 10.242 -3.232 1 78.19 99 LYS B N 1
ATOM 2737 C CA . LYS B 1 99 ? -20.969 10.992 -4.332 1 78.19 99 LYS B CA 1
ATOM 2738 C C . LYS B 1 99 ? -21.547 12.32 -3.846 1 78.19 99 LYS B C 1
ATOM 2740 O O . LYS B 1 99 ? -21.422 13.344 -4.527 1 78.19 99 LYS B O 1
ATOM 2745 N N . GLY B 1 100 ? -22.125 12.312 -2.707 1 80.38 100 GLY B N 1
ATOM 2746 C CA . GLY B 1 100 ? -22.703 13.516 -2.139 1 80.38 100 GLY B CA 1
ATOM 2747 C C . GLY B 1 100 ? -21.672 14.516 -1.653 1 80.38 100 GLY B C 1
ATOM 2748 O O . GLY B 1 100 ? -21.984 15.68 -1.409 1 80.38 100 GLY B O 1
ATOM 2749 N N . LYS B 1 101 ? -20.469 14.062 -1.61 1 81.44 101 LYS B N 1
ATOM 2750 C CA . LYS B 1 101 ? -19.391 14.906 -1.104 1 81.44 101 LYS B CA 1
ATOM 2751 C C . LYS B 1 101 ? -18.234 14.984 -2.104 1 81.44 101 LYS B C 1
ATOM 2753 O O . LYS B 1 101 ? -17.078 15.055 -1.711 1 81.44 101 LYS B O 1
ATOM 2758 N N . ALA B 1 102 ? -18.531 14.938 -3.336 1 77.75 102 ALA B N 1
ATOM 2759 C CA . ALA B 1 102 ? -17.547 14.781 -4.398 1 77.75 102 ALA B CA 1
ATOM 2760 C C . ALA B 1 102 ? -16.516 15.914 -4.371 1 77.75 102 ALA B C 1
ATOM 2762 O O . ALA B 1 102 ? -15.32 15.672 -4.504 1 77.75 102 ALA B O 1
ATOM 2763 N N . GLU B 1 103 ? -17.016 17.094 -4.129 1 77.94 103 GLU B N 1
ATOM 2764 C CA . GLU B 1 103 ? -16.109 18.25 -4.125 1 77.94 103 GLU B CA 1
ATOM 2765 C C . GLU B 1 103 ? -15.164 18.188 -2.93 1 77.94 103 GLU B C 1
ATOM 2767 O O . GLU B 1 103 ? -13.969 18.484 -3.062 1 77.94 103 GLU B O 1
ATOM 2772 N N . GLU B 1 104 ? -15.719 17.891 -1.84 1 81.19 104 GLU B N 1
ATOM 2773 C CA . GLU B 1 104 ? -14.898 17.766 -0.639 1 81.19 104 GLU B CA 1
ATOM 2774 C C . GLU B 1 104 ? -13.875 16.641 -0.776 1 81.19 104 GLU B C 1
ATOM 2776 O O . GLU B 1 104 ? -12.727 16.781 -0.342 1 81.19 104 GLU B O 1
ATOM 2781 N N . ILE B 1 105 ? -14.281 15.641 -1.418 1 82.19 105 ILE B N 1
ATOM 2782 C CA . ILE B 1 105 ? -13.406 14.484 -1.589 1 82.19 105 ILE B CA 1
ATOM 2783 C C . ILE B 1 105 ? -12.266 14.836 -2.549 1 82.19 105 ILE B C 1
ATOM 2785 O O . ILE B 1 105 ? -11.109 14.484 -2.311 1 82.19 105 ILE B O 1
ATOM 2789 N N . ARG B 1 106 ? -12.602 15.461 -3.51 1 81.44 106 ARG B N 1
ATOM 2790 C CA . ARG B 1 106 ? -11.578 15.891 -4.457 1 81.44 106 ARG B CA 1
ATOM 2791 C C . ARG B 1 106 ? -10.516 16.734 -3.764 1 81.44 106 ARG B C 1
ATOM 2793 O O . ARG B 1 106 ? -9.32 16.516 -3.967 1 81.44 106 ARG B O 1
ATOM 2800 N N . PHE B 1 107 ? -11.016 17.609 -3.006 1 81.5 107 PHE B N 1
ATOM 2801 C CA . PHE B 1 107 ? -10.094 18.484 -2.273 1 81.5 107 PHE B CA 1
ATOM 2802 C C . PHE B 1 107 ? -9.203 17.656 -1.355 1 81.5 107 PHE B C 1
ATOM 2804 O O . PHE B 1 107 ? -7.992 17.891 -1.284 1 81.5 107 PHE B O 1
ATOM 2811 N N . LEU B 1 108 ? -9.758 16.766 -0.678 1 84.81 108 LEU B N 1
ATOM 2812 C CA . LEU B 1 108 ? -8.992 15.938 0.245 1 84.81 108 LEU B CA 1
ATOM 2813 C C . LEU B 1 108 ? -7.957 15.109 -0.503 1 84.81 108 LEU B C 1
ATOM 2815 O O . LEU B 1 108 ? -6.809 15 -0.063 1 84.81 108 LEU B O 1
ATOM 2819 N N . LEU B 1 109 ? -8.375 14.617 -1.632 1 86.88 109 LEU B N 1
ATOM 2820 C CA . LEU B 1 109 ? -7.441 13.836 -2.432 1 86.88 109 LEU B CA 1
ATOM 2821 C C . LEU B 1 109 ? -6.262 14.688 -2.885 1 86.88 109 LEU B C 1
ATOM 2823 O O . LEU B 1 109 ? -5.109 14.266 -2.791 1 86.88 109 LEU B O 1
ATOM 2827 N N . GLU B 1 110 ? -6.531 15.859 -3.297 1 85.25 110 GLU B N 1
ATOM 2828 C CA . GLU B 1 110 ? -5.488 16.766 -3.758 1 85.25 110 GLU B CA 1
ATOM 2829 C C . GLU B 1 110 ? -4.492 17.078 -2.643 1 85.25 110 GLU B C 1
ATOM 2831 O O . GLU B 1 110 ? -3.281 17.094 -2.875 1 85.25 110 GLU B O 1
ATOM 2836 N N . SER B 1 111 ? -5.023 17.281 -1.505 1 85.62 111 SER B N 1
ATOM 2837 C CA . SER B 1 111 ? -4.172 17.609 -0.369 1 85.62 111 SER B CA 1
ATOM 2838 C C . SER B 1 111 ? -3.371 16.406 0.094 1 85.62 111 SER B C 1
ATOM 2840 O O . SER B 1 111 ? -2.148 16.484 0.243 1 85.62 111 SER B O 1
ATOM 2842 N N . LEU B 1 112 ? -4.008 15.297 0.18 1 87.06 112 LEU B N 1
ATOM 2843 C CA . LEU B 1 112 ? -3.393 14.117 0.777 1 87.06 112 LEU B CA 1
ATOM 2844 C C . LEU B 1 112 ? -2.424 13.453 -0.199 1 87.06 112 LEU B C 1
ATOM 2846 O O . LEU B 1 112 ? -1.467 12.797 0.218 1 87.06 112 LEU B O 1
ATOM 2850 N N . PHE B 1 113 ? -2.666 13.68 -1.451 1 87.75 113 PHE B N 1
ATOM 2851 C CA . PHE B 1 113 ? -1.814 13.031 -2.439 1 87.75 113 PHE B CA 1
ATOM 2852 C C . PHE B 1 113 ? -0.751 13.992 -2.955 1 87.75 113 PHE B C 1
ATOM 2854 O O . PHE B 1 113 ? -0.033 13.68 -3.906 1 87.75 113 PHE B O 1
ATOM 2861 N N . SER B 1 114 ? -0.7 15.195 -2.346 1 81.75 114 SER B N 1
ATOM 2862 C CA . SER B 1 114 ? 0.416 16.094 -2.627 1 81.75 114 SER B CA 1
ATOM 2863 C C . SER B 1 114 ? 1.724 15.539 -2.068 1 81.75 114 SER B C 1
ATOM 2865 O O . SER B 1 114 ? 1.718 14.773 -1.099 1 81.75 114 SER B O 1
ATOM 2867 N N . ALA B 1 115 ? 2.781 16.188 -2.771 1 74.62 115 ALA B N 1
ATOM 2868 C CA . ALA B 1 115 ? 4.113 15.758 -2.35 1 74.62 115 ALA B CA 1
ATOM 2869 C C . ALA B 1 115 ? 4.402 16.203 -0.918 1 74.62 115 ALA B C 1
ATOM 2871 O O . ALA B 1 115 ? 3.986 17.281 -0.501 1 74.62 115 ALA B O 1
ATOM 2872 N N . GLY B 1 116 ? 4.77 15.516 -0.006 1 75.38 116 GLY B N 1
ATOM 2873 C CA . GLY B 1 116 ? 5.141 15.891 1.348 1 75.38 116 GLY B CA 1
ATOM 2874 C C . GLY B 1 116 ? 4.145 15.422 2.393 1 75.38 116 GLY B C 1
ATOM 2875 O O . GLY B 1 116 ? 4.422 15.484 3.592 1 75.38 116 GLY B O 1
ATOM 2876 N N . ASN B 1 117 ? 2.955 15.07 1.829 1 82.06 117 ASN B N 1
ATOM 2877 C CA . ASN B 1 117 ? 1.928 14.703 2.797 1 82.06 117 ASN B CA 1
ATOM 2878 C C . ASN B 1 117 ? 1.772 13.188 2.898 1 82.06 117 ASN B C 1
ATOM 2880 O O . ASN B 1 117 ? 0.747 12.695 3.369 1 82.06 117 ASN B O 1
ATOM 2884 N N . LEU B 1 118 ? 2.779 12.516 2.465 1 86.56 118 LEU B N 1
ATOM 2885 C CA . LEU B 1 118 ? 2.715 11.055 2.469 1 86.56 118 LEU B CA 1
ATOM 2886 C C . LEU B 1 118 ? 2.543 10.523 3.889 1 86.56 118 LEU B C 1
ATOM 2888 O O . LEU B 1 118 ? 1.784 9.578 4.113 1 86.56 118 LEU B O 1
ATOM 2892 N N . GLN B 1 119 ? 3.205 11.125 4.773 1 83.06 119 GLN B N 1
ATOM 2893 C CA . GLN B 1 119 ? 3.086 10.695 6.164 1 83.06 119 GLN B CA 1
ATOM 2894 C C . GLN B 1 119 ? 1.677 10.93 6.695 1 83.06 119 GLN B C 1
ATOM 2896 O O . GLN B 1 119 ? 1.107 10.07 7.371 1 83.06 119 GLN B O 1
ATOM 2901 N N . LEU B 1 120 ? 1.196 12.086 6.426 1 83.62 120 LEU B N 1
ATOM 2902 C CA . LEU B 1 120 ? -0.157 12.438 6.848 1 83.62 120 LEU B CA 1
ATOM 2903 C C . LEU B 1 120 ? -1.181 11.5 6.211 1 83.62 120 LEU B C 1
ATOM 2905 O O . LEU B 1 120 ? -2.084 11.008 6.891 1 83.62 120 LEU B O 1
ATOM 2909 N N . ARG B 1 121 ? -1.015 11.219 4.949 1 90.12 121 ARG B N 1
ATOM 2910 C CA . ARG B 1 121 ? -1.902 10.312 4.23 1 90.12 121 ARG B CA 1
ATOM 2911 C C . ARG B 1 121 ? -1.885 8.922 4.855 1 90.12 121 ARG B C 1
ATOM 2913 O O . ARG B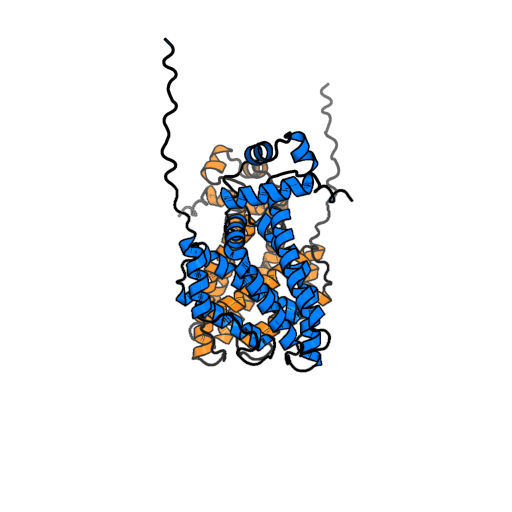 1 121 ? -2.936 8.305 5.039 1 90.12 121 ARG B O 1
ATOM 2920 N N . ASP B 1 122 ? -0.715 8.469 5.164 1 89.31 122 ASP B N 1
ATOM 2921 C CA . ASP B 1 122 ? -0.562 7.152 5.781 1 89.31 122 ASP B CA 1
ATOM 2922 C C . ASP B 1 122 ? -1.266 7.098 7.133 1 89.31 122 ASP B C 1
ATOM 2924 O O . ASP B 1 122 ? -1.944 6.117 7.445 1 89.31 122 ASP B O 1
ATOM 2928 N N . LYS B 1 123 ? -1.076 8.109 7.891 1 87.06 123 LYS B N 1
ATOM 2929 C CA . LYS B 1 123 ? -1.704 8.18 9.211 1 87.06 123 LYS B CA 1
ATOM 2930 C C . LYS B 1 123 ? -3.225 8.125 9.094 1 87.06 123 LYS B C 1
ATOM 2932 O O . LYS B 1 123 ? -3.883 7.375 9.812 1 87.06 123 LYS B O 1
ATOM 2937 N N . ILE B 1 124 ? -3.748 8.883 8.25 1 88.25 124 ILE B N 1
ATOM 2938 C CA . ILE B 1 124 ? -5.191 8.953 8.047 1 88.25 124 ILE B CA 1
ATOM 2939 C C . ILE B 1 124 ? -5.699 7.605 7.527 1 88.25 124 ILE B C 1
ATOM 2941 O O . ILE B 1 124 ? -6.746 7.121 7.969 1 88.25 124 ILE B O 1
ATOM 2945 N N . HIS B 1 125 ? -4.984 7.082 6.633 1 91.31 125 HIS B N 1
ATOM 2946 C CA . HIS B 1 125 ? -5.332 5.781 6.078 1 91.31 125 HIS B CA 1
ATOM 2947 C C . HIS B 1 125 ? -5.414 4.723 7.172 1 91.31 125 HIS B C 1
ATOM 2949 O O . HIS B 1 125 ? -6.387 3.965 7.238 1 91.31 125 HIS B O 1
ATOM 2955 N N . ARG B 1 126 ? -4.477 4.633 8.008 1 90.25 126 ARG B N 1
ATOM 2956 C CA . ARG B 1 126 ? -4.449 3.652 9.094 1 90.25 126 ARG B CA 1
ATOM 2957 C C . ARG B 1 126 ? -5.641 3.83 10.023 1 90.25 126 ARG B C 1
ATOM 2959 O O . ARG B 1 126 ? -6.273 2.852 10.422 1 90.25 126 ARG B O 1
ATOM 2966 N N . LYS B 1 127 ? -5.902 5.039 10.336 1 90.06 127 LYS B N 1
ATOM 2967 C CA . LYS B 1 127 ? -7.047 5.312 11.195 1 90.06 127 LYS B CA 1
ATOM 2968 C C . LYS B 1 127 ? -8.352 4.871 10.539 1 90.06 127 LYS B C 1
ATOM 2970 O O . LYS B 1 127 ? -9.234 4.328 11.195 1 90.06 127 LYS B O 1
ATOM 2975 N N . SER B 1 128 ? -8.445 5.18 9.273 1 91.62 128 SER B N 1
ATOM 2976 C CA . SER B 1 128 ? -9.641 4.789 8.531 1 91.62 128 SER B CA 1
ATOM 2977 C C . SER B 1 128 ? -9.797 3.273 8.5 1 91.62 128 SER B C 1
ATOM 2979 O O . SER B 1 128 ? -10.906 2.758 8.672 1 91.62 128 SER B O 1
ATOM 2981 N N . VAL B 1 129 ? -8.742 2.566 8.297 1 93.44 129 VAL B N 1
ATOM 2982 C CA . VAL B 1 129 ? -8.758 1.106 8.273 1 93.44 129 VAL B CA 1
ATOM 2983 C C . VAL B 1 129 ? -9.164 0.573 9.648 1 93.44 129 VAL B C 1
ATOM 2985 O O . VAL B 1 129 ? -10.023 -0.306 9.75 1 93.44 129 VAL B O 1
ATOM 2988 N N . ASP B 1 130 ? -8.602 1.12 10.641 1 92.81 130 ASP B N 1
ATOM 2989 C CA . ASP B 1 130 ? -8.891 0.674 12 1 92.81 130 ASP B CA 1
ATOM 2990 C C . ASP B 1 130 ? -10.383 0.81 12.312 1 92.81 130 ASP B C 1
ATOM 2992 O O . ASP B 1 130 ? -10.945 -0.01 13.039 1 92.81 130 ASP B O 1
ATOM 2996 N N . LEU B 1 131 ? -10.969 1.801 11.773 1 92.62 131 LEU B N 1
ATOM 2997 C CA . LEU B 1 131 ? -12.383 2.076 12.031 1 92.62 131 LEU B CA 1
ATOM 2998 C C . LEU B 1 131 ? -13.266 1.038 11.352 1 92.62 131 LEU B C 1
ATOM 3000 O O . LEU B 1 131 ? -14.234 0.553 11.945 1 92.62 131 LEU B O 1
ATOM 3004 N N . SER B 1 132 ? -12.906 0.674 10.172 1 94.38 132 SER B N 1
ATOM 3005 C CA . SER B 1 132 ? -13.852 -0.089 9.359 1 94.38 132 SER B CA 1
ATOM 3006 C C . SER B 1 132 ? -13.508 -1.575 9.375 1 94.38 132 SER B C 1
ATOM 3008 O O . SER B 1 132 ? -14.375 -2.416 9.102 1 94.38 132 SER B O 1
ATOM 3010 N N . PHE B 1 133 ? -12.312 -1.918 9.68 1 96.19 133 PHE B N 1
ATOM 3011 C CA . PHE B 1 133 ? -11.82 -3.285 9.555 1 96.19 133 PHE B CA 1
ATOM 3012 C C . PHE B 1 133 ? -12.648 -4.242 10.406 1 96.19 133 PHE B C 1
ATOM 3014 O O . PHE B 1 133 ? -13.109 -5.273 9.922 1 96.19 133 PHE B O 1
ATOM 3021 N N . PRO B 1 134 ? -12.961 -3.941 11.672 1 96.5 134 PRO B N 1
ATOM 3022 C CA . PRO B 1 134 ? -13.742 -4.875 12.484 1 96.5 134 PRO B CA 1
ATOM 3023 C C . PRO B 1 134 ? -15.125 -5.152 11.906 1 96.5 134 PRO B C 1
ATOM 3025 O O . PRO B 1 134 ? -15.609 -6.285 11.969 1 96.5 134 PRO B O 1
ATOM 3028 N N . LEU B 1 135 ? -15.711 -4.137 11.383 1 95.75 135 LEU B N 1
ATOM 3029 C CA . LEU B 1 135 ? -17.031 -4.316 10.773 1 95.75 135 LEU B CA 1
ATOM 3030 C C . LEU B 1 135 ? -16.953 -5.301 9.617 1 95.75 135 LEU B C 1
ATOM 3032 O O . LEU B 1 135 ? -17.766 -6.23 9.531 1 95.75 135 LEU B O 1
ATOM 3036 N N . PHE B 1 136 ? -15.992 -5.184 8.773 1 97.06 136 PHE B N 1
ATOM 3037 C CA . PHE B 1 136 ? -15.906 -6.023 7.586 1 97.06 136 PHE B CA 1
ATOM 3038 C C . PHE B 1 136 ? -15.469 -7.434 7.949 1 97.06 136 PHE B C 1
ATOM 3040 O O . PHE B 1 136 ? -15.859 -8.398 7.293 1 97.06 136 PHE B O 1
ATOM 3047 N N . VAL B 1 137 ? -14.672 -7.559 8.977 1 98.06 137 VAL B N 1
ATOM 3048 C CA . VAL B 1 137 ? -14.367 -8.898 9.469 1 98.06 137 VAL B CA 1
ATOM 3049 C C . VAL B 1 137 ? -15.648 -9.586 9.922 1 98.06 137 VAL B C 1
ATOM 3051 O O . VAL B 1 137 ? -15.898 -10.742 9.57 1 98.06 137 VAL B O 1
ATOM 3054 N N . SER B 1 138 ? -16.422 -8.844 10.688 1 97.31 138 SER B N 1
ATOM 3055 C CA . SER B 1 138 ? -17.656 -9.406 11.195 1 97.31 138 SER B CA 1
ATOM 3056 C C . SER B 1 138 ? -18.594 -9.797 10.055 1 97.31 138 SER B C 1
ATOM 3058 O O . SER B 1 138 ? -19.25 -10.836 10.102 1 97.31 138 SER B O 1
ATOM 3060 N N . LEU B 1 139 ? -18.703 -9 9.031 1 97.25 139 LEU B N 1
ATOM 3061 C CA . LEU B 1 139 ? -19.547 -9.297 7.883 1 97.25 139 LEU B CA 1
ATOM 3062 C C . LEU B 1 139 ? -19 -10.484 7.102 1 97.25 139 LEU B C 1
ATOM 3064 O O . LEU B 1 139 ? -19.781 -11.289 6.574 1 97.25 139 LEU B O 1
ATOM 3068 N N . THR B 1 140 ? -17.688 -10.594 6.969 1 98.12 140 THR B N 1
ATOM 3069 C CA . THR B 1 140 ? -17.062 -11.734 6.312 1 98.12 140 THR B CA 1
ATOM 3070 C C . THR B 1 140 ? -17.375 -13.031 7.051 1 98.12 140 THR B C 1
ATOM 3072 O O . THR B 1 140 ? -17.734 -14.039 6.434 1 98.12 140 THR B O 1
ATOM 3075 N N . VAL B 1 141 ? -17.281 -12.984 8.375 1 98.25 141 VAL B N 1
ATOM 3076 C CA . VAL B 1 141 ? -17.641 -14.141 9.195 1 98.25 141 VAL B CA 1
ATOM 3077 C C . VAL B 1 141 ? -19.078 -14.539 8.938 1 98.25 141 VAL B C 1
ATOM 3079 O O . VAL B 1 141 ? -19.391 -15.719 8.734 1 98.25 141 VAL B O 1
ATOM 3082 N N . GLU B 1 142 ? -19.938 -13.539 8.984 1 97.75 142 GLU B N 1
ATOM 3083 C CA . GLU B 1 142 ? -21.344 -13.797 8.742 1 97.75 142 GLU B CA 1
ATOM 3084 C C . GLU B 1 142 ? -21.578 -14.438 7.375 1 97.75 142 GLU B C 1
ATOM 3086 O O . GLU B 1 142 ? -22.328 -15.406 7.25 1 97.75 142 GLU B O 1
ATOM 3091 N N . GLY B 1 143 ? -20.969 -13.883 6.312 1 98 143 GLY B N 1
ATOM 3092 C CA . GLY B 1 143 ? -21.094 -14.438 4.973 1 98 143 GLY B CA 1
ATOM 3093 C C . GLY B 1 143 ? -20.578 -15.852 4.859 1 98 143 GLY B C 1
ATOM 3094 O O . GLY B 1 143 ? -21.156 -16.688 4.16 1 98 143 GLY B O 1
ATOM 3095 N N . GLN B 1 144 ? -19.484 -16.172 5.5 1 98.25 144 GLN B N 1
ATOM 3096 C CA . GLN B 1 144 ? -18.938 -17.531 5.512 1 98.25 144 GLN B CA 1
ATOM 3097 C C . GLN B 1 144 ? -19.875 -18.484 6.242 1 98.25 144 GLN B C 1
ATOM 3099 O O . GLN B 1 144 ? -20.078 -19.625 5.805 1 98.25 144 GLN B O 1
ATOM 3104 N N . LYS B 1 145 ? -20.438 -18.031 7.328 1 97.75 145 LYS B N 1
ATOM 3105 C CA . LYS B 1 145 ? -21.344 -18.859 8.133 1 97.75 145 LYS B CA 1
ATOM 3106 C C . LYS B 1 145 ? -22.625 -19.156 7.375 1 97.75 145 LYS B C 1
ATOM 3108 O O . LYS B 1 145 ? -23.141 -20.281 7.418 1 97.75 145 LYS B O 1
ATOM 3113 N N . ASP B 1 146 ? -23.203 -18.141 6.707 1 97.56 146 ASP B N 1
ATOM 3114 C CA . ASP B 1 146 ? -24.484 -18.344 6.055 1 97.56 146 ASP B CA 1
ATOM 3115 C C . ASP B 1 146 ? -24.312 -18.906 4.652 1 97.56 146 ASP B C 1
ATOM 3117 O O . ASP B 1 146 ? -25.297 -19.188 3.961 1 97.56 146 ASP B O 1
ATOM 3121 N N . GLY B 1 147 ? -23.047 -18.984 4.164 1 97.5 147 GLY B N 1
ATOM 3122 C CA . GLY B 1 147 ? -22.734 -19.641 2.904 1 97.5 147 GLY B CA 1
ATOM 3123 C C . GLY B 1 147 ? -22.75 -18.703 1.719 1 97.5 147 GLY B C 1
ATOM 3124 O O . GLY B 1 147 ? -22.453 -19.109 0.593 1 97.5 147 GLY B O 1
ATOM 3125 N N . SER B 1 148 ? -23.016 -17.453 1.952 1 97.44 148 SER B N 1
ATOM 3126 C CA . SER B 1 148 ? -23.016 -16.484 0.855 1 97.44 148 SER B CA 1
ATOM 3127 C C . SER B 1 148 ? -21.609 -16.156 0.394 1 97.44 148 SER B C 1
ATOM 3129 O O . SER B 1 148 ? -21.406 -15.672 -0.719 1 97.44 148 SER B O 1
ATOM 3131 N N . LEU B 1 149 ? -20.672 -16.328 1.235 1 97.94 149 LEU B N 1
ATOM 3132 C CA . LEU B 1 149 ? -19.266 -16.312 0.902 1 97.94 149 LEU B CA 1
ATOM 3133 C C . LEU B 1 149 ? -18.656 -17.703 1.073 1 97.94 149 LEU B C 1
ATOM 3135 O O . LEU B 1 149 ? -18.719 -18.281 2.158 1 97.94 149 LEU B O 1
ATOM 3139 N N . THR B 1 150 ? -18.031 -18.219 0.017 1 97.81 150 THR B N 1
ATOM 3140 C CA . THR B 1 150 ? -17.609 -19.625 0.075 1 97.81 150 THR B CA 1
ATOM 3141 C C . THR B 1 150 ? -16.125 -19.734 0.367 1 97.81 150 THR B C 1
ATOM 3143 O O . THR B 1 150 ? -15.602 -20.844 0.542 1 97.81 150 THR B O 1
ATOM 3146 N N . SER B 1 151 ? -15.438 -18.578 0.428 1 96.44 151 SER B N 1
ATOM 3147 C CA . SER B 1 151 ? -14.016 -18.625 0.753 1 96.44 151 SER B CA 1
ATOM 3148 C C . SER B 1 151 ? -13.773 -19.328 2.08 1 96.44 151 SER B C 1
ATOM 3150 O O . SER B 1 151 ? -14.523 -19.125 3.041 1 96.44 151 SER B O 1
ATOM 3152 N N . ARG B 1 152 ? -12.625 -20.062 2.145 1 94.75 152 ARG B N 1
ATOM 3153 C CA . ARG B 1 152 ? -12.305 -20.812 3.352 1 94.75 152 ARG B CA 1
ATOM 3154 C C . ARG B 1 152 ? -11.156 -20.172 4.117 1 94.75 152 ARG B C 1
ATOM 3156 O O . ARG B 1 152 ? -10.719 -20.688 5.145 1 94.75 152 ARG B O 1
ATOM 3163 N N . LEU B 1 153 ? -10.664 -19.109 3.645 1 96.94 153 LEU B N 1
ATOM 3164 C CA . LEU B 1 153 ? -9.656 -18.375 4.395 1 96.94 153 LEU B CA 1
ATOM 3165 C C . LEU B 1 153 ? -10.234 -17.844 5.707 1 96.94 153 LEU B C 1
ATOM 3167 O O . LEU B 1 153 ? -11.422 -17.531 5.785 1 96.94 153 LEU B O 1
ATOM 3171 N N . ARG B 1 154 ? -9.32 -17.797 6.699 1 97.62 154 ARG B N 1
ATOM 3172 C CA . ARG B 1 154 ? -9.734 -17.141 7.93 1 97.62 154 ARG B CA 1
ATOM 3173 C C . ARG B 1 154 ? -10.273 -15.734 7.645 1 97.62 154 ARG B C 1
ATOM 3175 O O . ARG B 1 154 ? -9.711 -15 6.836 1 97.62 154 ARG B O 1
ATOM 3182 N N . ALA B 1 155 ? -11.383 -15.336 8.312 1 98.31 155 ALA B N 1
ATOM 3183 C CA . ALA B 1 155 ? -12.133 -14.125 7.973 1 98.31 155 ALA B CA 1
ATOM 3184 C C . ALA B 1 155 ? -11.25 -12.883 8.094 1 98.31 155 ALA B C 1
ATOM 3186 O O . ALA B 1 155 ? -11.32 -11.984 7.262 1 98.31 155 ALA B O 1
ATOM 3187 N N . ASP B 1 156 ? -10.477 -12.82 9.164 1 98 156 ASP B N 1
ATOM 3188 C CA . ASP B 1 156 ? -9.641 -11.633 9.352 1 98 156 ASP B CA 1
ATOM 3189 C C . ASP B 1 156 ? -8.523 -11.594 8.305 1 98 156 ASP B C 1
ATOM 3191 O O . ASP B 1 156 ? -8.141 -10.516 7.848 1 98 156 ASP B O 1
ATOM 3195 N N . HIS B 1 157 ? -7.988 -12.75 7.875 1 98.44 157 HIS B N 1
ATOM 3196 C CA . HIS B 1 157 ? -7.004 -12.789 6.801 1 98.44 157 HIS B CA 1
ATOM 3197 C C . HIS B 1 157 ? -7.621 -12.375 5.469 1 98.44 157 HIS B C 1
ATOM 3199 O O . HIS B 1 157 ? -7.047 -11.562 4.734 1 98.44 157 HIS B O 1
ATOM 3205 N N . LEU B 1 158 ? -8.742 -12.961 5.219 1 98.5 158 LEU B N 1
ATOM 3206 C CA . LEU B 1 158 ? -9.461 -12.633 3.988 1 98.5 158 LEU B CA 1
ATOM 3207 C C . LEU B 1 158 ? -9.758 -11.141 3.91 1 98.5 158 LEU B C 1
ATOM 3209 O O . LEU B 1 158 ? -9.516 -10.508 2.881 1 98.5 158 LEU B O 1
ATOM 3213 N N . THR B 1 159 ? -10.25 -10.586 5.004 1 98.25 159 THR B N 1
ATOM 3214 C CA . THR B 1 159 ? -10.547 -9.156 5.066 1 98.25 159 THR B CA 1
ATOM 3215 C C . THR B 1 159 ? -9.281 -8.328 4.863 1 98.25 159 THR B C 1
ATOM 3217 O O . THR B 1 159 ? -9.297 -7.324 4.148 1 98.25 159 THR B O 1
ATOM 3220 N N . SER B 1 160 ? -8.219 -8.742 5.465 1 98.06 160 SER B N 1
ATOM 3221 C CA . SER B 1 160 ? -6.945 -8.047 5.309 1 98.06 160 SER B CA 1
ATOM 3222 C C . SER B 1 160 ? -6.508 -8.023 3.85 1 98.06 160 SER B C 1
ATOM 3224 O O . SER B 1 160 ? -6.109 -6.973 3.336 1 98.06 160 SER B O 1
ATOM 3226 N N . ILE B 1 161 ? -6.551 -9.125 3.191 1 98.56 161 ILE B N 1
ATOM 3227 C CA . ILE B 1 161 ? -6.141 -9.258 1.797 1 98.56 161 ILE B CA 1
ATOM 3228 C C . ILE B 1 161 ? -7.012 -8.359 0.917 1 98.56 161 ILE B C 1
ATOM 3230 O O . ILE B 1 161 ? -6.5 -7.629 0.065 1 98.56 161 ILE B O 1
ATOM 3234 N N . ILE B 1 162 ? -8.266 -8.375 1.155 1 98 162 ILE B N 1
ATOM 3235 C CA . ILE B 1 162 ? -9.203 -7.578 0.369 1 98 162 ILE B CA 1
ATOM 3236 C C . ILE B 1 162 ? -8.945 -6.094 0.612 1 98 162 ILE B C 1
ATOM 3238 O O . ILE B 1 162 ? -8.969 -5.293 -0.325 1 98 162 ILE B O 1
ATOM 3242 N N . PHE B 1 163 ? -8.734 -5.707 1.863 1 97.25 163 PHE B N 1
ATOM 3243 C CA . PHE B 1 163 ? -8.414 -4.32 2.182 1 97.25 163 PHE B CA 1
ATOM 3244 C C . PHE B 1 163 ? -7.137 -3.881 1.476 1 97.25 163 PHE B C 1
ATOM 3246 O O . PHE B 1 163 ? -7.07 -2.775 0.936 1 97.25 163 PHE B O 1
ATOM 3253 N N . ASP B 1 164 ? -6.156 -4.734 1.499 1 97.69 164 ASP B N 1
ATOM 3254 C CA . ASP B 1 164 ? -4.891 -4.398 0.854 1 97.69 164 ASP B CA 1
ATOM 3255 C C . ASP B 1 164 ? -5.082 -4.18 -0.646 1 97.69 164 ASP B C 1
ATOM 3257 O O . ASP B 1 164 ? -4.539 -3.229 -1.213 1 97.69 164 ASP B O 1
ATOM 3261 N N . LEU B 1 165 ? -5.84 -5.043 -1.273 1 97.81 165 LEU B N 1
ATOM 3262 C CA . LEU B 1 165 ? -6.117 -4.902 -2.699 1 97.81 165 LEU B CA 1
ATOM 3263 C C . LEU B 1 165 ? -6.93 -3.639 -2.969 1 97.81 165 LEU B C 1
ATOM 3265 O O . LEU B 1 165 ? -6.641 -2.902 -3.916 1 97.81 165 LEU B O 1
ATOM 3269 N N . SER B 1 166 ? -7.93 -3.41 -2.141 1 95.88 166 SER B N 1
ATOM 3270 C CA . SER B 1 166 ? -8.773 -2.232 -2.299 1 95.88 166 SER B CA 1
ATOM 3271 C C . SER B 1 166 ? -7.969 -0.948 -2.133 1 95.88 166 SER B C 1
ATOM 3273 O O . SER B 1 166 ? -8.172 0.018 -2.871 1 95.88 166 SER B O 1
ATOM 3275 N N . ASP B 1 167 ? -7.125 -0.988 -1.182 1 95.38 167 ASP B N 1
ATOM 3276 C CA . ASP B 1 167 ? -6.285 0.178 -0.927 1 95.38 167 ASP B CA 1
ATOM 3277 C C . ASP B 1 167 ? -5.355 0.455 -2.107 1 95.38 167 ASP B C 1
ATOM 3279 O O . ASP B 1 167 ? -5.207 1.604 -2.531 1 95.38 167 ASP B O 1
ATOM 3283 N N . ALA B 1 168 ? -4.727 -0.56 -2.582 1 96.25 168 ALA B N 1
ATOM 3284 C CA . ALA B 1 168 ? -3.834 -0.404 -3.729 1 96.25 168 ALA B CA 1
ATOM 3285 C C . ALA B 1 168 ? -4.59 0.127 -4.941 1 96.25 168 ALA B C 1
ATOM 3287 O O . ALA B 1 168 ? -4.129 1.059 -5.609 1 96.25 168 ALA B O 1
ATOM 3288 N N . LEU B 1 169 ? -5.699 -0.434 -5.215 1 96.19 169 LEU B N 1
ATOM 3289 C CA . LEU B 1 169 ? -6.523 0.03 -6.324 1 96.19 169 LEU B CA 1
ATOM 3290 C C . LEU B 1 169 ? -6.969 1.473 -6.105 1 96.19 169 LEU B C 1
ATOM 3292 O O . LEU B 1 169 ? -6.926 2.287 -7.031 1 96.19 169 LEU B O 1
ATOM 3296 N N . GLY B 1 170 ? -7.41 1.751 -4.898 1 93.81 170 GLY B N 1
ATOM 3297 C CA . GLY B 1 170 ? -7.824 3.105 -4.57 1 93.81 170 GLY B CA 1
ATOM 3298 C C . GLY B 1 170 ? -6.746 4.141 -4.836 1 93.81 170 GLY B C 1
ATOM 3299 O O . GLY B 1 170 ? -7.039 5.246 -5.293 1 93.81 170 GLY B O 1
ATOM 3300 N N . GLU B 1 171 ? -5.582 3.785 -4.523 1 94 171 GLU B N 1
ATOM 3301 C CA . GLU B 1 171 ? -4.465 4.691 -4.773 1 94 171 GLU B CA 1
ATOM 3302 C C . GLU B 1 171 ? -4.262 4.914 -6.27 1 94 171 GLU B C 1
ATOM 3304 O O . GLU B 1 171 ? -4.062 6.051 -6.711 1 94 171 GLU B O 1
ATOM 3309 N N . LYS B 1 172 ? -4.281 3.883 -7.031 1 95.19 172 LYS B N 1
ATOM 3310 C CA . LYS B 1 172 ? -4.129 3.994 -8.477 1 95.19 172 LYS B CA 1
ATOM 3311 C C . LYS B 1 172 ? -5.23 4.859 -9.086 1 95.19 172 LYS B C 1
ATOM 3313 O O . LYS B 1 172 ? -4.961 5.699 -9.945 1 95.19 172 LYS B O 1
ATOM 3318 N N . VAL B 1 173 ? -6.395 4.684 -8.641 1 93.62 173 VAL B N 1
ATOM 3319 C CA . VAL B 1 173 ? -7.535 5.457 -9.109 1 93.62 173 VAL B CA 1
ATOM 3320 C C . VAL B 1 173 ? -7.363 6.922 -8.719 1 93.62 173 VAL B C 1
ATOM 3322 O O . VAL B 1 173 ? -7.609 7.82 -9.523 1 93.62 173 VAL B O 1
ATOM 3325 N N . ALA B 1 174 ? -6.988 7.176 -7.473 1 92.31 174 ALA B N 1
ATOM 3326 C CA . ALA B 1 174 ? -6.766 8.539 -7.008 1 92.31 174 ALA B CA 1
ATOM 3327 C C . ALA B 1 174 ? -5.723 9.25 -7.867 1 92.31 174 ALA B C 1
ATOM 3329 O O . ALA B 1 174 ? -5.926 10.391 -8.281 1 92.31 174 ALA B O 1
ATOM 3330 N N . PHE B 1 175 ? -4.637 8.586 -8.148 1 92.62 175 PHE B N 1
ATOM 3331 C CA . PHE B 1 175 ? -3.59 9.172 -8.977 1 92.62 175 PHE B CA 1
ATOM 3332 C C . PHE B 1 175 ? -4.117 9.492 -10.375 1 92.62 175 PHE B C 1
ATOM 3334 O O . PHE B 1 175 ? -3.789 10.539 -10.938 1 92.62 175 PHE B O 1
ATOM 3341 N N . PHE B 1 176 ? -4.898 8.656 -10.875 1 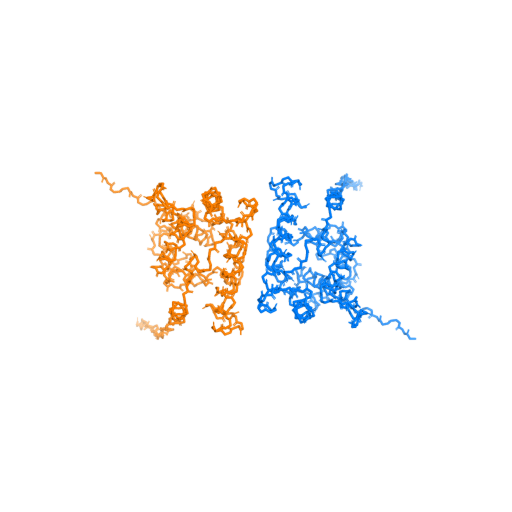93.94 176 PHE B N 1
ATOM 3342 C CA . PHE B 1 176 ? -5.492 8.898 -12.18 1 93.94 176 PHE B CA 1
ATOM 3343 C C . PHE B 1 176 ? -6.41 10.117 -12.141 1 93.94 176 PHE B C 1
ATOM 3345 O O . PHE B 1 176 ? -6.289 11.023 -12.969 1 93.94 176 PHE B O 1
ATOM 3352 N N . LEU B 1 177 ? -7.301 10.117 -11.18 1 90.56 177 LEU B N 1
ATOM 3353 C CA . LEU B 1 177 ? -8.273 11.195 -11.07 1 90.56 177 LEU B CA 1
ATOM 3354 C C . LEU B 1 177 ? -7.582 12.539 -10.883 1 90.56 177 LEU B C 1
ATOM 3356 O O . LEU B 1 177 ? -8.094 13.578 -11.312 1 90.56 177 LEU B O 1
ATOM 3360 N N . LEU B 1 178 ? -6.422 12.547 -10.312 1 89.19 178 LEU B N 1
ATOM 3361 C CA . LEU B 1 178 ? -5.68 13.766 -10.031 1 89.19 178 LEU B CA 1
ATOM 3362 C C . LEU B 1 178 ? -4.77 14.125 -11.203 1 89.19 178 LEU B C 1
ATOM 3364 O O . LEU B 1 178 ? -3.98 15.07 -11.117 1 89.19 178 LEU B O 1
ATOM 3368 N N . GLY B 1 179 ? -4.785 13.344 -12.242 1 88.81 179 GLY B N 1
ATOM 3369 C CA . GLY B 1 179 ? -3.99 13.625 -13.422 1 88.81 179 GLY B CA 1
ATOM 3370 C C . GLY B 1 179 ? -2.527 13.25 -13.266 1 88.81 179 GLY B C 1
ATOM 3371 O O . GLY B 1 179 ? -1.663 13.805 -13.945 1 88.81 179 GLY B O 1
ATOM 3372 N N . LYS B 1 180 ? -2.252 12.352 -12.398 1 88.62 180 LYS B N 1
ATOM 3373 C CA . LYS B 1 180 ? -0.871 11.992 -12.086 1 88.62 180 LYS B CA 1
ATOM 3374 C C . LYS B 1 180 ? -0.544 10.586 -12.57 1 88.62 180 LYS B C 1
ATOM 3376 O O . LYS B 1 180 ? 0.442 9.984 -12.141 1 88.62 180 LYS B O 1
ATOM 3381 N N . SER B 1 181 ? -1.348 10.016 -13.336 1 91.44 181 SER B N 1
ATOM 3382 C CA . SER B 1 181 ? -1.159 8.672 -13.891 1 91.44 181 SER B CA 1
ATOM 3383 C C . SER B 1 181 ? -0.872 8.727 -15.391 1 91.44 181 SER B C 1
ATOM 3385 O O . SER B 1 181 ? -1.376 9.609 -16.094 1 91.44 181 SER B O 1
ATOM 3387 N N . LYS B 1 182 ? -0.017 7.801 -15.844 1 90.5 182 LYS B N 1
ATOM 3388 C CA . LYS B 1 182 ? 0.252 7.691 -17.281 1 90.5 182 LYS B CA 1
ATOM 3389 C C . LYS B 1 182 ? -0.809 6.844 -17.969 1 90.5 182 LYS B C 1
ATOM 3391 O O . LYS B 1 182 ? -0.866 6.797 -19.203 1 90.5 182 LYS B O 1
ATOM 3396 N N . GLU B 1 183 ? -1.652 6.199 -17.25 1 94.06 183 GLU B N 1
ATOM 3397 C CA . GLU B 1 183 ? -2.674 5.316 -17.797 1 94.06 183 GLU B CA 1
ATOM 3398 C C . GLU B 1 183 ? -3.867 6.109 -18.328 1 94.06 183 GLU B C 1
ATOM 3400 O O . GLU B 1 183 ? -4.219 7.152 -17.766 1 94.06 183 GLU B O 1
ATOM 3405 N N . SER B 1 184 ? -4.492 5.645 -19.406 1 95.12 184 SER B N 1
ATOM 3406 C CA . SER B 1 184 ? -5.734 6.207 -19.922 1 95.12 184 SER B CA 1
ATOM 3407 C C . SER B 1 184 ? -6.926 5.812 -19.062 1 95.12 184 SER B C 1
ATOM 3409 O O . SER B 1 184 ? -6.816 4.922 -18.203 1 95.12 184 SER B O 1
ATOM 3411 N N . GLU B 1 185 ? -8.062 6.508 -19.25 1 94.56 185 GLU B N 1
ATOM 3412 C CA . GLU B 1 185 ? -9.305 6.18 -18.547 1 94.56 185 GLU B CA 1
ATOM 3413 C C . GLU B 1 185 ? -9.695 4.723 -18.781 1 94.56 185 GLU B C 1
ATOM 3415 O O . GLU B 1 185 ? -10.094 4.027 -17.844 1 94.56 185 GLU B O 1
ATOM 3420 N N . ASP B 1 186 ? -9.523 4.277 -20.031 1 95.81 186 ASP B N 1
ATOM 3421 C CA . ASP B 1 186 ? -9.875 2.902 -20.375 1 95.81 186 ASP B CA 1
ATOM 3422 C C . ASP B 1 186 ? -8.953 1.911 -19.656 1 95.81 186 ASP B C 1
ATOM 3424 O O . ASP B 1 186 ? -9.414 0.876 -19.172 1 95.81 186 ASP B O 1
ATOM 3428 N N . GLU B 1 187 ? -7.707 2.24 -19.609 1 96.38 187 GLU B N 1
ATOM 3429 C CA . GLU B 1 187 ? -6.734 1.354 -18.969 1 96.38 187 GLU B CA 1
ATOM 3430 C C . GLU B 1 187 ? -7.016 1.205 -17.484 1 96.38 187 GLU B C 1
ATOM 3432 O O . GLU B 1 187 ? -6.945 0.101 -16.938 1 96.38 187 GLU B O 1
ATOM 3437 N N . ILE B 1 188 ? -7.336 2.293 -16.828 1 96.38 188 ILE B N 1
ATOM 3438 C CA . ILE B 1 188 ? -7.629 2.248 -15.398 1 96.38 188 ILE B CA 1
ATOM 3439 C C . ILE B 1 188 ? -8.93 1.485 -15.156 1 96.38 188 ILE B C 1
ATOM 3441 O O . ILE B 1 188 ? -9.047 0.729 -14.195 1 96.38 188 ILE B O 1
ATOM 3445 N N . TYR B 1 189 ? -9.883 1.695 -15.992 1 95.88 189 TYR B N 1
ATOM 3446 C CA . TYR B 1 189 ? -11.148 0.98 -15.859 1 95.88 189 TYR B CA 1
ATOM 3447 C C . TYR B 1 189 ? -10.938 -0.524 -15.984 1 95.88 189 TYR B C 1
ATOM 3449 O O . TYR B 1 189 ? -11.484 -1.3 -15.203 1 95.88 189 TYR B O 1
ATOM 3457 N N . GLU B 1 190 ? -10.172 -0.922 -16.969 1 96.31 190 GLU B N 1
ATOM 3458 C CA . GLU B 1 190 ? -9.883 -2.342 -17.156 1 96.31 190 GLU B CA 1
ATOM 3459 C C . GLU B 1 190 ? -9.141 -2.914 -15.953 1 96.31 190 GLU B C 1
ATOM 3461 O O . GLU B 1 190 ? -9.375 -4.059 -15.555 1 96.31 190 GLU B O 1
ATOM 3466 N N . LEU B 1 191 ? -8.25 -2.15 -15.43 1 96.62 191 LEU B N 1
ATOM 3467 C CA . LEU B 1 191 ? -7.543 -2.557 -14.227 1 96.62 191 LEU B CA 1
ATOM 3468 C C . LEU B 1 191 ? -8.508 -2.732 -13.062 1 96.62 191 LEU B C 1
ATOM 3470 O O . LEU B 1 191 ? -8.422 -3.717 -12.32 1 96.62 191 LEU B O 1
ATOM 3474 N N . MET B 1 192 ? -9.391 -1.797 -12.914 1 95.81 192 MET B N 1
ATOM 3475 C CA . MET B 1 192 ? -10.414 -1.872 -11.867 1 95.81 192 MET B CA 1
ATOM 3476 C C . MET B 1 192 ? -11.227 -3.158 -12 1 95.81 192 MET B C 1
ATOM 3478 O O . MET B 1 192 ? -11.492 -3.828 -11 1 95.81 192 MET B O 1
ATOM 3482 N N . LEU B 1 193 ? -11.586 -3.492 -13.203 1 95.31 193 LEU B N 1
ATOM 3483 C CA . LEU B 1 193 ? -12.352 -4.715 -13.43 1 95.31 193 LEU B CA 1
ATOM 3484 C C . LEU B 1 193 ? -11.562 -5.941 -12.977 1 95.31 193 LEU B C 1
ATOM 3486 O O . LEU B 1 193 ? -12.133 -6.859 -12.383 1 95.31 193 LEU B O 1
ATOM 3490 N N . SER B 1 194 ? -10.312 -5.934 -13.258 1 96.94 194 SER B N 1
ATOM 3491 C CA . SER B 1 194 ? -9.469 -7.059 -12.859 1 96.94 194 SER B CA 1
ATOM 3492 C C . SER B 1 194 ? -9.398 -7.191 -11.344 1 96.94 194 SER B C 1
ATOM 3494 O O . SER B 1 194 ? -9.469 -8.297 -10.805 1 96.94 194 SER B O 1
ATOM 3496 N N . TYR B 1 195 ? -9.219 -6.082 -10.633 1 97.38 195 TYR B N 1
ATOM 3497 C CA . TYR B 1 195 ? -9.18 -6.102 -9.18 1 97.38 195 TYR B CA 1
ATOM 3498 C C . TYR B 1 195 ? -10.516 -6.547 -8.602 1 97.38 195 TYR B C 1
ATOM 3500 O O . TYR B 1 195 ? -10.562 -7.344 -7.66 1 97.38 195 TYR B O 1
ATOM 3508 N N . HIS B 1 196 ? -11.586 -6.008 -9.148 1 95.38 196 HIS B N 1
ATOM 3509 C CA . HIS B 1 196 ? -12.922 -6.355 -8.672 1 95.38 196 HIS B CA 1
ATOM 3510 C C . HIS B 1 196 ? -13.211 -7.84 -8.867 1 95.38 196 HIS B C 1
ATOM 3512 O O . HIS B 1 196 ? -13.75 -8.492 -7.969 1 95.38 196 HIS B O 1
ATOM 3518 N N . LYS B 1 197 ? -12.867 -8.336 -10.008 1 95.44 197 LYS B N 1
ATOM 3519 C CA . LYS B 1 197 ? -13.016 -9.766 -10.266 1 95.44 197 LYS B CA 1
ATOM 3520 C C . LYS B 1 197 ? -12.227 -10.586 -9.258 1 95.44 197 LYS B C 1
ATOM 3522 O O . LYS B 1 197 ? -12.727 -11.578 -8.719 1 95.44 197 LYS B O 1
ATOM 3527 N N . THR B 1 198 ? -11.023 -10.195 -9.016 1 97.19 198 THR B N 1
ATOM 3528 C CA . THR B 1 198 ? -10.156 -10.883 -8.062 1 97.19 198 THR B CA 1
ATOM 3529 C C . THR B 1 198 ? -10.781 -10.891 -6.672 1 97.19 198 THR B C 1
ATOM 3531 O O . THR B 1 198 ? -10.82 -11.922 -6.012 1 97.19 198 THR B O 1
ATOM 3534 N N . ILE B 1 199 ? -11.273 -9.773 -6.238 1 97.31 199 ILE B N 1
ATOM 3535 C CA . ILE B 1 199 ? -11.859 -9.641 -4.906 1 97.31 199 ILE B CA 1
ATOM 3536 C C . ILE B 1 199 ? -13.094 -10.523 -4.793 1 97.31 199 ILE B C 1
ATOM 3538 O O . ILE B 1 199 ? -13.281 -11.219 -3.787 1 97.31 199 ILE B O 1
ATOM 3542 N N . GLU B 1 200 ? -13.922 -10.539 -5.797 1 96.5 200 GLU B N 1
ATOM 3543 C CA . GLU B 1 200 ? -15.117 -11.375 -5.777 1 96.5 200 GLU B CA 1
ATOM 3544 C C . GLU B 1 200 ? -14.75 -12.859 -5.734 1 96.5 200 GLU B C 1
ATOM 3546 O O . GLU B 1 200 ? -15.367 -13.633 -5.008 1 96.5 200 GLU B O 1
ATOM 3551 N N . GLU B 1 201 ? -13.75 -13.227 -6.492 1 95.25 201 GLU B N 1
ATOM 3552 C CA . GLU B 1 201 ? -13.281 -14.609 -6.469 1 95.25 201 GLU B CA 1
ATOM 3553 C C . GLU B 1 201 ? -12.727 -14.977 -5.098 1 95.25 201 GLU B C 1
ATOM 3555 O O . GLU B 1 201 ? -12.969 -16.078 -4.602 1 95.25 201 GLU B O 1
ATOM 3560 N N . LEU B 1 202 ? -12.023 -14.078 -4.504 1 96.44 202 LEU B N 1
ATOM 3561 C CA . LEU B 1 202 ? -11.469 -14.312 -3.174 1 96.44 202 LEU B CA 1
ATOM 3562 C C . LEU B 1 202 ? -12.586 -14.516 -2.15 1 96.44 202 LEU B C 1
ATOM 3564 O O . LEU B 1 202 ? -12.484 -15.383 -1.283 1 96.44 202 LEU B O 1
ATOM 3568 N N . LEU B 1 203 ? -13.602 -13.711 -2.273 1 96.56 203 LEU B N 1
ATOM 3569 C CA . LEU B 1 203 ? -14.734 -13.812 -1.355 1 96.56 203 LEU B CA 1
ATOM 3570 C C . LEU B 1 203 ? -15.531 -15.094 -1.613 1 96.56 203 LEU B C 1
ATOM 3572 O O . LEU B 1 203 ? -16.203 -15.602 -0.715 1 96.56 203 LEU B O 1
ATOM 3576 N N . GLY B 1 204 ? -15.414 -15.578 -2.787 1 96.5 204 GLY B N 1
ATOM 3577 C CA . GLY B 1 204 ? -16.234 -16.703 -3.186 1 96.5 204 GLY B CA 1
ATOM 3578 C C . GLY B 1 204 ? -17.688 -16.344 -3.43 1 96.5 204 GLY B C 1
ATOM 3579 O O . GLY B 1 204 ? -18.594 -17.125 -3.123 1 96.5 204 GLY B O 1
ATOM 3580 N N . CYS B 1 205 ? -17.922 -15.141 -3.852 1 94.5 205 CYS B N 1
ATOM 3581 C CA . CYS B 1 205 ? -19.281 -14.719 -4.195 1 94.5 205 CYS B CA 1
ATOM 3582 C C . CYS B 1 205 ? -19.469 -14.695 -5.707 1 94.5 205 CYS B C 1
ATOM 3584 O O . CYS B 1 205 ? -18.5 -14.773 -6.465 1 94.5 205 CYS B O 1
ATOM 3586 N N . PRO B 1 206 ? -20.719 -14.664 -6.16 1 92 206 PRO B N 1
ATOM 3587 C CA . PRO B 1 206 ? -20.969 -14.664 -7.605 1 92 206 PRO B CA 1
ATOM 3588 C C . PRO B 1 206 ? -20.406 -13.422 -8.305 1 92 206 PRO B C 1
ATOM 3590 O O . PRO B 1 206 ? -20.281 -12.367 -7.68 1 92 206 PRO B O 1
ATOM 3593 N N . GLU B 1 207 ? -20.047 -13.617 -9.578 1 89 207 GLU B N 1
ATOM 3594 C CA . GLU B 1 207 ? -19.609 -12.484 -10.383 1 89 207 GLU B CA 1
ATOM 3595 C C . GLU B 1 207 ? -20.641 -11.359 -10.367 1 89 207 GLU B C 1
ATOM 3597 O O . GLU B 1 207 ? -21.828 -11.609 -10.531 1 89 207 GLU B O 1
ATOM 3602 N N . GLY B 1 208 ? -20.156 -10.141 -10.109 1 86.88 208 GLY B N 1
ATOM 3603 C CA . GLY B 1 208 ? -21.047 -9 -10.016 1 86.88 208 GLY B CA 1
ATOM 3604 C C . GLY B 1 208 ? -21.734 -8.891 -8.672 1 86.88 208 GLY B C 1
ATOM 3605 O O . GLY B 1 208 ? -22.594 -8.016 -8.469 1 86.88 208 GLY B O 1
ATOM 3606 N N . GLY B 1 209 ? -21.359 -9.734 -7.797 1 83.5 209 GLY B N 1
ATOM 3607 C CA . GLY B 1 209 ? -22.016 -9.805 -6.5 1 83.5 209 GLY B CA 1
ATOM 3608 C C . GLY B 1 209 ? -21.781 -8.578 -5.641 1 83.5 209 GLY B C 1
ATOM 3609 O O . GLY B 1 209 ? -22.516 -8.336 -4.68 1 83.5 209 GLY B O 1
ATOM 3610 N N . LEU B 1 210 ? -20.75 -7.758 -5.895 1 86.94 210 LEU B N 1
ATOM 3611 C CA . LEU B 1 210 ? -20.453 -6.602 -5.062 1 86.94 210 LEU B CA 1
ATOM 3612 C C . LEU B 1 210 ? -20.953 -5.316 -5.715 1 86.94 210 LEU B C 1
ATOM 3614 O O . LEU B 1 210 ? -20.875 -4.242 -5.113 1 86.94 210 LEU B O 1
ATOM 3618 N N . ASP B 1 211 ? -21.531 -5.355 -6.816 1 78.88 211 ASP B N 1
ATOM 3619 C CA . ASP B 1 211 ? -22.172 -4.246 -7.516 1 78.88 211 ASP B CA 1
ATOM 3620 C C . ASP B 1 211 ? -21.203 -3.064 -7.66 1 78.88 211 ASP B C 1
ATOM 3622 O O . ASP B 1 211 ? -21.562 -1.933 -7.316 1 78.88 211 ASP B O 1
ATOM 3626 N N . TYR B 1 212 ? -20.031 -3.318 -8.156 1 79.31 212 TYR B N 1
ATOM 3627 C CA . TYR B 1 212 ? -19.062 -2.258 -8.43 1 79.31 212 TYR B CA 1
ATOM 3628 C C . TYR B 1 212 ? -19.531 -1.367 -9.57 1 79.31 212 TYR B C 1
ATOM 3630 O O . TYR B 1 212 ? -20.469 -1.728 -10.305 1 79.31 212 TYR B O 1
ATOM 3638 N N . PHE B 1 213 ? -18.922 -0.205 -9.688 1 77.06 213 PHE B N 1
ATOM 3639 C CA . PHE B 1 213 ? -19.266 0.771 -10.711 1 77.06 213 PHE B CA 1
ATOM 3640 C C . PHE B 1 213 ? -19.188 0.149 -12.102 1 77.06 213 PHE B C 1
ATOM 3642 O O . PHE B 1 213 ? -18.297 -0.646 -12.383 1 77.06 213 PHE B O 1
ATOM 3649 N N . ASP B 1 214 ? -20.25 0.566 -12.82 1 84.5 214 ASP B N 1
ATOM 3650 C CA . ASP B 1 214 ? -20.141 0.19 -14.227 1 84.5 214 ASP B CA 1
ATOM 3651 C C . ASP B 1 214 ? -19.453 1.279 -15.039 1 84.5 214 ASP B C 1
ATOM 3653 O O . ASP B 1 214 ? -19 2.279 -14.477 1 84.5 214 ASP B O 1
ATOM 3657 N N . ARG B 1 215 ? -19.281 1.001 -16.297 1 90.62 215 ARG B N 1
ATOM 3658 C CA . ARG B 1 215 ? -18.516 1.892 -17.156 1 90.62 215 ARG B CA 1
ATOM 3659 C C . ARG B 1 215 ? -19.125 3.293 -17.172 1 90.62 215 ARG B C 1
ATOM 3661 O O . ARG B 1 215 ? -18.391 4.285 -17.141 1 90.62 215 ARG B O 1
ATOM 3668 N N . THR B 1 216 ? -20.406 3.41 -17.234 1 89.75 216 THR B N 1
ATOM 3669 C CA . THR B 1 216 ? -21.078 4.699 -17.266 1 89.75 216 THR B CA 1
ATOM 3670 C C . THR B 1 216 ? -20.812 5.477 -15.977 1 89.75 216 THR B C 1
ATOM 3672 O O . THR B 1 216 ? -20.484 6.66 -16.016 1 89.75 216 THR B O 1
ATOM 3675 N N . GLU B 1 217 ? -20.953 4.793 -14.891 1 85.69 217 GLU B N 1
ATOM 3676 C CA . GLU B 1 217 ? -20.688 5.418 -13.602 1 85.69 217 GLU B CA 1
ATOM 3677 C C . GLU B 1 217 ? -19.25 5.879 -13.484 1 85.69 217 GLU B C 1
ATOM 3679 O O . GLU B 1 217 ? -18.969 6.945 -12.93 1 85.69 217 GLU B O 1
ATOM 3684 N N . TRP B 1 218 ? -18.344 5.074 -14 1 89.25 218 TRP B N 1
ATOM 3685 C CA . TRP B 1 218 ? -16.938 5.422 -13.992 1 89.25 218 TRP B CA 1
ATOM 3686 C C . TRP B 1 218 ? -16.672 6.688 -14.797 1 89.25 218 TRP B C 1
ATOM 3688 O O . TRP B 1 218 ? -15.977 7.594 -14.336 1 89.25 218 TRP B O 1
ATOM 3698 N N . THR B 1 219 ? -17.266 6.758 -15.922 1 90.12 219 THR B N 1
ATOM 3699 C CA . THR B 1 219 ? -17.109 7.918 -16.797 1 90.12 219 THR B CA 1
ATOM 3700 C C . THR B 1 219 ? -17.672 9.172 -16.125 1 90.12 219 THR B C 1
ATOM 3702 O O . THR B 1 219 ? -17.062 10.242 -16.219 1 90.12 219 THR B O 1
ATOM 3705 N N . GLU B 1 220 ? -18.766 9.039 -15.43 1 84.88 220 GLU B N 1
ATOM 3706 C CA . GLU B 1 220 ? -19.359 10.164 -14.711 1 84.88 220 GLU B CA 1
ATOM 3707 C C . GLU B 1 220 ? -18.438 10.648 -13.594 1 84.88 220 GLU B C 1
ATOM 3709 O O . GLU B 1 220 ? -18.297 11.859 -13.398 1 84.88 220 GLU B O 1
ATOM 3714 N N . LEU B 1 221 ? -17.891 9.656 -12.953 1 83.62 221 LEU B N 1
ATOM 3715 C CA . LEU B 1 221 ? -16.969 10.008 -11.875 1 83.62 221 LEU B CA 1
ATOM 3716 C C . LEU B 1 221 ? -15.758 10.758 -12.422 1 83.62 221 LEU B C 1
ATOM 3718 O O . LEU B 1 221 ? -15.336 11.766 -11.852 1 83.62 221 LEU B O 1
ATOM 3722 N N . THR B 1 222 ? -15.219 10.273 -13.492 1 88.06 222 THR B N 1
ATOM 3723 C CA . THR B 1 222 ? -14.039 10.891 -14.086 1 88.06 222 THR B CA 1
ATOM 3724 C C . THR B 1 222 ? -14.352 12.305 -14.555 1 88.06 222 THR B C 1
ATOM 3726 O O . THR B 1 222 ? -13.523 13.211 -14.398 1 88.06 222 THR B O 1
ATOM 3729 N N . LYS B 1 223 ? -15.5 12.523 -15.07 1 84.88 223 LYS B N 1
ATOM 3730 C CA . LYS B 1 223 ? -15.93 13.844 -15.523 1 84.88 223 LYS B CA 1
ATOM 3731 C C . LYS B 1 223 ? -16.047 14.82 -14.359 1 84.88 223 LYS B C 1
ATOM 3733 O O . LYS B 1 223 ? -15.703 15.992 -14.484 1 84.88 223 LYS B O 1
ATOM 3738 N N . LEU B 1 224 ? -16.562 14.312 -13.305 1 77.25 224 LEU B N 1
ATOM 3739 C CA . LEU B 1 224 ? -16.734 15.133 -12.109 1 77.25 224 LEU B CA 1
ATOM 3740 C C . LEU B 1 224 ? -15.383 15.648 -11.602 1 77.25 224 LEU B C 1
ATOM 3742 O O . LEU B 1 224 ? -15.281 16.781 -11.141 1 77.25 224 LEU B O 1
ATOM 3746 N N . PHE B 1 225 ? -14.344 14.836 -11.719 1 78.69 225 PHE B N 1
ATOM 3747 C CA . PHE B 1 225 ? -13.016 15.203 -11.227 1 78.69 225 PHE B CA 1
ATOM 3748 C C . PHE B 1 225 ? -12.281 16.062 -12.242 1 78.69 225 PHE B C 1
ATOM 3750 O O . PHE B 1 225 ? -11.43 16.875 -11.875 1 78.69 225 PHE B O 1
ATOM 3757 N N . LYS B 1 226 ? -12.516 15.883 -13.531 1 72.94 226 LYS B N 1
ATOM 3758 C CA . LYS B 1 226 ? -11.898 16.719 -14.562 1 72.94 226 LYS B CA 1
ATOM 3759 C C . LYS B 1 226 ? -12.5 18.109 -14.578 1 72.94 226 LYS B C 1
ATOM 3761 O O . LYS B 1 226 ? -11.797 19.094 -14.836 1 72.94 226 LYS B O 1
ATOM 3766 N N . LYS B 1 227 ? -13.789 18.297 -14.633 1 59.66 227 LYS B N 1
ATOM 3767 C CA . LYS B 1 227 ? -14.5 19.578 -14.695 1 59.66 227 LYS B CA 1
ATOM 3768 C C . LYS B 1 227 ? -14.086 20.484 -13.547 1 59.66 227 LYS B C 1
ATOM 3770 O O . LYS B 1 227 ? -14.078 21.719 -13.695 1 59.66 227 LYS B O 1
ATOM 3775 N N . SER B 1 228 ? -13.914 19.906 -12.453 1 54.81 228 SER B N 1
ATOM 3776 C CA . SER B 1 228 ? -13.633 20.734 -11.281 1 54.81 228 SER B CA 1
ATOM 3777 C C . SER B 1 228 ? -12.273 21.422 -11.406 1 54.81 228 SER B C 1
ATOM 3779 O O . SER B 1 228 ? -11.844 22.125 -10.484 1 54.81 228 SER B O 1
ATOM 3781 N N . GLU B 1 229 ? -11.539 21.062 -12.422 1 50 229 GLU B N 1
ATOM 3782 C CA . GLU B 1 229 ? -10.445 22 -12.633 1 50 229 GLU B CA 1
ATOM 3783 C C . GLU B 1 229 ? -10.945 23.438 -12.664 1 50 229 GLU B C 1
ATOM 3785 O O . GLU B 1 229 ? -11.711 23.828 -13.555 1 50 229 GLU B O 1
ATOM 3790 N N . LEU B 1 230 ? -11.484 23.844 -11.641 1 41.94 230 LEU B N 1
ATOM 3791 C CA . LEU B 1 230 ? -11.977 25.188 -11.359 1 41.94 230 LEU B CA 1
ATOM 3792 C C . LEU B 1 230 ? -11.336 26.203 -12.305 1 41.94 230 LEU B C 1
ATOM 3794 O O . LEU B 1 230 ? -10.133 26.141 -12.578 1 41.94 230 LEU B O 1
ATOM 3798 N N . PRO B 1 231 ? -12.102 26.953 -13.008 1 37.88 231 PRO B N 1
ATOM 3799 C CA . PRO B 1 231 ? -11.609 28.125 -13.727 1 37.88 231 PRO B CA 1
ATOM 3800 C C . PRO B 1 231 ? -10.656 28.969 -12.891 1 37.88 231 PRO B C 1
ATOM 3802 O O . PRO B 1 231 ? -10.859 29.125 -11.688 1 37.88 231 PRO B O 1
ATOM 3805 N N . SER B 1 232 ? -9.297 28.859 -13.07 1 36.62 232 SER B N 1
ATOM 3806 C CA . SER B 1 232 ? -8.539 30.031 -12.633 1 36.62 232 SER B CA 1
ATOM 3807 C C . SER B 1 232 ? -9.375 31.297 -12.742 1 36.62 232 SER B C 1
ATOM 3809 O O . SER B 1 232 ? -9.641 31.781 -13.844 1 36.62 232 SER B O 1
ATOM 3811 N N . GLU B 1 233 ? -10.438 31.422 -12.156 1 33.12 233 GLU B N 1
ATOM 3812 C CA . GLU B 1 233 ? -10.93 32.812 -12.141 1 33.12 233 GLU B CA 1
ATOM 3813 C C . GLU B 1 233 ? -9.781 33.812 -12.148 1 33.12 233 GLU B C 1
ATOM 3815 O O . GLU B 1 233 ? -8.836 33.656 -11.367 1 33.12 233 GLU B O 1
ATOM 3820 N N . ASN B 1 234 ? -9.555 34.469 -13.273 1 33.62 234 ASN B N 1
ATOM 3821 C CA . ASN B 1 234 ? -8.867 35.75 -13.5 1 33.62 234 ASN B CA 1
ATOM 3822 C C . ASN B 1 234 ? -9.086 36.688 -12.336 1 33.62 234 ASN B C 1
ATOM 3824 O O . ASN B 1 234 ? -10.109 37.375 -12.273 1 33.62 234 ASN B O 1
ATOM 3828 N N . PHE B 1 235 ? -8.75 36.344 -11.18 1 30.36 235 PHE B N 1
ATOM 3829 C CA . PHE B 1 235 ? -8.57 37.469 -10.281 1 30.36 235 PHE B CA 1
ATOM 3830 C C . PHE B 1 235 ? -7.781 38.594 -10.953 1 30.36 235 PHE B C 1
ATOM 3832 O O . PHE B 1 235 ? -6.582 38.438 -11.211 1 30.36 235 PHE B O 1
ATOM 3839 N N . VAL B 1 236 ? -8.352 39.344 -11.867 1 30.25 236 VAL B N 1
ATOM 3840 C CA . VAL B 1 236 ? -7.93 40.656 -12.352 1 30.25 236 VAL B CA 1
ATOM 3841 C C . VAL B 1 236 ? -7.344 41.469 -11.195 1 30.25 236 VAL B C 1
ATOM 3843 O O . VAL B 1 236 ? -7.922 41.5 -10.102 1 30.25 236 VAL B O 1
ATOM 3846 N N . ASP B 1 237 ? -6.09 41.812 -11.289 1 31.27 237 ASP B N 1
ATOM 3847 C CA . ASP B 1 237 ? -5.262 42.781 -10.578 1 31.27 237 ASP B CA 1
ATOM 3848 C C . ASP B 1 237 ? -6.066 44.031 -10.219 1 31.27 237 ASP B C 1
ATOM 3850 O O . ASP B 1 237 ? -6.418 44.844 -11.086 1 31.27 237 ASP B O 1
ATOM 3854 N N . SER B 1 238 ? -7.102 43.938 -9.492 1 29.62 238 SER B N 1
ATOM 3855 C CA . SER B 1 238 ? -7.562 45.25 -9.109 1 29.62 238 SER B CA 1
ATOM 3856 C C . SER B 1 238 ? -6.41 46.125 -8.586 1 29.62 238 SER B C 1
ATOM 3858 O O . SER B 1 238 ? -5.691 45.688 -7.676 1 29.62 238 SER B O 1
ATOM 3860 N N . ALA B 1 239 ? -5.863 47.031 -9.445 1 32.12 239 ALA B N 1
ATOM 3861 C CA . ALA B 1 239 ? -4.906 48.125 -9.234 1 32.12 239 ALA B CA 1
ATOM 3862 C C . ALA B 1 239 ? -5.086 48.75 -7.855 1 32.12 239 ALA B C 1
ATOM 3864 O O . ALA B 1 239 ? -6.215 49 -7.418 1 32.12 239 ALA B O 1
ATOM 3865 N N . PRO B 1 240 ? -4.051 48.562 -7.02 1 28.45 240 PRO B N 1
ATOM 3866 C CA . PRO B 1 240 ? -4.086 49.312 -5.758 1 28.45 240 PRO B CA 1
ATOM 3867 C C . PRO B 1 240 ? -4.539 50.75 -5.93 1 28.45 240 PRO B C 1
ATOM 3869 O O . PRO B 1 240 ? -4.211 51.406 -6.938 1 28.45 240 PRO B O 1
ATOM 3872 N N . LEU B 1 241 ? -5.762 51.125 -5.605 1 28.47 241 LEU B N 1
ATOM 3873 C CA . LEU B 1 241 ? -6.188 52.5 -5.457 1 28.47 241 LEU B CA 1
ATOM 3874 C C . LEU B 1 241 ? -5.098 53.344 -4.785 1 28.47 241 LEU B C 1
ATOM 3876 O O . LEU B 1 241 ? -4.738 53.062 -3.633 1 28.47 241 LEU B O 1
ATOM 3880 N N . VAL B 1 242 ? -3.934 53.656 -5.48 1 30.3 242 VAL B N 1
ATOM 3881 C CA . VAL B 1 242 ? -3.031 54.719 -5.031 1 30.3 242 VAL B CA 1
ATOM 3882 C C . VAL B 1 242 ? -3.836 55.875 -4.457 1 30.3 242 VAL B C 1
ATOM 3884 O O . VAL B 1 242 ? -4.68 56.469 -5.145 1 30.3 242 VAL B O 1
ATOM 3887 N N . ALA B 1 243 ? -4.207 55.812 -3.188 1 27.53 243 ALA B N 1
ATOM 3888 C CA . ALA B 1 243 ? -4.66 56.969 -2.432 1 27.53 243 ALA B CA 1
ATOM 3889 C C . ALA B 1 243 ? -3.838 58.219 -2.785 1 27.53 243 ALA B C 1
ATOM 3891 O O . ALA B 1 243 ? -2.609 58.188 -2.686 1 27.53 243 ALA B O 1
ATOM 3892 N N . ASN B 1 244 ? -4.191 58.906 -3.809 1 25.73 244 ASN B N 1
ATOM 3893 C CA . ASN B 1 244 ? -3.775 60.281 -4.008 1 25.73 244 ASN B CA 1
ATOM 3894 C C . ASN B 1 244 ? -3.77 61.062 -2.693 1 25.73 244 ASN B C 1
ATOM 3896 O O . ASN B 1 244 ? -4.824 61.5 -2.219 1 25.73 244 ASN B O 1
ATOM 3900 N N . ALA B 1 245 ? -3.178 60.5 -1.615 1 24.31 245 ALA B N 1
ATOM 3901 C CA . ALA B 1 245 ? -3 61.469 -0.541 1 24.31 245 ALA B CA 1
ATOM 3902 C C . ALA B 1 245 ? -2.35 62.75 -1.062 1 24.31 245 ALA B C 1
ATOM 3904 O O . ALA B 1 245 ? -1.219 62.719 -1.555 1 24.31 245 ALA B O 1
ATOM 3905 N N . GLY B 1 246 ? -3.105 63.625 -1.602 1 23.98 246 GLY B N 1
ATOM 3906 C CA . GLY B 1 246 ? -2.893 65.062 -1.538 1 23.98 246 GLY B CA 1
ATOM 3907 C C . GLY B 1 246 ? -2.521 65.562 -0.15 1 23.98 246 GLY B C 1
ATOM 3908 O O . GLY B 1 246 ? -2.83 64.875 0.847 1 23.98 246 GLY B O 1
#

Secondary structure (DSSP, 8-state):
-------HHHHHHHHHHHHHHHH-TTT--HHHHHHHHT--HHHHHHH-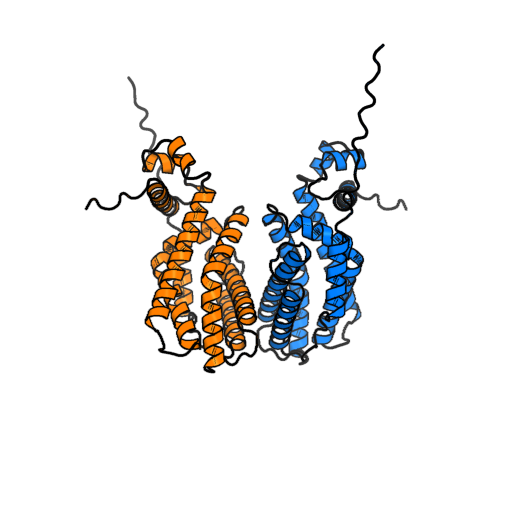S-HHHHHHHHHHHHHHHHHHHHHHHHHHHTT-S-HHHHHHHHHHHHHHHHHHTHHHHHHHHHHHTSTT-HHHHHHHHHHHHHHHHHHHHHHHHHHHHHTS----S-HHHHHHHHHHHHHHHHHHHHHHHTT--SS-HHHHHHHHHHHHHHHHHHHTPPTTTT----HHHHHHHHHHHHHTS-----------------/-------HHHHHHHHHHHHHHHH-TTT--HHHHHHHHT--HHHHHHH-S-HHHHHHHHHHHHHHHHHHHHHHHHHHHTT-S-HHHHHHHHHHHHHHHHHHTHHHHHHHHHHHTSTT-HHHHHHHHHHHHHHHHHHHHHHHHHHHHHTS----S-HHHHHHHHHHHHHHHHHHHHHHHTT--SS-HHHHHHHHHHHHHHHHHHHTPPTTTT----HHHHHHHHHHHHHTS-----------------

Foldseek 3Di:
DPDPPQDPLNLLLVQLLVCCLVPNLVRDDPVNSCVVVVHDPVVVCVRDVDSLVSLLVNLLVLLVVLLVQLVVQLVVCPPPDFLLVSLLSSVVSSVVSCVVCVSSVLRNLCVCVDDPNVVSVVVSVVSSCVSCLVVQLVSLVRNCVVVQFVAPDRSSVLSVVLVVLVVVLVVQVSCVLVVNDPDDLVRNVVVVLVSQVVNCVNRRHDVCSNVDDDPVRSVVSSVSSVVPPPPPPPPDPPDPPPPPPD/DPDPPQDPLNLLLVQLLVCCLVPNLVRDDPVNSCVVVVHDPVVVCVRDPDSLRSLLVNLLVLLVVLLVQLVVQLVVCPPPDFLLVSLLSSVVSSVVSCVVCVSSVLRNLCVCVDDPNVVSVVVSVVSSCVSCLVVQLVSLVRNCVVVQFVAPDRSSVLSVVLVVLVVVLVVQVSCVLQVNDPDDLVRNVVVVLVSQVVNCVNRRHDVCSNVDDDPVRSVVSSCSSVVPPPPPPPPDPPPPPPPPPD